Protein AF-0000000087186458 (afdb_homodimer)

Radius of gyration: 34.58 Å; Cα contacts (8 Å, |Δi|>4): 1324; chains: 2; bounding box: 122×110×157 Å

Organism: Streptomyces mobaraensis (NCBI:txid35621)

Solvent-accessible surface area (backbone atoms only — not comparable to full-atom values): 35809 Å² total; per-residue (Å²): 133,87,88,73,86,70,84,83,79,90,71,87,74,83,81,75,85,73,79,71,82,81,72,83,71,78,75,75,77,74,74,74,72,77,76,73,77,73,74,72,70,67,80,70,83,79,57,46,59,61,33,82,58,56,71,77,78,42,48,65,38,26,60,59,56,48,35,76,62,46,67,46,92,37,38,34,41,33,37,72,44,52,37,77,74,56,77,36,34,36,90,89,36,78,58,74,94,51,46,22,40,39,34,39,34,42,32,82,86,52,38,25,39,40,38,39,35,41,58,32,42,63,86,28,44,63,58,27,53,53,42,26,54,75,55,66,34,36,76,40,18,29,47,56,67,60,65,77,46,39,73,50,61,34,35,38,21,34,39,36,75,39,75,47,61,55,62,55,27,45,37,49,36,53,28,43,66,50,44,75,50,54,80,71,58,71,76,68,63,83,46,91,64,78,60,66,57,69,56,32,21,62,42,36,63,25,32,61,45,78,56,31,78,30,37,38,34,45,28,24,50,69,64,81,39,26,43,82,61,25,45,45,57,86,73,45,97,50,45,21,37,41,34,40,25,58,71,56,95,71,23,22,38,38,38,40,34,43,57,30,40,62,88,27,40,61,61,24,51,51,37,31,48,76,59,62,39,41,76,59,19,28,32,34,55,62,69,59,40,36,69,59,55,30,34,39,17,29,40,39,75,42,50,50,44,61,51,24,37,31,48,33,59,18,47,68,47,37,68,54,40,57,73,35,69,66,128,141,85,74,81,92,84,86,86,85,74,81,79,81,78,77,79,78,78,78,72,80,77,76,77,73,76,75,75,76,73,77,75,74,77,77,73,79,72,75,72,70,66,80,70,85,76,56,47,60,61,33,83,56,56,72,77,78,40,48,64,38,26,59,59,55,46,35,77,60,47,67,48,92,37,36,34,41,32,37,73,44,54,37,76,75,56,78,36,33,38,91,90,36,78,58,73,94,52,46,23,38,40,36,39,32,41,31,81,86,52,37,26,40,38,38,39,35,40,58,33,42,63,85,29,43,65,59,27,53,52,43,28,54,75,54,66,36,35,76,39,18,28,45,58,67,61,64,76,46,38,73,50,62,35,36,38,20,36,39,36,76,38,73,47,60,54,61,56,29,47,37,49,36,53,29,44,66,51,45,75,51,53,80,70,58,69,79,68,62,84,46,92,64,77,61,69,57,68,56,31,20,61,43,37,64,26,33,61,45,80,56,31,78,29,37,39,34,45,29,23,50,69,64,82,39,26,43,82,61,26,44,44,56,86,71,45,96,49,44,21,37,42,36,40,26,57,71,55,95,70,23,23,37,38,39,39,35,45,56,29,40,62,89,27,41,60,63,25,51,52,37,30,48,74,60,63,39,41,76,59,20,28,32,34,55,61,69,59,40,36,70,57,55,31,35,39,16,30,39,39,76,40,50,50,45,62,51,24,36,31,47,34,58,20,48,67,48,37,69,53,40,57,74,35,70,66,130

Structure (mmCIF, N/CA/C/O backbone):
data_AF-0000000087186458-model_v1
#
loop_
_entity.id
_entity.type
_entity.pdbx_description
1 polymer 'DUF1259 domain-containing protein'
#
loop_
_atom_site.group_PDB
_atom_site.id
_atom_site.type_symbol
_atom_site.label_atom_id
_atom_site.label_alt_id
_atom_site.label_comp_id
_atom_site.label_asym_id
_atom_site.label_entity_id
_atom_site.label_seq_id
_atom_site.pdbx_PDB_ins_code
_atom_site.Cartn_x
_atom_site.Cartn_y
_atom_site.Cartn_z
_atom_site.occupancy
_atom_site.B_iso_or_equiv
_atom_site.auth_seq_id
_atom_site.auth_comp_id
_atom_site.auth_asym_id
_atom_site.auth_atom_id
_atom_site.pdbx_PDB_model_num
ATOM 1 N N . MET A 1 1 ? 54.125 -52.406 -72.562 1 16.8 1 MET A N 1
ATOM 2 C CA . MET A 1 1 ? 55.125 -53.031 -71.688 1 16.8 1 MET A CA 1
ATOM 3 C C . MET A 1 1 ? 54.906 -52.656 -70.25 1 16.8 1 MET A C 1
ATOM 5 O O . MET A 1 1 ? 54.562 -53.531 -69.438 1 16.8 1 MET A O 1
ATOM 9 N N . ARG A 1 2 ? 55.656 -51.75 -69.688 1 15.6 2 ARG A N 1
ATOM 10 C CA . ARG A 1 2 ? 56.5 -52 -68.5 1 15.6 2 ARG A CA 1
ATOM 11 C C . ARG A 1 2 ? 55.75 -51.719 -67.188 1 15.6 2 ARG A C 1
ATOM 13 O O . ARG A 1 2 ? 54.688 -52.281 -67 1 15.6 2 ARG A O 1
ATOM 20 N N . ASP A 1 3 ? 56.312 -50.75 -66.438 1 16.27 3 ASP A N 1
ATOM 21 C CA . ASP A 1 3 ? 57.156 -50.781 -65.25 1 16.27 3 ASP A CA 1
ATOM 22 C C . ASP A 1 3 ? 56.312 -50.438 -64 1 16.27 3 ASP A C 1
ATOM 24 O O . ASP A 1 3 ? 55.562 -49.469 -64 1 16.27 3 ASP A O 1
ATOM 28 N N . GLY A 1 4 ? 56.156 -51.375 -63 1 16.91 4 GLY A N 1
ATOM 29 C CA . GLY A 1 4 ? 55.656 -51.938 -61.781 1 16.91 4 GLY A CA 1
ATOM 30 C C . GLY A 1 4 ? 56.219 -51.281 -60.531 1 16.91 4 GLY A C 1
ATOM 31 O O . GLY A 1 4 ? 56.719 -51.938 -59.625 1 16.91 4 GLY A O 1
ATOM 32 N N . ARG A 1 5 ? 56.656 -49.906 -60.688 1 18.95 5 ARG A N 1
ATOM 33 C CA . ARG A 1 5 ? 57.656 -49.531 -59.656 1 18.95 5 ARG A CA 1
ATOM 34 C C . ARG A 1 5 ? 57.125 -49.781 -58.25 1 18.95 5 ARG A C 1
ATOM 36 O O . ARG A 1 5 ? 56.125 -49.188 -57.844 1 18.95 5 ARG A O 1
ATOM 43 N N . LEU A 1 6 ? 57.406 -50.938 -57.5 1 16.7 6 LEU A N 1
ATOM 44 C CA . LEU A 1 6 ? 57.094 -51.688 -56.312 1 16.7 6 LEU A CA 1
ATOM 45 C C . LEU A 1 6 ? 57.688 -51.031 -55.062 1 16.7 6 LEU A C 1
ATOM 47 O O . LEU A 1 6 ? 57.656 -51.594 -53.969 1 16.7 6 LEU A O 1
ATOM 51 N N . TYR A 1 7 ? 58.094 -49.688 -55.156 1 18.16 7 TYR A N 1
ATOM 52 C CA . TYR A 1 7 ? 59.125 -49.469 -54.156 1 18.16 7 TYR A CA 1
ATOM 53 C C . TYR A 1 7 ? 58.688 -49.844 -52.75 1 18.16 7 TYR A C 1
ATOM 55 O O . TYR A 1 7 ? 57.5 -49.656 -52.406 1 18.16 7 TYR A O 1
ATOM 63 N N . GLY A 1 8 ? 59.562 -50.531 -52 1 16.03 8 GLY A N 1
ATOM 64 C CA . GLY A 1 8 ? 59.844 -51.438 -50.906 1 16.03 8 GLY A CA 1
ATOM 65 C C . GLY A 1 8 ? 59.562 -50.875 -49.531 1 16.03 8 GLY A C 1
ATOM 66 O O . GLY A 1 8 ? 59.219 -49.688 -49.406 1 16.03 8 GLY A O 1
ATOM 67 N N . ALA A 1 9 ? 60.625 -50.938 -48.594 1 15.95 9 ALA A N 1
ATOM 68 C CA . ALA A 1 9 ? 60.906 -51.812 -47.469 1 15.95 9 ALA A CA 1
ATOM 69 C C . ALA A 1 9 ? 60.688 -51.062 -46.156 1 15.95 9 ALA A C 1
ATOM 71 O O . ALA A 1 9 ? 60 -51.594 -45.25 1 15.95 9 ALA A O 1
ATOM 72 N N . ASP A 1 10 ? 61.656 -50.125 -45.812 1 17.33 10 ASP A N 1
ATOM 73 C CA . ASP A 1 10 ? 62.438 -50.375 -44.594 1 17.33 10 ASP A CA 1
ATOM 74 C C . ASP A 1 10 ? 61.688 -50 -43.344 1 17.33 10 ASP A C 1
ATOM 76 O O . ASP A 1 10 ? 60.906 -49.031 -43.344 1 17.33 10 ASP A O 1
ATOM 80 N N . LYS A 1 11 ? 61.812 -50.844 -42.156 1 17.02 11 LYS A N 1
ATOM 81 C CA . LYS A 1 11 ? 61.25 -51.406 -40.969 1 17.02 11 LYS A CA 1
ATOM 82 C C . LYS A 1 11 ? 61.531 -50.531 -39.75 1 17.02 11 LYS A C 1
ATOM 84 O O . LYS A 1 11 ? 60.969 -50.781 -38.656 1 17.02 11 LYS A O 1
ATOM 89 N N . GLY A 1 12 ? 62.594 -49.656 -39.75 1 17.67 12 GLY A N 1
ATOM 90 C CA . GLY A 1 12 ? 63.281 -49.719 -38.469 1 17.67 12 GLY A CA 1
ATOM 91 C C . GLY A 1 12 ? 62.438 -49.25 -37.312 1 17.67 12 GLY A C 1
ATOM 92 O O . GLY A 1 12 ? 61.625 -48.312 -37.469 1 17.67 12 GLY A O 1
ATOM 93 N N . ARG A 1 13 ? 62.344 -50.062 -36.219 1 17.08 13 ARG A N 1
ATOM 94 C CA . ARG A 1 13 ? 61.656 -50.344 -34.938 1 17.08 13 ARG A CA 1
ATOM 95 C C . ARG A 1 13 ? 62.156 -49.375 -33.844 1 17.08 13 ARG A C 1
ATOM 97 O O . ARG A 1 13 ? 63.156 -49.656 -33.188 1 17.08 13 ARG A O 1
ATOM 104 N N . ARG A 1 14 ? 62.5 -48.125 -34.188 1 18.5 14 ARG A N 1
ATOM 105 C CA . ARG A 1 14 ? 63.156 -47.469 -33.062 1 18.5 14 ARG A CA 1
ATOM 106 C C . ARG A 1 14 ? 62.344 -47.656 -31.766 1 18.5 14 ARG A C 1
ATOM 108 O O . ARG A 1 14 ? 61.094 -47.594 -31.797 1 18.5 14 ARG A O 1
ATOM 115 N N . ARG A 1 15 ? 63.125 -48.031 -30.656 1 17.02 15 ARG A N 1
ATOM 116 C CA . ARG A 1 15 ? 63.125 -48.5 -29.281 1 17.02 15 ARG A CA 1
ATOM 117 C C . ARG A 1 15 ? 62.375 -47.531 -28.359 1 17.02 15 ARG A C 1
ATOM 119 O O . ARG A 1 15 ? 62.281 -46.344 -28.641 1 17.02 15 ARG A O 1
ATOM 126 N N . ALA A 1 16 ? 61.719 -48.125 -27.297 1 18.52 16 ALA A N 1
ATOM 127 C CA . ALA A 1 16 ? 60.688 -48.062 -26.25 1 18.52 16 ALA A CA 1
ATOM 128 C C . ALA A 1 16 ? 61.156 -47.219 -25.078 1 18.52 16 ALA A C 1
ATOM 130 O O . ALA A 1 16 ? 60.406 -47 -24.125 1 18.52 16 ALA A O 1
ATOM 131 N N . ALA A 1 17 ? 62.375 -46.5 -25.125 1 19.25 17 ALA A N 1
ATOM 132 C CA . ALA A 1 17 ? 62.844 -46.406 -23.75 1 19.25 17 ALA A CA 1
ATOM 133 C C . ALA A 1 17 ? 61.844 -45.688 -22.875 1 19.25 17 ALA A C 1
ATOM 135 O O . ALA A 1 17 ? 61.406 -44.594 -23.219 1 19.25 17 ALA A O 1
ATOM 136 N N . ARG A 1 18 ? 61.312 -46.375 -21.828 1 19.19 18 ARG A N 1
ATOM 137 C CA . ARG A 1 18 ? 60.312 -46.344 -20.766 1 19.19 18 ARG A CA 1
ATOM 138 C C . ARG A 1 18 ? 60.719 -45.312 -19.688 1 19.19 18 ARG A C 1
ATOM 140 O O . ARG A 1 18 ? 61.469 -45.625 -18.781 1 19.19 18 ARG A O 1
ATOM 147 N N . ARG A 1 19 ? 61.469 -44.25 -20.031 1 19.53 19 ARG A N 1
ATOM 148 C CA . ARG A 1 19 ? 62 -43.625 -18.828 1 19.53 19 ARG A CA 1
ATOM 149 C C . ARG A 1 19 ? 60.875 -43.344 -17.812 1 19.53 19 ARG A C 1
ATOM 151 O O . ARG A 1 19 ? 59.844 -42.844 -18.188 1 19.53 19 ARG A O 1
ATOM 158 N N . SER A 1 20 ? 60.969 -43.938 -16.578 1 19.48 20 SER A N 1
ATOM 159 C CA . SER A 1 20 ? 60.281 -44.094 -15.312 1 19.48 20 SER A CA 1
ATOM 160 C C . SER A 1 20 ? 60.125 -42.75 -14.594 1 19.48 20 SER A C 1
ATOM 162 O O . SER A 1 20 ? 59.812 -42.719 -13.398 1 19.48 20 SER A O 1
ATOM 164 N N . LEU A 1 21 ? 60.062 -41.625 -15.266 1 20.66 21 LEU A N 1
ATOM 165 C CA . LEU A 1 21 ? 60.219 -40.5 -14.367 1 20.66 21 LEU A CA 1
ATOM 166 C C . LEU A 1 21 ? 59.281 -40.594 -13.18 1 20.66 21 LEU A C 1
ATOM 168 O O . LEU A 1 21 ? 58.094 -40.906 -13.344 1 20.66 21 LEU A O 1
ATOM 172 N N . VAL A 1 22 ? 59.875 -40.5 -11.938 1 21.02 22 VAL A N 1
ATOM 173 C CA . VAL A 1 22 ? 59.594 -40.562 -10.508 1 21.02 22 VAL A CA 1
ATOM 174 C C . VAL A 1 22 ? 58.438 -39.625 -10.148 1 21.02 22 VAL A C 1
ATOM 176 O O . VAL A 1 22 ? 58.312 -38.531 -10.734 1 21.02 22 VAL A O 1
ATOM 179 N N . ALA A 1 23 ? 57.531 -40.062 -9.188 1 21.47 23 ALA A N 1
ATOM 180 C CA . ALA A 1 23 ? 56.219 -40 -8.555 1 21.47 23 ALA A CA 1
ATOM 181 C C . ALA A 1 23 ? 56.125 -38.781 -7.633 1 21.47 23 ALA A C 1
ATOM 183 O O . ALA A 1 23 ? 55.031 -38.406 -7.184 1 21.47 23 ALA A O 1
ATOM 184 N N . GLY A 1 24 ? 57.094 -37.844 -7.52 1 21.44 24 GLY A N 1
ATOM 185 C CA . GLY A 1 24 ? 56.938 -37.312 -6.172 1 21.44 24 GLY A CA 1
ATOM 186 C C . GLY A 1 24 ? 55.625 -36.594 -5.949 1 21.44 24 GLY A C 1
ATOM 187 O O . GLY A 1 24 ? 55.25 -35.688 -6.711 1 21.44 24 GLY A O 1
ATOM 188 N N . ILE A 1 25 ? 54.594 -37.281 -5.461 1 21.11 25 ILE A N 1
ATOM 189 C CA . ILE A 1 25 ? 53.25 -36.844 -5.137 1 21.11 25 ILE A CA 1
ATOM 190 C C . ILE A 1 25 ? 53.312 -35.75 -4.07 1 21.11 25 ILE A C 1
ATOM 192 O O . ILE A 1 25 ? 53.719 -36 -2.939 1 21.11 25 ILE A O 1
ATOM 196 N N . ALA A 1 26 ? 54.031 -34.594 -4.324 1 22.27 26 ALA A N 1
ATOM 197 C CA . ALA A 1 26 ? 53.938 -33.719 -3.17 1 22.27 26 ALA A CA 1
ATOM 198 C C . ALA A 1 26 ? 52.5 -33.5 -2.752 1 22.27 26 ALA A C 1
ATOM 200 O O . ALA A 1 26 ? 51.625 -33.156 -3.588 1 22.27 26 ALA A O 1
ATOM 201 N N . LEU A 1 27 ? 52.094 -34.094 -1.626 1 22.42 27 LEU A N 1
ATOM 202 C CA . LEU A 1 27 ? 50.875 -34.094 -0.845 1 22.42 27 LEU A CA 1
ATOM 203 C C . LEU A 1 27 ? 50.531 -32.656 -0.418 1 22.42 27 LEU A C 1
ATOM 205 O O . LEU A 1 27 ? 51.219 -32.062 0.407 1 22.42 27 LEU A O 1
ATOM 209 N N . LEU A 1 28 ? 50.5 -31.672 -1.355 1 22.75 28 LEU A N 1
ATOM 210 C CA . LEU A 1 28 ? 50.125 -30.391 -0.735 1 22.75 28 LEU A CA 1
ATOM 211 C C . LEU A 1 28 ? 48.812 -30.516 0.033 1 22.75 28 LEU A C 1
ATOM 213 O O . LEU A 1 28 ? 47.812 -30.984 -0.509 1 22.75 28 LEU A O 1
ATOM 217 N N . SER A 1 29 ? 48.906 -30.547 1.396 1 23.66 29 SER A N 1
ATOM 218 C CA . SER A 1 29 ? 47.875 -30.5 2.424 1 23.66 29 SER A CA 1
ATOM 219 C C . SER A 1 29 ? 46.969 -29.266 2.258 1 23.66 29 SER A C 1
ATOM 221 O O . SER A 1 29 ? 47.469 -28.141 2.334 1 23.66 29 SER A O 1
ATOM 223 N N . VAL A 1 30 ? 46.188 -29.266 1.26 1 24.34 30 VAL A N 1
ATOM 224 C CA . VAL A 1 30 ? 45.219 -28.156 1.21 1 24.34 30 VAL A CA 1
ATOM 225 C C . VAL A 1 30 ? 44.438 -28.094 2.516 1 24.34 30 VAL A C 1
ATOM 227 O O . VAL A 1 30 ? 43.75 -29.047 2.879 1 24.34 30 VAL A O 1
ATOM 230 N N . LEU A 1 31 ? 44.938 -27.344 3.49 1 25.22 31 LEU A N 1
ATOM 231 C CA . LEU A 1 31 ? 44.219 -27.016 4.703 1 25.22 31 LEU A CA 1
ATOM 232 C C . LEU A 1 31 ? 42.812 -26.453 4.363 1 25.22 31 LEU A C 1
ATOM 234 O O . LEU A 1 31 ? 42.719 -25.469 3.635 1 25.22 31 LEU A O 1
ATOM 238 N N . PHE A 1 32 ? 41.844 -27.328 4.254 1 25.22 32 PHE A N 1
ATOM 239 C CA . PHE A 1 32 ? 40.438 -26.984 4.191 1 25.22 32 PHE A CA 1
ATOM 240 C C . PHE A 1 32 ? 40.031 -26.094 5.359 1 25.22 32 PHE A C 1
ATOM 242 O O . PHE A 1 32 ? 40 -26.531 6.508 1 25.22 32 PHE A O 1
ATOM 249 N N . THR A 1 33 ? 40.625 -24.891 5.406 1 27.52 33 THR A N 1
ATOM 250 C CA . THR A 1 33 ? 40 -24.094 6.461 1 27.52 33 THR A CA 1
ATOM 251 C C . THR A 1 33 ? 38.469 -24.109 6.332 1 27.52 33 THR A C 1
ATOM 253 O O . THR A 1 33 ? 37.938 -23.969 5.23 1 27.52 33 THR A O 1
ATOM 256 N N . ALA A 1 34 ? 37.812 -24.844 7.195 1 27.08 34 ALA A N 1
ATOM 257 C CA . ALA A 1 34 ? 36.375 -24.875 7.52 1 27.08 34 ALA A CA 1
ATOM 258 C C . ALA A 1 34 ? 35.812 -23.469 7.676 1 27.08 34 ALA A C 1
ATOM 260 O O . ALA A 1 34 ? 36.25 -22.719 8.547 1 27.08 34 ALA A O 1
ATOM 261 N N . GLY A 1 35 ? 35.562 -22.844 6.59 1 24.88 35 GLY A N 1
ATOM 262 C CA . GLY A 1 35 ? 34.781 -21.609 6.691 1 24.88 35 GLY A CA 1
ATOM 263 C C . GLY A 1 35 ? 33.625 -21.719 7.641 1 24.88 35 GLY A C 1
ATOM 264 O O . GLY A 1 35 ? 32.75 -22.578 7.477 1 24.88 35 GLY A O 1
ATOM 265 N N . ALA A 1 36 ? 33.812 -21.312 8.859 1 28.34 36 ALA A N 1
ATOM 266 C CA . ALA A 1 36 ? 32.75 -21.141 9.875 1 28.34 36 ALA A CA 1
ATOM 267 C C . ALA A 1 36 ? 31.562 -20.391 9.305 1 28.34 36 ALA A C 1
ATOM 269 O O . ALA A 1 36 ? 31.734 -19.297 8.75 1 28.34 36 ALA A O 1
ATOM 270 N N . ALA A 1 37 ? 30.547 -21.062 9.008 1 29.64 37 ALA A N 1
ATOM 271 C CA . ALA A 1 37 ? 29.234 -20.453 8.789 1 29.64 37 ALA A CA 1
ATOM 272 C C . ALA A 1 37 ? 28.922 -19.422 9.867 1 29.64 37 ALA A C 1
ATOM 274 O O . ALA A 1 37 ? 29.047 -19.703 11.062 1 29.64 37 ALA A O 1
ATOM 275 N N . ARG A 1 38 ? 29.031 -18.109 9.633 1 31.62 38 ARG A N 1
ATOM 276 C CA . ARG A 1 38 ? 28.641 -17.031 10.531 1 31.62 38 ARG A CA 1
ATOM 277 C C . ARG A 1 38 ? 27.281 -17.297 11.148 1 31.62 38 ARG A C 1
ATOM 279 O O . ARG A 1 38 ? 26.391 -17.844 10.492 1 31.62 38 ARG A O 1
ATOM 286 N N . PRO A 1 39 ? 27.172 -17.203 12.438 1 33.09 39 PRO A N 1
ATOM 287 C CA . PRO A 1 39 ? 25.938 -17.359 13.211 1 33.09 39 PRO A CA 1
ATOM 288 C C . PRO A 1 39 ? 24.797 -16.484 12.68 1 33.09 39 PRO A C 1
ATOM 290 O O . PRO A 1 39 ? 23.844 -16.188 13.414 1 33.09 39 PRO A O 1
ATOM 293 N N . GLY A 1 40 ? 24.828 -16.172 11.508 1 34.62 40 GLY A N 1
ATOM 294 C CA . GLY A 1 40 ? 23.719 -15.266 11.25 1 34.62 40 GLY A CA 1
ATOM 295 C C . GLY A 1 40 ? 22.359 -15.867 11.578 1 34.62 40 GLY A C 1
ATOM 296 O O . GLY A 1 40 ? 21.328 -15.336 11.172 1 34.62 40 GLY A O 1
ATOM 297 N N . ASP A 1 41 ? 22.297 -17.172 11.68 1 34.09 41 ASP A N 1
ATOM 298 C CA . ASP A 1 41 ? 20.938 -17.625 11.898 1 34.09 41 ASP A CA 1
ATOM 299 C C . ASP A 1 41 ? 20.391 -17.109 13.227 1 34.09 41 ASP A C 1
ATOM 301 O O . ASP A 1 41 ? 20.766 -17.594 14.297 1 34.09 41 ASP A O 1
ATOM 305 N N . ALA A 1 42 ? 20.125 -15.805 13.445 1 37.94 42 ALA A N 1
ATOM 306 C CA . ALA A 1 42 ? 19.312 -15.461 14.609 1 37.94 42 ALA A CA 1
ATOM 307 C C . ALA A 1 42 ? 18.406 -16.625 15.008 1 37.94 42 ALA A C 1
ATOM 309 O O . ALA A 1 42 ? 17.891 -17.344 14.141 1 37.94 42 ALA A O 1
ATOM 310 N N . HIS A 1 43 ? 18.469 -17.172 16.109 1 37.69 43 HIS A N 1
ATOM 311 C CA . HIS A 1 43 ? 17.703 -18.188 16.828 1 37.69 43 HIS A CA 1
ATOM 312 C C . HIS A 1 43 ? 16.234 -18.125 16.469 1 37.69 43 HIS A C 1
ATOM 314 O O . HIS A 1 43 ? 15.547 -17.141 16.75 1 37.69 43 HIS A O 1
ATOM 320 N N . HIS A 1 44 ? 15.75 -18.484 15.242 1 47.5 44 HIS A N 1
ATOM 321 C CA . HIS A 1 44 ? 14.414 -18.938 14.883 1 47.5 44 HIS A CA 1
ATOM 322 C C . HIS A 1 44 ? 13.797 -19.781 15.992 1 47.5 44 HIS A C 1
ATOM 324 O O . HIS A 1 44 ? 12.93 -20.609 15.734 1 47.5 44 HIS A O 1
ATOM 330 N N . ALA A 1 45 ? 14.266 -19.75 17.172 1 51.06 45 ALA A N 1
ATOM 331 C CA . ALA A 1 45 ? 13.82 -20.578 18.297 1 51.06 45 ALA A CA 1
ATOM 332 C C . ALA A 1 45 ? 12.359 -20.297 18.641 1 51.06 45 ALA A C 1
ATOM 334 O O . ALA A 1 45 ? 11.984 -19.172 18.938 1 51.06 45 ALA A O 1
ATOM 335 N N . GLY A 1 46 ? 11.352 -21.031 17.844 1 80.06 46 GLY A N 1
ATOM 336 C CA . GLY A 1 46 ? 9.984 -21.172 18.312 1 80.06 46 GLY A CA 1
ATOM 337 C C . GLY A 1 46 ? 8.961 -21.047 17.203 1 80.06 46 GLY A C 1
ATOM 338 O O . GLY A 1 46 ? 7.754 -21.062 17.469 1 80.06 46 GLY A O 1
ATOM 339 N N . ARG A 1 47 ? 9.43 -20.922 15.914 1 93.88 47 ARG A N 1
ATOM 340 C CA . ARG A 1 47 ? 8.43 -20.844 14.852 1 93.88 47 ARG A CA 1
ATOM 341 C C . ARG A 1 47 ? 7.945 -22.234 14.469 1 93.88 47 ARG A C 1
ATOM 343 O O . ARG A 1 47 ? 8.734 -23.188 14.422 1 93.88 47 ARG A O 1
ATOM 350 N N . ILE A 1 48 ? 6.699 -22.359 14.117 1 97.12 48 ILE A N 1
ATOM 351 C CA . ILE A 1 48 ? 6.105 -23.641 13.758 1 97.12 48 ILE A CA 1
ATOM 352 C C . ILE A 1 48 ? 6.312 -23.906 12.266 1 97.12 48 ILE A C 1
ATOM 354 O O . ILE A 1 48 ? 5.961 -23.078 11.43 1 97.12 48 ILE A O 1
ATOM 358 N N . GLU A 1 49 ? 6.887 -25.062 11.938 1 97.06 49 GLU A N 1
ATOM 359 C CA . GLU A 1 49 ? 7.109 -25.469 10.555 1 97.06 49 GLU A CA 1
ATOM 360 C C . GLU A 1 49 ? 5.852 -26.094 9.953 1 97.06 49 GLU A C 1
ATOM 362 O O . GLU A 1 49 ? 5.086 -26.766 10.656 1 97.06 49 GLU A O 1
ATOM 367 N N . PRO A 1 50 ? 5.699 -25.922 8.648 1 97.5 50 PRO A N 1
ATOM 368 C CA . PRO A 1 50 ? 4.523 -26.516 8.016 1 97.5 50 PRO A CA 1
ATOM 369 C C . PRO A 1 50 ? 4.594 -28.047 7.949 1 97.5 50 PRO A C 1
ATOM 371 O O . PRO A 1 50 ? 5.688 -28.609 7.891 1 97.5 50 PRO A O 1
ATOM 374 N N . SER A 1 51 ? 3.467 -28.672 7.895 1 97.81 51 SER A N 1
ATOM 375 C CA . SER A 1 51 ? 3.355 -30.109 7.723 1 97.81 51 SER A CA 1
ATOM 376 C C . SER A 1 51 ? 3.531 -30.516 6.262 1 97.81 51 SER A C 1
ATOM 378 O O . SER A 1 51 ? 3.252 -29.719 5.359 1 97.81 51 SER A O 1
ATOM 380 N N . VAL A 1 52 ? 4.008 -31.719 6.074 1 97.75 52 VAL A N 1
ATOM 381 C CA . VAL A 1 52 ? 3.967 -32.344 4.746 1 97.75 52 VAL A CA 1
ATOM 382 C C . VAL A 1 52 ? 2.562 -32.875 4.465 1 97.75 52 VAL A C 1
ATOM 384 O O . VAL A 1 52 ? 1.939 -33.469 5.328 1 97.75 52 VAL A O 1
ATOM 387 N N . THR A 1 53 ? 2.086 -32.5 3.254 1 97.38 53 THR A N 1
ATOM 388 C CA . THR A 1 53 ? 0.756 -32.969 2.869 1 97.38 53 THR A CA 1
ATOM 389 C C . THR A 1 53 ? 0.787 -33.625 1.487 1 97.38 53 THR A C 1
ATOM 391 O O . THR A 1 53 ? 1.844 -33.688 0.859 1 97.38 53 THR A O 1
ATOM 394 N N . ARG A 1 54 ? -0.343 -34.188 1.118 1 97.38 54 ARG A N 1
ATOM 395 C CA . ARG A 1 54 ? -0.566 -34.75 -0.214 1 97.38 54 ARG A CA 1
ATOM 396 C C . ARG A 1 54 ? -1.773 -34.094 -0.881 1 97.38 54 ARG A C 1
ATOM 398 O O . ARG A 1 54 ? -2.6 -33.469 -0.211 1 97.38 54 ARG A O 1
ATOM 405 N N . GLU A 1 55 ? -1.831 -34.25 -2.168 1 95.88 55 GLU A N 1
ATOM 406 C CA . GLU A 1 55 ? -2.916 -33.625 -2.924 1 95.88 55 GLU A CA 1
ATOM 407 C C . GLU A 1 55 ? -4.277 -34.062 -2.402 1 95.88 55 GLU A C 1
ATOM 409 O O . GLU A 1 55 ? -5.223 -33.281 -2.359 1 95.88 55 GLU A O 1
ATOM 414 N N . SER A 1 56 ? -4.391 -35.312 -1.995 1 96.81 56 SER A N 1
ATOM 415 C CA . SER A 1 56 ? -5.656 -35.875 -1.54 1 96.81 56 SER A CA 1
ATOM 416 C C . SER A 1 56 ? -6.137 -35.188 -0.263 1 96.81 56 SER A C 1
ATOM 418 O O . SER A 1 56 ? -7.336 -35.188 0.028 1 96.81 56 SER A O 1
ATOM 420 N N . ASP A 1 57 ? -5.207 -34.562 0.481 1 97.25 57 ASP A N 1
ATOM 421 C CA . ASP A 1 57 ? -5.559 -33.875 1.717 1 97.25 57 ASP A CA 1
ATOM 422 C C . ASP A 1 57 ? -6.395 -32.625 1.428 1 97.25 57 ASP A C 1
ATOM 424 O O . ASP A 1 57 ? -7.047 -32.094 2.324 1 97.25 57 ASP A O 1
ATOM 428 N N . TRP A 1 58 ? -6.383 -32.25 0.142 1 97.69 58 TRP A N 1
ATOM 429 C CA . TRP A 1 58 ? -6.977 -30.953 -0.185 1 97.69 58 TRP A CA 1
ATOM 430 C C . TRP A 1 58 ? -8.172 -31.125 -1.118 1 97.69 58 TRP A C 1
ATOM 432 O O . TRP A 1 58 ? -8.664 -30.141 -1.693 1 97.69 58 TRP A O 1
ATOM 442 N N . ARG A 1 59 ? -8.68 -32.344 -1.26 1 96.62 59 ARG A N 1
ATOM 443 C CA . ARG A 1 59 ? -9.758 -32.625 -2.195 1 96.62 59 ARG A CA 1
ATOM 444 C C . ARG A 1 59 ? -11.023 -31.844 -1.833 1 96.62 59 ARG A C 1
ATOM 446 O O . ARG A 1 59 ? -11.68 -31.266 -2.707 1 96.62 59 ARG A O 1
ATOM 453 N N . ASP A 1 60 ? -11.336 -31.812 -0.54 1 97.31 60 ASP A N 1
ATOM 454 C CA . ASP A 1 60 ? -12.539 -31.109 -0.103 1 97.31 60 ASP A CA 1
ATOM 455 C C . ASP A 1 60 ? -12.414 -29.609 -0.317 1 97.31 60 ASP A C 1
ATOM 457 O O . ASP A 1 60 ? -13.398 -28.938 -0.643 1 97.31 60 ASP A O 1
ATOM 461 N N . VAL A 1 61 ? -11.227 -29.094 -0.1 1 97.81 61 VAL A N 1
ATOM 462 C CA . VAL A 1 61 ? -10.953 -27.672 -0.329 1 97.81 61 VAL A CA 1
ATOM 463 C C . VAL A 1 61 ? -11.141 -27.359 -1.81 1 97.81 61 VAL A C 1
ATOM 465 O O . VAL A 1 61 ? -11.828 -26.391 -2.16 1 97.81 61 VAL A O 1
ATOM 468 N N . ALA A 1 62 ? -10.57 -28.156 -2.646 1 95.81 62 ALA A N 1
ATOM 469 C CA . ALA A 1 62 ? -10.688 -27.953 -4.09 1 95.81 62 ALA A CA 1
ATOM 470 C C . ALA A 1 62 ? -12.141 -28.016 -4.535 1 95.81 62 ALA A C 1
ATOM 472 O O . ALA A 1 62 ? -12.578 -27.188 -5.344 1 95.81 62 ALA A O 1
ATOM 473 N N . THR A 1 63 ? -12.867 -28.938 -3.994 1 95 63 THR A N 1
ATOM 474 C CA . THR A 1 63 ? -14.273 -29.078 -4.336 1 95 63 THR A CA 1
ATOM 475 C C . THR A 1 63 ? -15.07 -27.844 -3.895 1 95 63 THR A C 1
ATOM 477 O O . THR A 1 63 ? -15.859 -27.312 -4.668 1 95 63 THR A O 1
ATOM 480 N N . ALA A 1 64 ? -14.828 -27.391 -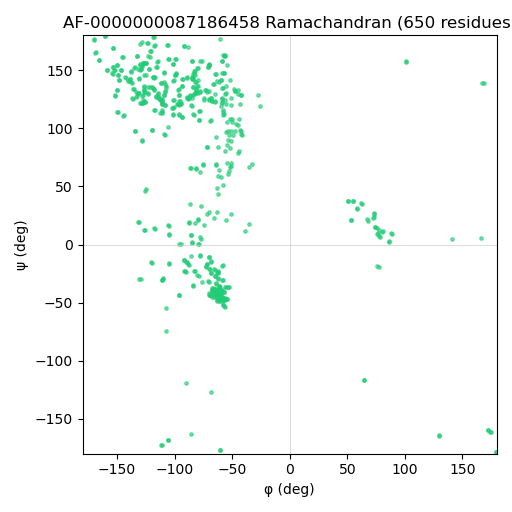2.711 1 96.69 64 ALA A N 1
ATOM 481 C CA . ALA A 1 64 ? -15.547 -26.25 -2.17 1 96.69 64 ALA A CA 1
ATOM 482 C C . ALA A 1 64 ? -15.258 -24.984 -2.98 1 96.69 64 ALA A C 1
ATOM 484 O O . ALA A 1 64 ? -16.125 -24.125 -3.15 1 96.69 64 ALA A O 1
ATOM 485 N N . LEU A 1 65 ? -14.039 -24.922 -3.479 1 96.69 65 LEU A N 1
ATOM 486 C CA . LEU A 1 65 ? -13.633 -23.719 -4.184 1 96.69 65 LEU A CA 1
ATOM 487 C C . LEU A 1 65 ? -13.906 -23.844 -5.68 1 96.69 65 LEU A C 1
ATOM 489 O O . LEU A 1 65 ? -13.836 -22.844 -6.4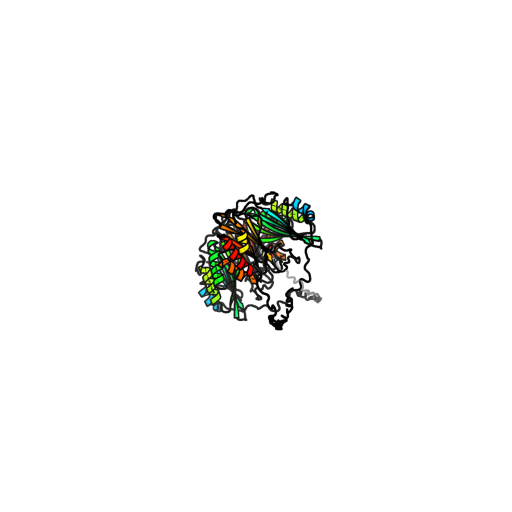14 1 96.69 65 LEU A O 1
ATOM 493 N N . GLY A 1 66 ? -14.18 -25.016 -6.141 1 92.25 66 GLY A N 1
ATOM 494 C CA . GLY A 1 66 ? -14.578 -25.234 -7.523 1 92.25 66 GLY A CA 1
ATOM 495 C C . GLY A 1 66 ? -13.4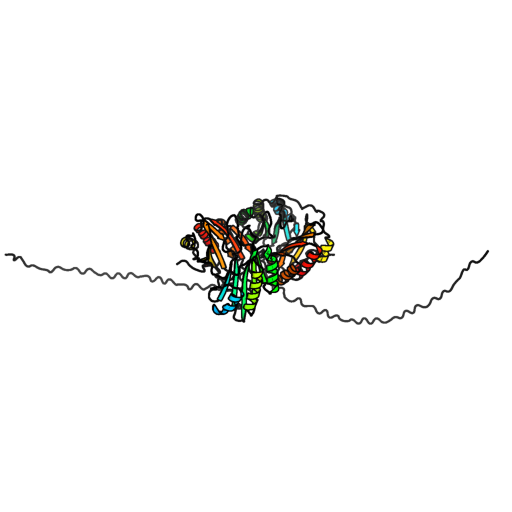06 -25.188 -8.492 1 92.25 66 GLY A C 1
ATOM 496 O O . GLY A 1 66 ? -13.602 -25.016 -9.695 1 92.25 66 GLY A O 1
ATOM 497 N N . HIS A 1 67 ? -12.188 -25.219 -8.023 1 90.44 67 HIS A N 1
ATOM 498 C CA . HIS A 1 67 ? -10.969 -25.188 -8.836 1 90.44 67 HIS A CA 1
ATOM 499 C C . HIS A 1 67 ? -9.922 -26.156 -8.281 1 90.44 67 HIS A C 1
ATOM 501 O O . HIS A 1 67 ? -9.75 -26.266 -7.07 1 90.44 67 HIS A O 1
ATOM 507 N N . GLN A 1 68 ? -9.281 -26.781 -9.234 1 89.81 68 GLN A N 1
ATOM 508 C CA . GLN A 1 68 ? -8.148 -27.609 -8.844 1 89.81 68 GLN A CA 1
ATOM 509 C C . GLN A 1 68 ? -6.887 -26.781 -8.641 1 89.81 68 GLN A C 1
ATOM 511 O O . GLN A 1 68 ? -6.633 -25.844 -9.406 1 89.81 68 GLN A O 1
ATOM 516 N N . GLY A 1 69 ? -6.156 -27.172 -7.586 1 91.88 69 GLY A N 1
ATOM 517 C CA . GLY A 1 69 ? -4.906 -26.484 -7.305 1 91.88 69 GLY A CA 1
ATOM 518 C C . GLY A 1 69 ? -3.686 -27.359 -7.543 1 91.88 69 GLY A C 1
ATOM 519 O O . GLY A 1 69 ? -3.76 -28.359 -8.25 1 91.88 69 GLY A O 1
ATOM 520 N N . VAL A 1 70 ? -2.609 -26.797 -7.141 1 89.94 70 VAL A N 1
ATOM 521 C CA . VAL A 1 70 ? -1.331 -27.484 -7.227 1 89.94 70 VAL A CA 1
ATOM 522 C C . VAL A 1 70 ? -0.646 -27.484 -5.863 1 89.94 70 VAL A C 1
ATOM 524 O O . VAL A 1 70 ? -0.653 -26.484 -5.156 1 89.94 70 VAL A O 1
ATOM 527 N N . LEU A 1 71 ? -0.162 -28.672 -5.492 1 93.94 71 LEU A N 1
ATOM 528 C CA . LEU A 1 71 ? 0.634 -28.766 -4.277 1 93.94 71 LEU A CA 1
ATOM 529 C C . LEU A 1 71 ? 2.098 -28.438 -4.555 1 93.94 71 LEU A C 1
ATOM 531 O O . LEU A 1 71 ? 2.744 -29.094 -5.367 1 93.94 71 LEU A O 1
ATOM 535 N N . VAL A 1 72 ? 2.562 -27.406 -3.887 1 88.06 72 VAL A N 1
ATOM 536 C CA . VAL A 1 72 ? 3.938 -26.953 -4.086 1 88.06 72 VAL A CA 1
ATOM 537 C C . VAL A 1 72 ? 4.816 -27.453 -2.941 1 88.06 72 VAL A C 1
ATOM 539 O O . VAL A 1 72 ? 4.523 -27.203 -1.771 1 88.06 72 VAL A O 1
ATOM 542 N N . ASP A 1 73 ? 5.871 -28.156 -3.268 1 88.5 73 ASP A N 1
ATOM 543 C CA . ASP A 1 73 ? 6.859 -28.688 -2.336 1 88.5 73 ASP A CA 1
ATOM 544 C C . ASP A 1 73 ? 6.191 -29.516 -1.238 1 88.5 73 ASP A C 1
ATOM 546 O O . ASP A 1 73 ? 6.641 -29.516 -0.09 1 88.5 73 ASP A O 1
ATOM 550 N N . ARG A 1 74 ? 5.043 -29.984 -1.451 1 95.5 74 ARG A N 1
ATOM 551 C CA . ARG A 1 74 ? 4.254 -30.844 -0.571 1 95.5 74 ARG A CA 1
ATOM 552 C C . ARG A 1 74 ? 3.828 -30.078 0.686 1 95.5 74 ARG A C 1
ATOM 554 O O . ARG A 1 74 ? 3.498 -30.703 1.702 1 95.5 74 ARG A O 1
ATOM 561 N N . ARG A 1 75 ? 3.824 -28.781 0.584 1 96.19 75 ARG A N 1
ATOM 562 C CA . ARG A 1 75 ? 3.578 -28.047 1.816 1 96.19 75 ARG A CA 1
ATOM 563 C C . ARG A 1 75 ? 2.502 -26.984 1.611 1 96.19 75 ARG A C 1
ATOM 565 O O . ARG A 1 75 ? 1.773 -26.641 2.545 1 96.19 75 ARG A O 1
ATOM 572 N N . ALA A 1 76 ? 2.432 -26.5 0.462 1 96.38 76 ALA A N 1
ATOM 573 C CA . ALA A 1 76 ? 1.464 -25.438 0.199 1 96.38 76 ALA A CA 1
ATOM 574 C C . ALA A 1 76 ? 0.555 -25.797 -0.972 1 96.38 76 ALA A C 1
ATOM 576 O O . ALA A 1 76 ? 1.035 -26.109 -2.064 1 96.38 76 ALA A O 1
ATOM 577 N N . TYR A 1 77 ? -0.736 -25.797 -0.719 1 96.44 77 TYR A N 1
ATOM 578 C CA . TYR A 1 77 ? -1.711 -26.031 -1.776 1 96.44 77 TYR A CA 1
ATOM 579 C C . TYR A 1 77 ? -2.242 -24.719 -2.338 1 96.44 77 TYR A C 1
ATOM 581 O O . TYR A 1 77 ? -2.953 -23.984 -1.648 1 96.44 77 TYR A O 1
ATOM 589 N N . GLY A 1 78 ? -1.876 -24.469 -3.594 1 94.75 78 GLY A N 1
ATOM 590 C CA . GLY A 1 78 ? -2.227 -23.203 -4.227 1 94.75 78 GLY A CA 1
ATOM 591 C C . GLY A 1 78 ? -3.291 -23.344 -5.297 1 94.75 78 GLY A C 1
ATOM 592 O O . GLY A 1 78 ? -3.291 -24.312 -6.051 1 94.75 78 GLY A O 1
ATOM 593 N N . ILE A 1 79 ? -4.211 -22.391 -5.324 1 93.81 79 ILE A N 1
ATOM 594 C CA . ILE A 1 79 ? -5.27 -22.359 -6.324 1 93.81 79 ILE A CA 1
ATOM 595 C C . ILE A 1 79 ? -5.363 -20.969 -6.93 1 93.81 79 ILE A C 1
ATOM 597 O O . ILE A 1 79 ? -5.406 -19.969 -6.207 1 93.81 79 ILE A O 1
ATOM 601 N N . GLY A 1 80 ? -5.387 -20.891 -8.281 1 92.94 80 GLY A N 1
ATOM 602 C CA . GLY A 1 80 ? -5.609 -19.641 -8.992 1 92.94 80 GLY A CA 1
ATOM 603 C C . GLY A 1 80 ? -7.039 -19.484 -9.469 1 92.94 80 GLY A C 1
ATOM 604 O O . GLY A 1 80 ? -7.703 -20.453 -9.82 1 92.94 80 GLY A O 1
ATOM 605 N N . PHE A 1 81 ? -7.512 -18.234 -9.469 1 94.25 81 PHE A N 1
ATOM 606 C CA . PHE A 1 81 ? -8.836 -17.859 -9.945 1 94.25 81 PHE A CA 1
ATOM 607 C C . PHE A 1 81 ? -8.75 -16.719 -10.961 1 94.25 81 PHE A C 1
ATOM 609 O O . PHE A 1 81 ? -8.859 -15.555 -10.602 1 94.25 81 PHE A O 1
ATOM 616 N N . PRO A 1 82 ? -8.609 -17.078 -12.25 1 93.12 82 PRO A N 1
ATOM 617 C CA . PRO A 1 82 ? -8.5 -16.031 -13.258 1 93.12 82 PRO A CA 1
ATOM 618 C C . PRO A 1 82 ? -9.781 -15.211 -13.398 1 93.12 82 PRO A C 1
ATOM 620 O O . PRO A 1 82 ? -10.883 -15.766 -13.312 1 93.12 82 PRO A O 1
ATOM 623 N N . ARG A 1 83 ? -9.633 -13.961 -13.516 1 95.25 83 ARG A N 1
ATOM 624 C CA . ARG A 1 83 ? -10.766 -13.094 -13.844 1 95.25 83 ARG A CA 1
ATOM 625 C C . ARG A 1 83 ? -11.047 -13.102 -15.344 1 95.25 83 ARG A C 1
ATOM 627 O O . ARG A 1 83 ? -11 -12.055 -15.992 1 95.25 83 ARG A O 1
ATOM 634 N N . ALA A 1 84 ? -11.445 -14.211 -15.844 1 92 84 ALA A N 1
ATOM 635 C CA . ALA A 1 84 ? -11.688 -14.398 -17.266 1 92 84 ALA A CA 1
ATOM 636 C C . ALA A 1 84 ? -12.922 -13.625 -17.719 1 92 84 ALA A C 1
ATOM 638 O O . ALA A 1 84 ? -13.141 -13.445 -18.922 1 92 84 ALA A O 1
ATOM 639 N N . ASP A 1 85 ? -13.617 -13.148 -16.828 1 94.62 85 ASP A N 1
ATOM 640 C CA . ASP A 1 85 ? -14.805 -12.352 -17.125 1 94.62 85 ASP A CA 1
ATOM 641 C C . ASP A 1 85 ? -14.43 -10.93 -17.531 1 94.62 85 ASP A C 1
ATOM 643 O O . ASP A 1 85 ? -15.266 -10.18 -18.031 1 94.62 85 ASP A O 1
ATOM 647 N N . LEU A 1 86 ? -13.211 -10.633 -17.375 1 96.81 86 LEU A N 1
ATOM 648 C CA . LEU A 1 86 ? -12.805 -9.25 -17.594 1 96.81 86 LEU A CA 1
ATOM 649 C C . LEU A 1 86 ? -11.812 -9.148 -18.75 1 96.81 86 LEU A C 1
ATOM 651 O O . LEU A 1 86 ? -10.992 -10.047 -18.953 1 96.81 86 LEU A O 1
ATOM 655 N N . ASP A 1 87 ? -11.914 -8.102 -19.516 1 97.69 87 ASP A N 1
ATOM 656 C CA . ASP A 1 87 ? -10.883 -7.625 -20.438 1 97.69 87 ASP A CA 1
ATOM 657 C C . ASP A 1 87 ? -10.242 -6.34 -19.922 1 97.69 87 ASP A C 1
ATOM 659 O O . ASP A 1 87 ? -10.719 -5.242 -20.203 1 97.69 87 ASP A O 1
ATOM 663 N N . VAL A 1 88 ? -9.156 -6.512 -19.234 1 98.38 88 VAL A N 1
ATOM 664 C CA . VAL A 1 88 ? -8.516 -5.383 -18.562 1 98.38 88 VAL A CA 1
ATOM 665 C C . VAL A 1 88 ? -7.531 -4.703 -19.516 1 98.38 88 VAL A C 1
ATOM 667 O O . VAL A 1 88 ? -6.641 -5.355 -20.062 1 98.38 88 VAL A O 1
ATOM 670 N N . VAL A 1 89 ? -7.711 -3.396 -19.688 1 98.75 89 VAL A N 1
ATOM 671 C CA . VAL A 1 89 ? -6.848 -2.631 -20.578 1 98.75 89 VAL A CA 1
ATOM 672 C C . VAL A 1 89 ? -6.07 -1.588 -19.781 1 98.75 89 VAL A C 1
ATOM 674 O O . VAL A 1 89 ? -6.656 -0.834 -19 1 98.75 89 VAL A O 1
ATOM 677 N N . SER A 1 90 ? -4.836 -1.607 -19.938 1 98.19 90 SER A N 1
ATOM 678 C CA . SER A 1 90 ? -3.941 -0.619 -19.344 1 98.19 90 SER A CA 1
ATOM 679 C C . SER A 1 90 ? -2.943 -0.091 -20.375 1 98.19 90 SER A C 1
ATOM 681 O O . SER A 1 90 ? -2.277 -0.87 -21.047 1 98.19 90 SER A O 1
ATOM 683 N N . LYS A 1 91 ? -2.865 1.195 -20.5 1 96.69 91 LYS A N 1
ATOM 684 C CA . LYS A 1 91 ? -1.947 1.855 -21.422 1 96.69 91 LYS A CA 1
ATOM 685 C C . LYS A 1 91 ? -2.057 1.262 -22.828 1 96.69 91 LYS A C 1
ATOM 687 O O . LYS A 1 91 ? -1.043 0.992 -23.469 1 96.69 91 LYS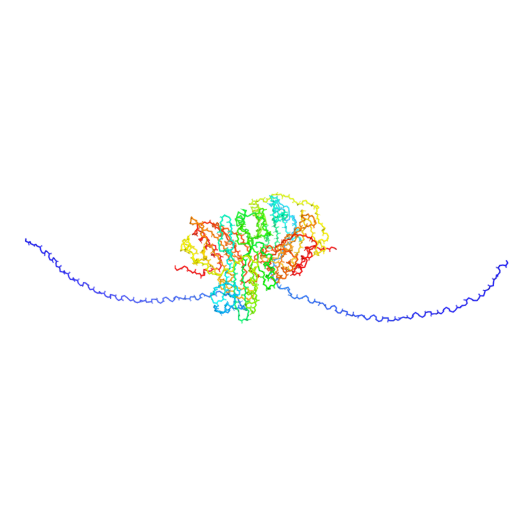 A O 1
ATOM 692 N N . GLY A 1 92 ? -3.205 0.933 -23.203 1 97.31 92 GLY A N 1
ATOM 693 C CA . GLY A 1 92 ? -3.482 0.46 -24.547 1 97.31 92 GLY A CA 1
ATOM 694 C C . GLY A 1 92 ? -3.264 -1.031 -24.719 1 97.31 92 GLY A C 1
ATOM 695 O O . GLY A 1 92 ? -3.469 -1.577 -25.797 1 97.31 92 GLY A O 1
ATOM 696 N N . HIS A 1 93 ? -2.914 -1.749 -23.656 1 98.12 93 HIS A N 1
ATOM 697 C CA . HIS A 1 93 ? -2.664 -3.184 -23.75 1 98.12 93 HIS A CA 1
ATOM 698 C C . HIS A 1 93 ? -3.736 -3.975 -23 1 98.12 93 HIS A C 1
ATOM 700 O O . HIS A 1 93 ? -4.164 -3.58 -21.906 1 98.12 93 HIS A O 1
ATOM 706 N N . HIS A 1 94 ? -4.145 -5.07 -23.609 1 98.12 94 HIS A N 1
ATOM 707 C CA . HIS A 1 94 ? -4.988 -6.039 -22.922 1 98.12 94 HIS A CA 1
ATOM 708 C C . HIS A 1 94 ? -4.164 -6.922 -21.984 1 98.12 94 HIS A C 1
ATOM 710 O O . HIS A 1 94 ? -3.414 -7.785 -22.453 1 98.12 94 HIS A O 1
ATOM 716 N N . VAL A 1 95 ? -4.324 -6.668 -20.766 1 98.12 95 VAL A N 1
ATOM 717 C CA . VAL A 1 95 ? -3.473 -7.328 -19.781 1 98.12 95 VAL A CA 1
ATOM 718 C C . VAL A 1 95 ? -4.012 -8.727 -19.484 1 98.12 95 VAL A C 1
ATOM 720 O O . VAL A 1 95 ? -5.207 -8.898 -19.234 1 98.12 95 VAL A O 1
ATOM 723 N N . LYS A 1 96 ? -3.094 -9.641 -19.484 1 93.81 96 LYS A N 1
ATOM 724 C CA . LYS A 1 96 ? -3.453 -11.031 -19.203 1 93.81 96 LYS A CA 1
ATOM 725 C C . LYS A 1 96 ? -2.99 -11.453 -17.812 1 93.81 96 LYS A C 1
ATOM 727 O O . LYS A 1 96 ? -2.309 -10.695 -17.125 1 93.81 96 LYS A O 1
ATOM 732 N N . ALA A 1 97 ? -3.416 -12.625 -17.391 1 89.62 97 ALA A N 1
ATOM 733 C CA . ALA A 1 97 ? -3.02 -13.25 -16.141 1 89.62 97 ALA A CA 1
ATOM 734 C C . ALA A 1 97 ? -3.457 -12.406 -14.938 1 89.62 97 ALA A C 1
ATOM 736 O O . ALA A 1 97 ? -2.709 -12.258 -13.969 1 89.62 97 ALA A O 1
ATOM 737 N N . ILE A 1 98 ? -4.617 -11.781 -15.094 1 94.44 98 ILE A N 1
ATOM 738 C CA . ILE A 1 98 ? -5.254 -11.117 -13.961 1 94.44 98 ILE A CA 1
ATOM 739 C C . ILE A 1 98 ? -6.113 -12.117 -13.195 1 94.44 98 ILE A C 1
ATOM 741 O O . ILE A 1 98 ? -6.914 -12.844 -13.789 1 94.44 98 ILE A O 1
ATOM 745 N N . GLY A 1 99 ? -5.887 -12.164 -11.922 1 94.75 99 GLY A N 1
ATOM 746 C CA . GLY A 1 99 ? -6.727 -13.07 -11.156 1 94.75 99 GLY A CA 1
ATOM 747 C C . GLY A 1 99 ? -6.391 -13.094 -9.68 1 94.75 99 GLY A C 1
ATOM 748 O O . GLY A 1 99 ? -5.559 -12.312 -9.211 1 94.75 99 GLY A O 1
ATOM 749 N N . SER A 1 100 ? -7.141 -13.945 -8.992 1 96.69 100 SER A N 1
ATOM 750 C CA . SER A 1 100 ? -6.965 -14.18 -7.566 1 96.69 100 SER A CA 1
ATOM 751 C C . SER A 1 100 ? -6.156 -15.453 -7.312 1 96.69 100 SER A C 1
ATOM 753 O O . SER A 1 100 ? -5.988 -16.281 -8.211 1 96.69 100 SER A O 1
ATOM 755 N N . PHE A 1 101 ? -5.621 -15.508 -6.145 1 95 101 PHE A N 1
ATOM 756 C CA . PHE A 1 101 ? -4.82 -16.672 -5.758 1 95 101 PHE A CA 1
ATOM 757 C C . PHE A 1 101 ? -4.93 -16.922 -4.262 1 95 101 PHE A C 1
ATOM 759 O O . PHE A 1 101 ? -5.055 -15.992 -3.471 1 95 101 PHE A O 1
ATOM 766 N N . VAL A 1 102 ? -4.895 -18.266 -3.914 1 96.75 102 VAL A N 1
ATOM 767 C CA . VAL A 1 102 ? -4.895 -18.625 -2.502 1 96.75 102 VAL A CA 1
ATOM 768 C C . VAL A 1 102 ? -3.898 -19.766 -2.262 1 96.75 102 VAL A C 1
ATOM 770 O O . VAL A 1 102 ? -3.643 -20.578 -3.156 1 96.75 102 VAL A O 1
ATOM 773 N N . SER A 1 103 ? -3.324 -19.766 -1.105 1 97 103 SER A N 1
ATOM 774 C CA . SER A 1 103 ? -2.529 -20.875 -0.586 1 97 103 SER A CA 1
ATOM 775 C C . SER A 1 103 ? -3.094 -21.391 0.733 1 97 103 SER A C 1
ATOM 777 O O . SER A 1 103 ? -3.502 -20.609 1.589 1 97 103 SER A O 1
ATOM 779 N N . PHE A 1 104 ? -3.162 -22.719 0.851 1 98.06 104 PHE A N 1
ATOM 780 C CA . PHE A 1 104 ? -3.455 -23.406 2.105 1 98.06 104 PHE A CA 1
ATOM 781 C C . PHE A 1 104 ? -2.221 -24.125 2.633 1 98.06 104 PHE A C 1
ATOM 783 O O . PHE A 1 104 ? -1.571 -24.875 1.9 1 98.06 104 PHE A O 1
ATOM 790 N N . ILE A 1 105 ? -1.886 -23.906 3.875 1 98.06 105 ILE A N 1
ATOM 791 C CA . ILE A 1 105 ? -0.729 -24.5 4.527 1 98.06 105 ILE A CA 1
ATOM 792 C C . ILE A 1 105 ? -1.152 -25.125 5.859 1 98.06 105 ILE A C 1
ATOM 794 O O . ILE A 1 105 ? -1.678 -24.438 6.734 1 98.06 105 ILE A O 1
ATOM 798 N N . ARG A 1 106 ? -0.91 -26.391 6.012 1 98.19 106 ARG A N 1
ATOM 799 C CA . ARG A 1 106 ? -1.227 -27.078 7.254 1 98.19 106 ARG A CA 1
ATOM 800 C C . ARG A 1 106 ? -0.022 -27.109 8.188 1 98.19 106 ARG A C 1
ATOM 802 O O . ARG A 1 106 ? 1.113 -27.281 7.742 1 98.19 106 ARG A O 1
ATOM 809 N N . TYR A 1 107 ? -0.32 -26.969 9.438 1 98.06 107 TYR A N 1
ATOM 810 C CA . TYR A 1 107 ? 0.718 -27.031 10.461 1 98.06 107 TYR A CA 1
ATOM 811 C C . TYR A 1 107 ? 0.434 -28.156 11.461 1 98.06 107 TYR A C 1
ATOM 813 O O . TYR A 1 107 ? -0.688 -28.656 11.531 1 98.06 107 TYR A O 1
ATOM 821 N N . PRO A 1 108 ? 1.412 -28.516 12.273 1 97.31 108 PRO A N 1
ATOM 822 C CA . PRO A 1 108 ? 1.278 -29.703 13.133 1 97.31 108 PRO A CA 1
ATOM 823 C C . PRO A 1 108 ? 0.317 -29.484 14.297 1 97.31 108 PRO A C 1
ATOM 825 O O . PRO A 1 108 ? -0.156 -30.453 14.906 1 97.31 108 PRO A O 1
ATOM 828 N N . ASP A 1 109 ? 0.005 -28.281 14.656 1 96.44 109 ASP A N 1
ATOM 829 C CA . ASP A 1 109 ? -0.907 -28.016 15.766 1 96.44 109 ASP A CA 1
ATOM 830 C C . ASP A 1 109 ? -2.357 -27.984 15.289 1 96.44 109 ASP A C 1
ATOM 832 O O . ASP A 1 109 ? -3.201 -27.312 15.883 1 96.44 109 ASP A O 1
ATOM 836 N N . ARG A 1 110 ? -2.625 -28.516 14.188 1 94.88 110 ARG A N 1
ATOM 837 C CA . ARG A 1 110 ? -3.939 -28.703 13.586 1 94.88 110 ARG A CA 1
ATOM 838 C C . ARG A 1 110 ? -4.461 -27.406 12.992 1 94.88 110 ARG A C 1
ATOM 840 O O . ARG A 1 110 ? -5.621 -27.312 12.586 1 94.88 110 ARG A O 1
ATOM 847 N N . GLN A 1 111 ? -3.594 -26.484 12.953 1 97.69 111 GLN A N 1
ATOM 848 C CA . GLN A 1 111 ? -3.98 -25.219 12.32 1 97.69 111 GLN A CA 1
ATOM 849 C C . GLN A 1 111 ? -3.666 -25.25 10.828 1 97.69 111 GLN A C 1
ATOM 851 O O . GLN A 1 111 ? -2.684 -25.859 10.398 1 97.69 111 GLN A O 1
ATOM 856 N N . THR A 1 112 ? -4.527 -24.641 10.094 1 98.38 112 THR A N 1
ATOM 857 C CA . THR A 1 112 ? -4.305 -24.344 8.68 1 98.38 112 THR A CA 1
ATOM 858 C C . THR A 1 112 ? -4.305 -22.844 8.438 1 98.38 112 THR A C 1
ATOM 860 O O . THR A 1 112 ? -5.152 -22.125 8.969 1 98.38 112 THR A O 1
ATOM 863 N N . MET A 1 113 ? -3.328 -22.484 7.707 1 98.06 113 MET A N 1
ATOM 864 C CA . MET A 1 113 ? -3.271 -21.109 7.246 1 98.06 113 MET A CA 1
ATOM 865 C C . MET A 1 113 ? -3.844 -20.969 5.84 1 98.06 113 MET A C 1
ATOM 867 O O . MET A 1 113 ? -3.541 -21.797 4.965 1 98.06 113 MET A O 1
ATOM 871 N N . MET A 1 114 ? -4.734 -20.062 5.668 1 98.25 114 MET A N 1
ATOM 872 C CA . MET A 1 114 ? -5.176 -19.609 4.348 1 98.25 114 MET A CA 1
ATOM 873 C C . MET A 1 114 ? -4.719 -18.188 4.074 1 98.25 114 MET A C 1
ATOM 875 O O . MET A 1 114 ? -4.953 -17.281 4.887 1 98.25 114 MET A O 1
ATOM 879 N N . MET A 1 115 ? -4.016 -17.969 2.971 1 97.56 115 MET A N 1
ATOM 880 C CA . MET A 1 115 ? -3.594 -16.609 2.607 1 97.56 115 MET A CA 1
ATOM 881 C C . MET A 1 115 ? -3.578 -16.438 1.093 1 97.56 115 MET A C 1
ATOM 883 O O . MET A 1 115 ? -3.428 -17.406 0.351 1 97.56 115 MET A O 1
ATOM 887 N N . GLY A 1 116 ? -3.812 -15.25 0.656 1 97.06 116 GLY A N 1
ATOM 888 C CA . GLY A 1 116 ? -3.807 -14.969 -0.771 1 97.06 116 GLY A CA 1
ATOM 889 C C . GLY A 1 116 ? -4.238 -13.555 -1.102 1 97.06 116 GLY A C 1
ATOM 890 O O . GLY A 1 116 ? -3.994 -12.625 -0.325 1 97.06 116 GLY A O 1
ATOM 891 N N . GLU A 1 117 ? -4.605 -13.422 -2.338 1 97.62 117 GLU A N 1
ATOM 892 C CA . GLU A 1 117 ? -5.078 -12.133 -2.832 1 97.62 117 GLU A CA 1
ATOM 893 C C . GLU A 1 117 ? -6.277 -12.305 -3.76 1 97.62 117 GLU A C 1
ATOM 895 O O . GLU A 1 117 ? -6.352 -13.273 -4.516 1 97.62 117 GLU A O 1
ATOM 900 N N . LEU A 1 118 ? -7.203 -11.414 -3.68 1 98.56 118 LEU A N 1
ATOM 901 C CA . LEU A 1 118 ? -8.367 -11.328 -4.559 1 98.56 118 LEU A CA 1
ATOM 902 C C . LEU A 1 118 ? -8.242 -10.133 -5.504 1 98.56 118 LEU A C 1
ATOM 904 O O . LEU A 1 118 ? -8.094 -8.992 -5.059 1 98.56 118 LEU A O 1
ATOM 908 N N . ALA A 1 119 ? -8.242 -10.414 -6.785 1 98.38 119 ALA A N 1
ATOM 909 C CA . ALA A 1 119 ? -8.414 -9.344 -7.766 1 98.38 119 ALA A CA 1
ATOM 910 C C . ALA A 1 119 ? -9.875 -8.938 -7.883 1 98.38 119 ALA A C 1
ATOM 912 O O . ALA A 1 119 ? -10.711 -9.727 -8.328 1 98.38 119 ALA A O 1
ATOM 913 N N . VAL A 1 120 ? -10.195 -7.738 -7.512 1 98.69 120 VAL A N 1
ATOM 914 C CA . VAL A 1 120 ? -11.586 -7.316 -7.445 1 98.69 120 VAL A CA 1
ATOM 915 C C . VAL A 1 120 ? -11.758 -5.98 -8.164 1 98.69 120 VAL A C 1
ATOM 917 O O . VAL A 1 120 ? -10.867 -5.129 -8.133 1 98.69 120 VAL A O 1
ATOM 920 N N . THR A 1 121 ? -12.914 -5.832 -8.844 1 98.5 121 THR A N 1
ATOM 921 C CA . THR A 1 121 ? -13.211 -4.516 -9.391 1 98.5 121 THR A CA 1
ATOM 922 C C . THR A 1 121 ? -13.531 -3.521 -8.281 1 98.5 121 THR A C 1
ATOM 924 O O . THR A 1 121 ? -13.906 -3.92 -7.176 1 98.5 121 THR A O 1
ATOM 927 N N . GLU A 1 122 ? -13.328 -2.301 -8.586 1 97.69 122 GLU A N 1
ATOM 928 C CA . GLU A 1 122 ? -13.617 -1.281 -7.586 1 97.69 122 GLU A CA 1
ATOM 929 C C . GLU A 1 122 ? -15.039 -1.414 -7.059 1 97.69 122 GLU A C 1
ATOM 931 O O . GLU A 1 122 ? -15.289 -1.213 -5.867 1 97.69 122 GLU A O 1
ATOM 936 N N . ARG A 1 123 ? -15.984 -1.76 -7.855 1 97 123 ARG A N 1
ATOM 937 C CA . ARG A 1 123 ? -17.375 -1.901 -7.453 1 97 123 ARG A CA 1
ATOM 938 C C . ARG A 1 123 ? -17.562 -3.092 -6.516 1 97 123 ARG A C 1
ATOM 940 O O . ARG A 1 123 ? -18.5 -3.117 -5.711 1 97 123 ARG A O 1
ATOM 947 N N . GLU A 1 124 ? -16.688 -3.984 -6.637 1 98.38 124 GLU A N 1
ATOM 948 C CA . GLU A 1 124 ? -16.797 -5.223 -5.871 1 98.38 124 GLU A CA 1
ATOM 949 C C . GLU A 1 124 ? -16.141 -5.094 -4.504 1 98.38 124 GLU A C 1
ATOM 951 O O . GLU A 1 124 ? -16.391 -5.898 -3.607 1 98.38 124 GLU A O 1
ATOM 956 N N . VAL A 1 125 ? -15.297 -4.125 -4.277 1 97.94 125 VAL A N 1
ATOM 957 C CA . VAL A 1 125 ? -14.422 -4.047 -3.113 1 97.94 125 VAL A CA 1
ATOM 958 C C . VAL A 1 125 ? -15.25 -4.078 -1.835 1 97.94 125 VAL A C 1
ATOM 960 O O . VAL A 1 125 ? -14.992 -4.879 -0.935 1 97.94 125 VAL A O 1
ATOM 963 N N . ARG A 1 126 ? -16.219 -3.211 -1.782 1 96.25 126 ARG A N 1
ATOM 964 C CA . ARG A 1 126 ? -17 -3.078 -0.56 1 96.25 126 ARG A CA 1
ATOM 965 C C . ARG A 1 126 ? -17.625 -4.41 -0.161 1 96.25 126 ARG A C 1
ATOM 967 O O . ARG A 1 126 ? -17.484 -4.848 0.983 1 96.25 126 ARG A O 1
ATOM 974 N N . LYS A 1 127 ? -18.312 -4.988 -1.089 1 97.75 127 LYS A N 1
ATOM 975 C CA . LYS A 1 127 ? -19 -6.242 -0.802 1 97.75 127 LYS A CA 1
ATOM 976 C C . LYS A 1 127 ? -18.016 -7.34 -0.419 1 97.75 127 LYS A C 1
ATOM 978 O O . LYS A 1 127 ? -18.266 -8.117 0.503 1 97.75 127 LYS A O 1
ATOM 983 N N . VAL A 1 128 ? -16.906 -7.449 -1.104 1 98.5 128 VAL A N 1
ATOM 984 C CA . VAL A 1 128 ? -15.898 -8.461 -0.825 1 98.5 128 VAL A CA 1
ATOM 985 C C . VAL A 1 128 ? -15.359 -8.281 0.593 1 98.5 128 VAL A C 1
ATOM 987 O O . VAL A 1 128 ? -15.227 -9.25 1.343 1 98.5 128 VAL A O 1
ATOM 990 N N . LEU A 1 129 ? -15.039 -7.043 0.939 1 97.69 129 LEU A N 1
ATOM 991 C CA . LEU A 1 129 ? -14.531 -6.777 2.279 1 97.69 129 LEU A CA 1
ATOM 992 C C . LEU A 1 129 ? -15.555 -7.168 3.338 1 97.69 129 LEU A C 1
ATOM 994 O O . LEU A 1 129 ? -15.203 -7.738 4.371 1 97.69 129 LEU A O 1
ATOM 998 N N . ASP A 1 130 ? -16.812 -6.852 3.111 1 97.94 130 ASP A N 1
ATOM 999 C CA . ASP A 1 130 ? -17.859 -7.203 4.055 1 97.94 130 ASP A CA 1
ATOM 1000 C C . ASP A 1 130 ? -17.969 -8.719 4.219 1 97.94 130 ASP A C 1
ATOM 1002 O O . ASP A 1 130 ? -18.141 -9.219 5.336 1 97.94 130 ASP A O 1
ATOM 1006 N N . VAL A 1 131 ? -17.891 -9.453 3.145 1 98.44 131 VAL A N 1
ATOM 1007 C CA . VAL A 1 131 ? -17.984 -10.906 3.186 1 98.44 131 VAL A CA 1
ATOM 1008 C C . VAL A 1 131 ? -16.781 -11.492 3.924 1 98.44 131 VAL A C 1
ATOM 1010 O O . VAL A 1 131 ? -16.938 -12.398 4.742 1 98.44 131 VAL A O 1
ATOM 1013 N N . LEU A 1 132 ? -15.57 -10.984 3.604 1 98.19 132 LEU A N 1
ATOM 1014 C CA . LEU A 1 132 ? -14.391 -11.453 4.32 1 98.19 132 LEU A CA 1
ATOM 1015 C C . LEU A 1 132 ? -14.562 -11.258 5.824 1 98.19 132 LEU A C 1
ATOM 1017 O O . LEU A 1 132 ? -14.305 -12.172 6.605 1 98.19 132 LEU A O 1
ATOM 1021 N N . ASN A 1 133 ? -14.992 -10.086 6.168 1 95.75 133 ASN A N 1
ATOM 1022 C CA . ASN A 1 133 ? -15.211 -9.789 7.578 1 95.75 133 ASN A CA 1
ATOM 1023 C C . ASN A 1 133 ? -16.219 -10.742 8.203 1 95.75 133 ASN A C 1
ATOM 1025 O O . ASN A 1 133 ? -16.016 -11.234 9.32 1 95.75 133 ASN A O 1
ATOM 1029 N N . ALA A 1 134 ? -17.281 -10.984 7.57 1 97.12 134 ALA A N 1
ATOM 1030 C CA . ALA A 1 134 ? -18.344 -11.844 8.078 1 97.12 134 ALA A CA 1
ATOM 1031 C C . ALA A 1 134 ? -17.844 -13.273 8.281 1 97.12 134 ALA A C 1
ATOM 1033 O O . ALA A 1 134 ? -18.391 -14.008 9.109 1 97.12 134 ALA A O 1
ATOM 1034 N N . HIS A 1 135 ? -16.828 -13.656 7.57 1 97.88 135 HIS A N 1
ATOM 1035 C CA . HIS A 1 135 ? -16.328 -15.023 7.648 1 97.88 135 HIS A CA 1
ATOM 1036 C C . HIS A 1 135 ? -15.031 -15.094 8.445 1 97.88 135 HIS A C 1
ATOM 1038 O O . HIS A 1 135 ? -14.336 -16.109 8.422 1 97.88 135 HIS A O 1
ATOM 1044 N N . GLY A 1 136 ? -14.672 -14.023 9.062 1 96 136 GLY A N 1
ATOM 1045 C CA . GLY A 1 136 ? -13.5 -14.016 9.93 1 96 136 GLY A CA 1
ATOM 1046 C C . GLY A 1 136 ? -12.195 -14.078 9.164 1 96 136 GLY A C 1
ATOM 1047 O O . GLY A 1 136 ? -11.195 -14.594 9.68 1 96 136 GLY A O 1
ATOM 1048 N N . ILE A 1 137 ? -12.203 -13.68 7.934 1 98.06 137 ILE A N 1
ATOM 1049 C CA . ILE A 1 137 ? -10.992 -13.609 7.121 1 98.06 137 ILE A CA 1
ATOM 1050 C C . ILE A 1 137 ? -10.43 -12.188 7.164 1 98.06 137 ILE A C 1
ATOM 1052 O O . ILE A 1 137 ? -11.109 -11.234 6.781 1 98.06 137 ILE A O 1
ATOM 1056 N N . ALA A 1 138 ? -9.211 -12.086 7.57 1 97.19 138 ALA A N 1
ATOM 1057 C CA . ALA A 1 138 ? -8.609 -10.773 7.781 1 97.19 138 ALA A CA 1
ATOM 1058 C C . ALA A 1 138 ? -8.07 -10.203 6.473 1 97.19 138 ALA A C 1
ATOM 1060 O O . ALA A 1 138 ? -7.438 -10.914 5.688 1 97.19 138 ALA A O 1
ATOM 1061 N N . GLN A 1 139 ? -8.352 -8.938 6.273 1 97.88 139 GLN A N 1
ATOM 1062 C CA . GLN A 1 139 ? -7.66 -8.203 5.219 1 97.88 139 GLN A CA 1
ATOM 1063 C C . GLN A 1 139 ? -6.277 -7.75 5.676 1 97.88 139 GLN A C 1
ATOM 1065 O O . GLN A 1 139 ? -6.125 -7.234 6.785 1 97.88 139 GLN A O 1
ATOM 1070 N N . THR A 1 140 ? -5.262 -7.914 4.793 1 97.69 140 THR A N 1
ATOM 1071 C CA . THR A 1 140 ? -3.908 -7.562 5.215 1 97.69 140 THR A CA 1
ATOM 1072 C C . THR A 1 140 ? -3.328 -6.473 4.32 1 97.69 140 THR A C 1
ATOM 1074 O O . THR A 1 140 ? -2.311 -5.863 4.656 1 97.69 140 THR A O 1
ATOM 1077 N N . SER A 1 141 ? -3.932 -6.262 3.199 1 98.12 141 SER A N 1
ATOM 1078 C CA . SER A 1 141 ? -3.531 -5.184 2.301 1 98.12 141 SER A CA 1
ATOM 1079 C C . SER A 1 141 ? -4.594 -4.926 1.236 1 98.12 141 SER A C 1
ATOM 1081 O O . SER A 1 141 ? -5.465 -5.77 1.008 1 98.12 141 SER A O 1
ATOM 1083 N N . LEU A 1 142 ? -4.609 -3.814 0.666 1 98.56 142 LEU A N 1
ATOM 1084 C CA . LEU A 1 142 ? -5.445 -3.383 -0.448 1 98.56 142 LEU A CA 1
ATOM 1085 C C . LEU A 1 142 ? -4.723 -2.35 -1.305 1 98.56 142 LEU A C 1
ATOM 1087 O O . LEU A 1 142 ? -4.387 -1.265 -0.824 1 98.56 142 LEU A O 1
ATOM 1091 N N . HIS A 1 143 ? -4.434 -2.736 -2.543 1 98.06 143 HIS A N 1
ATOM 1092 C CA . HIS A 1 143 ? -3.59 -1.866 -3.354 1 98.06 143 HIS A CA 1
ATOM 1093 C C . HIS A 1 143 ? -3.734 -2.188 -4.84 1 98.06 143 HIS A C 1
ATOM 1095 O O . HIS A 1 143 ? -4.523 -3.055 -5.215 1 98.06 143 HIS A O 1
ATOM 1101 N N . LYS A 1 144 ? -3.027 -1.457 -5.668 1 97.81 144 LYS A N 1
ATOM 1102 C CA . LYS A 1 144 ? -3.012 -1.654 -7.117 1 97.81 144 LYS A CA 1
ATOM 1103 C C . LYS A 1 144 ? -1.787 -2.455 -7.551 1 97.81 144 LYS A C 1
ATOM 1105 O O . LYS A 1 144 ? -0.698 -2.277 -7 1 97.81 144 LYS A O 1
ATOM 1110 N N . HIS A 1 145 ? -2.023 -3.27 -8.656 1 97.94 145 HIS A N 1
ATOM 1111 C CA . HIS A 1 145 ? -0.917 -3.971 -9.297 1 97.94 145 HIS A CA 1
ATOM 1112 C C . HIS A 1 145 ? -0.542 -3.314 -10.617 1 97.94 145 HIS A C 1
ATOM 1114 O O . HIS A 1 145 ? 0.511 -3.611 -11.188 1 97.94 145 HIS A O 1
ATOM 1120 N N . LEU A 1 146 ? -1.435 -2.473 -11.125 1 98.06 146 LEU A N 1
ATOM 1121 C CA . LEU A 1 146 ? -1.311 -1.953 -12.477 1 98.06 146 LEU A CA 1
ATOM 1122 C C . LEU A 1 146 ? -1.367 -0.429 -12.484 1 98.06 146 LEU A C 1
ATOM 1124 O O . LEU A 1 146 ? -1.923 0.179 -11.57 1 98.06 146 LEU A O 1
ATOM 1128 N N . PRO A 1 147 ? -0.76 0.14 -13.586 1 96.88 147 PRO A N 1
ATOM 1129 C CA . PRO A 1 147 ? -1.104 1.545 -13.812 1 96.88 147 PRO A CA 1
ATOM 1130 C C . PRO A 1 147 ? -2.596 1.757 -14.055 1 96.88 147 PRO A C 1
ATOM 1132 O O . PRO A 1 147 ? -3.383 0.812 -13.945 1 96.88 147 PRO A O 1
ATOM 1135 N N . THR A 1 148 ? -2.906 3.014 -14.336 1 97.12 148 THR A N 1
ATOM 1136 C CA . THR A 1 148 ? -4.301 3.283 -14.672 1 97.12 148 THR A CA 1
ATOM 1137 C C . THR A 1 148 ? -4.816 2.27 -15.688 1 97.12 148 THR A C 1
ATOM 1139 O O . THR A 1 148 ? -4.129 1.951 -16.672 1 97.12 148 THR A O 1
ATOM 1142 N N . HIS A 1 149 ? -5.988 1.713 -15.398 1 98.19 149 HIS A N 1
ATOM 1143 C CA . HIS A 1 149 ? -6.586 0.687 -16.25 1 98.19 149 HIS A CA 1
ATOM 1144 C C . HIS A 1 149 ? -8.102 0.677 -16.109 1 98.19 149 HIS A C 1
ATOM 1146 O O . HIS A 1 149 ? -8.664 1.343 -15.242 1 98.19 149 HIS A O 1
ATOM 1152 N N . SER A 1 150 ? -8.695 -0.082 -17.047 1 98 150 SER A N 1
ATOM 1153 C CA . SER A 1 150 ? -10.141 -0.265 -17.078 1 98 150 SER A CA 1
ATOM 1154 C C . SER A 1 150 ? -10.516 -1.715 -17.359 1 98 150 SER A C 1
ATOM 1156 O O . SER A 1 150 ? -9.961 -2.326 -18.281 1 98 150 SER A O 1
ATOM 1158 N N . PRO A 1 151 ? -11.539 -2.279 -16.688 1 98.19 151 PRO A N 1
ATOM 1159 C CA . PRO A 1 151 ? -12.102 -1.705 -15.469 1 98.19 151 PRO A CA 1
ATOM 1160 C C . PRO A 1 151 ? -11.07 -1.56 -14.352 1 98.19 151 PRO A C 1
ATOM 1162 O O . PRO A 1 151 ? -10.023 -2.211 -14.391 1 98.19 151 PRO A O 1
ATOM 1165 N N . ALA A 1 152 ? -11.375 -0.674 -13.43 1 98 152 ALA A N 1
ATOM 1166 C CA . ALA A 1 152 ? -10.484 -0.463 -12.289 1 98 152 ALA A CA 1
ATOM 1167 C C . ALA A 1 152 ? -10.5 -1.666 -11.352 1 98 152 ALA A C 1
ATOM 1169 O O . ALA A 1 152 ? -11.555 -2.064 -1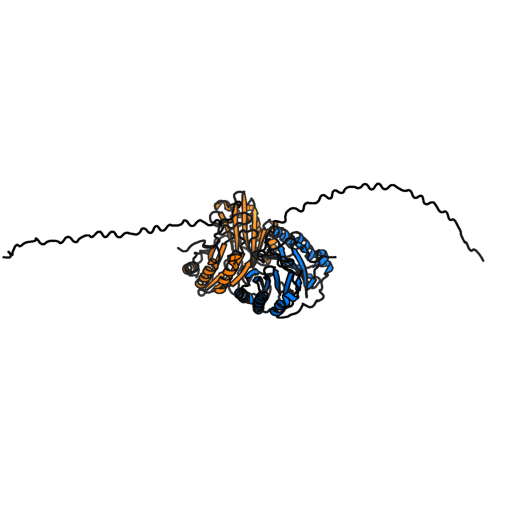0.859 1 98 152 ALA A O 1
ATOM 1170 N N . LEU A 1 153 ? -9.32 -2.178 -11.117 1 98.38 153 LEU A N 1
ATOM 1171 C CA . LEU A 1 153 ? -9.164 -3.324 -10.234 1 98.38 153 LEU A CA 1
ATOM 1172 C C . LEU A 1 153 ? -8.344 -2.951 -9 1 98.38 153 LEU A C 1
ATOM 1174 O O . LEU A 1 153 ? -7.539 -2.021 -9.047 1 98.38 153 LEU A O 1
ATOM 1178 N N . TRP A 1 154 ? -8.594 -3.645 -7.938 1 98.31 154 TRP A N 1
ATOM 1179 C CA . TRP A 1 154 ? -7.828 -3.652 -6.695 1 98.31 154 TRP A CA 1
ATOM 1180 C C . TRP A 1 154 ? -7.48 -5.078 -6.277 1 98.31 154 TRP A C 1
ATOM 1182 O O . TRP A 1 154 ? -8.219 -6.02 -6.59 1 98.31 154 TRP A O 1
ATOM 1192 N N . TRP A 1 155 ? -6.402 -5.207 -5.613 1 98.19 155 TRP A N 1
ATOM 1193 C CA . TRP A 1 155 ? -6.035 -6.496 -5.039 1 98.19 155 TRP A CA 1
ATOM 1194 C C . TRP A 1 155 ? -6.129 -6.461 -3.518 1 98.19 155 TRP A C 1
ATOM 1196 O O . TRP A 1 155 ? -5.473 -5.645 -2.867 1 98.19 155 TRP A O 1
ATOM 1206 N N . VAL A 1 156 ? -6.906 -7.32 -3.016 1 98.56 156 VAL A N 1
ATOM 1207 C CA . VAL A 1 156 ? -7.105 -7.48 -1.579 1 98.56 156 VAL A CA 1
ATOM 1208 C C . VAL A 1 156 ? -6.297 -8.68 -1.075 1 98.56 156 VAL A C 1
ATOM 1210 O O . VAL A 1 156 ? -6.594 -9.82 -1.424 1 98.56 156 VAL A O 1
ATOM 1213 N N . HIS A 1 157 ? -5.293 -8.406 -0.292 1 98.19 157 HIS A N 1
ATOM 1214 C CA . HIS A 1 157 ? -4.621 -9.516 0.377 1 98.19 157 HIS A CA 1
ATOM 1215 C C . HIS A 1 157 ? -5.355 -9.914 1.654 1 98.19 157 HIS A C 1
ATOM 1217 O O . HIS A 1 157 ? -5.934 -9.062 2.334 1 98.19 157 HIS A O 1
ATOM 1223 N N . PHE A 1 158 ? -5.301 -11.195 1.955 1 97.88 158 PHE A N 1
ATOM 1224 C CA . PHE A 1 158 ? -6.055 -11.695 3.104 1 97.88 158 PHE A CA 1
ATOM 1225 C C . PHE A 1 158 ? -5.305 -12.828 3.791 1 97.88 158 PHE A C 1
ATOM 1227 O O . PHE A 1 158 ? -4.375 -13.398 3.221 1 97.88 158 PHE A O 1
ATOM 1234 N N . HIS A 1 159 ? -5.707 -13.047 4.992 1 96.81 159 HIS A N 1
ATOM 1235 C CA . HIS A 1 159 ? -5.164 -14.102 5.852 1 96.81 159 HIS A CA 1
ATOM 1236 C C . HIS A 1 159 ? -6.23 -14.641 6.797 1 96.81 159 HIS A C 1
ATOM 1238 O O . HIS A 1 159 ? -7.051 -13.883 7.316 1 96.81 159 HIS A O 1
ATOM 1244 N N . ALA A 1 160 ? -6.16 -15.945 6.992 1 98.12 160 ALA A N 1
ATOM 1245 C CA . ALA A 1 160 ? -6.98 -16.562 8.031 1 98.12 160 ALA A CA 1
ATOM 1246 C C . ALA A 1 160 ? -6.324 -17.844 8.562 1 98.12 160 ALA A C 1
ATOM 1248 O O . ALA A 1 160 ? -5.566 -18.5 7.848 1 98.12 160 ALA A O 1
ATOM 1249 N N . MET A 1 161 ? -6.617 -18.094 9.805 1 97.75 161 MET A N 1
ATOM 1250 C CA . MET A 1 161 ? -6.23 -19.344 10.469 1 97.75 161 MET A CA 1
ATOM 1251 C C . MET A 1 161 ? -7.461 -20.109 10.938 1 97.75 161 MET A C 1
ATOM 1253 O O . MET A 1 161 ? -8.453 -19.516 11.344 1 97.75 161 MET A O 1
ATOM 1257 N N . GLY A 1 162 ? -7.316 -21.422 10.836 1 97.81 162 GLY A N 1
ATOM 1258 C CA . GLY A 1 162 ? -8.398 -22.234 11.375 1 97.81 162 GLY A CA 1
ATOM 1259 C C . GLY A 1 162 ? -8.047 -23.719 11.469 1 97.81 162 GLY A C 1
ATOM 1260 O O . GLY A 1 162 ? -7.082 -24.172 10.844 1 97.81 162 GLY A O 1
ATOM 1261 N N . THR A 1 163 ? -8.875 -24.453 12.242 1 97.94 163 THR A N 1
ATOM 1262 C CA . THR A 1 163 ? -8.656 -25.891 12.414 1 97.94 163 THR A CA 1
ATOM 1263 C C . THR A 1 163 ? -9.391 -26.688 11.336 1 97.94 163 THR A C 1
ATOM 1265 O O . THR A 1 163 ? -9.141 -27.875 11.148 1 97.94 163 THR A O 1
ATOM 1268 N N . LYS A 1 164 ? -10.266 -26.094 10.688 1 97.88 164 LYS A N 1
ATOM 1269 C CA . LYS A 1 164 ? -11.055 -26.734 9.641 1 97.88 164 LYS A CA 1
ATOM 1270 C C . LYS A 1 164 ? -10.844 -26.047 8.297 1 97.88 164 LYS A C 1
ATOM 1272 O O . LYS A 1 164 ? -11.555 -25.094 7.961 1 97.88 164 LYS A O 1
ATOM 1277 N N . PRO A 1 165 ? -9.992 -26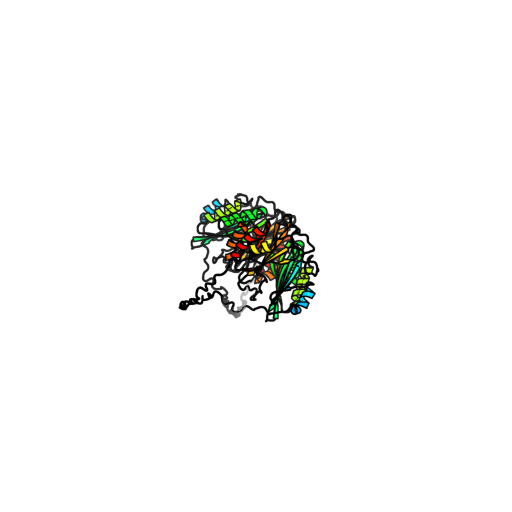.594 7.453 1 98.06 165 PRO A N 1
ATOM 1278 C CA . PRO A 1 165 ? -9.703 -25.953 6.164 1 98.06 165 PRO A CA 1
ATOM 1279 C C . PRO A 1 165 ? -10.945 -25.766 5.305 1 98.06 165 PRO A C 1
ATOM 1281 O O . PRO A 1 165 ? -11.031 -24.797 4.539 1 98.06 165 PRO A O 1
ATOM 1284 N N . LEU A 1 166 ? -11.891 -26.641 5.449 1 98.31 166 LEU A N 1
ATOM 1285 C CA . LEU A 1 166 ? -13.109 -26.547 4.656 1 98.31 166 LEU A CA 1
ATOM 1286 C C . LEU A 1 166 ? -13.891 -25.281 5.012 1 98.31 166 LEU A C 1
ATOM 1288 O O . LEU A 1 166 ? -14.492 -24.656 4.141 1 98.31 166 LEU A O 1
ATOM 1292 N N . THR A 1 167 ? -13.906 -24.938 6.285 1 98.5 167 THR A N 1
ATOM 1293 C CA . THR A 1 167 ? -14.57 -23.703 6.715 1 98.5 167 THR A CA 1
ATOM 1294 C C . THR A 1 167 ? -13.891 -22.484 6.098 1 98.5 167 THR A C 1
ATOM 1296 O O . THR A 1 167 ? -14.562 -21.562 5.641 1 98.5 167 THR A O 1
ATOM 1299 N N . LEU A 1 168 ? -12.57 -22.516 6.074 1 98.69 168 LEU A N 1
ATOM 1300 C CA . LEU A 1 168 ? -11.812 -21.438 5.43 1 98.69 168 LEU A CA 1
ATOM 1301 C C . LEU A 1 168 ? -12.156 -21.344 3.947 1 98.69 168 LEU A C 1
ATOM 1303 O O . LEU A 1 168 ? -12.414 -20.266 3.428 1 98.69 168 LEU A O 1
ATOM 1307 N N . ALA A 1 169 ? -12.203 -22.453 3.336 1 98.62 169 ALA A N 1
ATOM 1308 C CA . ALA A 1 169 ? -12.484 -22.531 1.905 1 98.62 169 ALA A CA 1
ATOM 1309 C C . ALA A 1 169 ? -13.883 -21.984 1.6 1 98.62 169 ALA A C 1
ATOM 1311 O O . ALA A 1 169 ? -14.086 -21.281 0.606 1 98.62 169 ALA A O 1
ATOM 1312 N N . ARG A 1 170 ? -14.812 -22.312 2.385 1 98.56 170 ARG A N 1
ATOM 1313 C CA . ARG A 1 170 ? -16.172 -21.844 2.172 1 98.56 170 ARG A CA 1
ATOM 1314 C C . ARG A 1 170 ? -16.266 -20.328 2.33 1 98.56 170 ARG A C 1
ATOM 1316 O O . ARG A 1 170 ? -17.016 -19.672 1.598 1 98.56 170 ARG A O 1
ATOM 1323 N N . GLY A 1 171 ? -15.562 -19.828 3.324 1 98.69 171 GLY A N 1
ATOM 1324 C CA . GLY A 1 171 ? -15.5 -18.375 3.441 1 98.69 171 GLY A CA 1
ATOM 1325 C C . GLY A 1 171 ? -14.906 -17.703 2.215 1 98.69 171 GLY A C 1
ATOM 1326 O O . GLY A 1 171 ? -15.422 -16.688 1.751 1 98.69 171 GLY A O 1
ATOM 1327 N N . LEU A 1 172 ? -13.867 -18.312 1.721 1 98.62 172 LEU A N 1
ATOM 1328 C CA . LEU A 1 172 ? -13.242 -17.766 0.518 1 98.62 172 LEU A CA 1
ATOM 1329 C C . LEU A 1 172 ? -14.18 -17.891 -0.681 1 98.62 172 LEU A C 1
ATOM 1331 O O . LEU A 1 172 ? -14.25 -16.984 -1.517 1 98.62 172 LEU A O 1
ATOM 1335 N N . ARG A 1 173 ? -14.867 -19.016 -0.803 1 98.19 173 ARG A N 1
ATOM 1336 C CA . ARG A 1 173 ? -15.844 -19.172 -1.874 1 98.19 173 ARG A CA 1
ATOM 1337 C C . ARG A 1 173 ? -16.906 -18.078 -1.832 1 98.19 173 ARG A C 1
ATOM 1339 O O . ARG A 1 173 ? -17.281 -17.531 -2.871 1 98.19 173 ARG A O 1
ATOM 1346 N N . ALA A 1 174 ? -17.328 -17.766 -0.666 1 98.56 174 ALA A N 1
ATOM 1347 C CA . ALA A 1 174 ? -18.312 -16.703 -0.515 1 98.56 174 ALA A CA 1
ATOM 1348 C C . ALA A 1 174 ? -17.75 -15.367 -1.029 1 98.56 174 ALA A C 1
ATOM 1350 O O . ALA A 1 174 ? -18.469 -14.602 -1.677 1 98.56 174 ALA A O 1
ATOM 1351 N N . ALA A 1 175 ? -16.516 -15.109 -0.738 1 98.69 175 ALA A N 1
ATOM 1352 C CA . ALA A 1 175 ? -15.883 -13.883 -1.205 1 98.69 175 ALA A CA 1
ATOM 1353 C C . ALA A 1 175 ? -15.75 -13.875 -2.725 1 98.69 175 ALA A C 1
ATOM 1355 O O . ALA A 1 175 ? -16 -12.852 -3.371 1 98.69 175 ALA A O 1
ATOM 1356 N N . LEU A 1 176 ? -15.344 -14.984 -3.277 1 98.25 176 LEU A N 1
ATOM 1357 C CA . LEU A 1 176 ? -15.242 -15.102 -4.727 1 98.25 176 LEU A CA 1
ATOM 1358 C C . LEU A 1 176 ? -16.609 -14.922 -5.387 1 98.25 176 LEU A C 1
ATOM 1360 O O . LEU A 1 176 ? -16.703 -14.289 -6.441 1 98.25 176 LEU A O 1
ATOM 1364 N N . ASP A 1 177 ? -17.625 -15.391 -4.754 1 97.88 177 ASP A N 1
ATOM 1365 C CA . ASP A 1 177 ? -18.984 -15.289 -5.297 1 97.88 177 ASP A CA 1
ATOM 1366 C C . ASP A 1 177 ? -19.469 -13.844 -5.277 1 97.88 177 ASP A C 1
ATOM 1368 O O . ASP A 1 177 ? -20.438 -13.5 -5.977 1 97.88 177 ASP A O 1
ATOM 1372 N 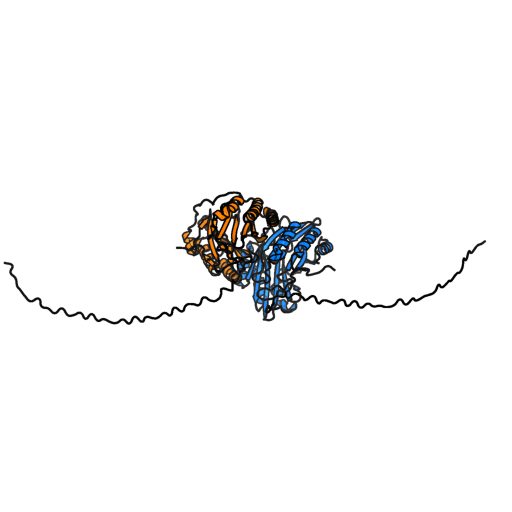N . ALA A 1 178 ? -18.859 -13.078 -4.465 1 98.31 178 ALA A N 1
ATOM 1373 C CA . ALA A 1 178 ? -19.203 -11.656 -4.418 1 98.31 178 ALA A CA 1
ATOM 1374 C C . ALA A 1 178 ? -18.547 -10.898 -5.566 1 98.31 178 ALA A C 1
ATOM 1376 O O . ALA A 1 178 ? -18.688 -9.68 -5.672 1 98.31 178 ALA A O 1
ATOM 1377 N N . THR A 1 179 ? -17.828 -11.578 -6.379 1 98.38 179 THR A N 1
ATOM 1378 C CA . THR A 1 179 ? -17.172 -11.008 -7.547 1 98.38 179 THR A CA 1
ATOM 1379 C C . THR A 1 179 ? -17.703 -11.641 -8.828 1 98.38 179 THR A C 1
ATOM 1381 O O . THR A 1 179 ? -18.578 -12.508 -8.789 1 98.38 179 THR A O 1
ATOM 1384 N N . GLY A 1 180 ? -17.156 -11.148 -10 1 97.25 180 GLY A N 1
ATOM 1385 C CA . GLY A 1 180 ? -17.484 -11.75 -11.281 1 97.25 180 GLY A CA 1
ATOM 1386 C C . GLY A 1 180 ? -16.609 -12.93 -11.633 1 97.25 180 GLY A C 1
ATOM 1387 O O . GLY A 1 180 ? -16.656 -13.445 -12.758 1 97.25 180 GLY A O 1
ATOM 1388 N N . THR A 1 181 ? -15.773 -13.383 -10.68 1 95.69 181 THR A N 1
ATOM 1389 C CA . THR A 1 181 ? -14.852 -14.484 -10.945 1 95.69 181 THR A CA 1
ATOM 1390 C C . THR A 1 181 ? -15.617 -15.727 -11.375 1 95.69 181 THR A C 1
ATOM 1392 O O . THR A 1 181 ? -16.469 -16.219 -10.648 1 95.69 181 THR A O 1
ATOM 1395 N N . PRO A 1 182 ? -15.281 -16.203 -12.539 1 92.12 182 PRO A N 1
ATOM 1396 C CA . PRO A 1 182 ? -16 -17.375 -13 1 92.12 182 PRO A CA 1
ATOM 1397 C C . PRO A 1 182 ? -15.641 -18.641 -12.227 1 92.12 182 PRO A C 1
ATOM 1399 O O . PRO A 1 182 ? -14.531 -18.75 -11.695 1 92.12 182 PRO A O 1
ATOM 1402 N N . ALA A 1 183 ? -16.656 -19.453 -12.273 1 80.38 183 ALA A N 1
ATOM 1403 C CA . ALA A 1 183 ? -16.406 -20.766 -11.672 1 80.38 183 ALA A CA 1
ATOM 1404 C C . ALA A 1 183 ? -15.641 -21.672 -12.625 1 80.38 183 ALA A C 1
ATOM 1406 O O . ALA A 1 183 ? -16.141 -22.719 -13.039 1 80.38 183 ALA A O 1
ATOM 1407 N N . VAL A 1 184 ? -14.977 -21.078 -13.555 1 65.5 184 VAL A N 1
ATOM 1408 C CA . VAL A 1 184 ? -14.344 -21.875 -14.594 1 65.5 184 VAL A CA 1
ATOM 1409 C C . VAL A 1 184 ? -13.18 -22.656 -14 1 65.5 184 VAL A C 1
ATOM 1411 O O . VAL A 1 184 ? -12.359 -22.109 -13.266 1 65.5 184 VAL A O 1
ATOM 1414 N N . SER A 1 185 ? -13.562 -23.875 -13.914 1 57.69 185 SER A N 1
ATOM 1415 C CA . SER A 1 185 ? -12.57 -24.875 -13.516 1 57.69 185 SER A CA 1
ATOM 1416 C C . SER A 1 185 ? -11.734 -25.328 -14.703 1 57.69 185 SER A C 1
ATOM 1418 O O . SER A 1 185 ? -12.188 -25.25 -15.852 1 57.69 185 SER A O 1
ATOM 1420 N N . GLY A 1 186 ? -10.438 -25.031 -14.82 1 56.12 186 GLY A N 1
ATOM 1421 C CA . GLY A 1 186 ? -9.523 -25.688 -15.742 1 56.12 186 GLY A CA 1
ATOM 1422 C C . GLY A 1 186 ? -8.188 -24.984 -15.852 1 56.12 186 GLY A C 1
ATOM 1423 O O . GLY A 1 186 ? -8.039 -23.844 -15.406 1 56.12 186 GLY A O 1
ATOM 1424 N N . THR A 1 187 ? -7.25 -25.812 -15.891 1 56.09 187 THR A N 1
ATOM 1425 C CA . THR A 1 187 ? -5.898 -25.344 -16.172 1 56.09 187 THR A CA 1
ATOM 1426 C C . THR A 1 187 ? -5.844 -24.625 -17.516 1 56.09 187 THR A C 1
ATOM 1428 O O . THR A 1 187 ? -6.316 -25.141 -18.531 1 56.09 187 THR A O 1
ATOM 1431 N N . PRO A 1 188 ? -5.555 -23.297 -17.422 1 58.5 188 PRO A N 1
ATOM 1432 C CA . PRO A 1 188 ? -5.43 -22.641 -18.719 1 58.5 188 PRO A CA 1
ATOM 1433 C C . PRO A 1 188 ? -4.652 -23.484 -19.734 1 58.5 188 PRO A C 1
ATOM 1435 O O . PRO A 1 188 ? -3.691 -24.156 -19.375 1 58.5 188 PRO A O 1
ATOM 1438 N N . ARG A 1 189 ? -5.203 -23.703 -20.938 1 61.16 189 ARG A N 1
ATOM 1439 C CA . ARG A 1 189 ? -4.551 -24.438 -22.016 1 61.16 189 ARG A CA 1
ATOM 1440 C C . ARG A 1 189 ? -3.203 -23.812 -22.359 1 61.16 189 ARG A C 1
ATOM 1442 O O . ARG A 1 189 ? -3.072 -22.578 -22.406 1 61.16 189 ARG A O 1
ATOM 1449 N N . LYS A 1 190 ? -2.197 -24.656 -22.406 1 68.19 190 LYS A N 1
ATOM 1450 C CA . LYS A 1 190 ? -0.891 -24.219 -22.891 1 68.19 190 LYS A CA 1
ATOM 1451 C C . LYS A 1 190 ? -0.991 -23.656 -24.297 1 68.19 190 LYS A C 1
ATOM 1453 O O . LYS A 1 190 ? -1.495 -24.328 -25.203 1 68.19 190 LYS A O 1
ATOM 1458 N N . VAL A 1 191 ? -0.783 -22.469 -24.406 1 77.94 191 VAL A N 1
ATOM 1459 C CA . VAL A 1 191 ? -0.737 -21.828 -25.719 1 77.94 191 VAL A CA 1
ATOM 1460 C C . VAL A 1 191 ? 0.703 -21.469 -26.062 1 77.94 191 VAL A C 1
ATOM 1462 O O . VAL A 1 191 ? 1.49 -21.109 -25.172 1 77.94 191 VAL A O 1
ATOM 1465 N N . ALA A 1 192 ? 1.024 -21.766 -27.297 1 87.25 192 ALA A N 1
ATOM 1466 C CA . ALA A 1 192 ? 2.344 -21.328 -27.75 1 87.25 192 ALA A CA 1
ATOM 1467 C C . ALA A 1 192 ? 2.488 -19.812 -27.641 1 87.25 192 ALA A C 1
ATOM 1469 O O . ALA A 1 192 ? 1.638 -19.078 -28.125 1 87.25 192 ALA A O 1
ATOM 1470 N N . LEU A 1 193 ? 3.521 -19.422 -26.953 1 93.56 193 LEU A N 1
ATOM 1471 C CA . LEU A 1 193 ? 3.77 -18 -26.75 1 93.56 193 LEU A CA 1
ATOM 1472 C C . LEU A 1 193 ? 4.719 -17.469 -27.828 1 93.56 193 LEU A C 1
ATOM 1474 O O . LEU A 1 193 ? 5.684 -18.125 -28.188 1 93.56 193 LEU A O 1
ATOM 1478 N N . ASP A 1 194 ? 4.43 -16.344 -28.359 1 94.81 194 ASP A N 1
ATOM 1479 C CA . ASP A 1 194 ? 5.355 -15.633 -29.234 1 94.81 194 ASP A CA 1
ATOM 1480 C C . ASP A 1 194 ? 6.469 -14.977 -28.422 1 94.81 194 ASP A C 1
ATOM 1482 O O . ASP A 1 194 ? 6.531 -13.75 -28.328 1 94.81 194 ASP A O 1
ATOM 1486 N N . LEU A 1 195 ? 7.309 -15.797 -27.875 1 97.38 195 LEU A N 1
ATOM 1487 C CA . LEU A 1 195 ? 8.391 -15.375 -27 1 97.38 195 LEU A CA 1
ATOM 1488 C C . LEU A 1 195 ? 9.562 -16.344 -27.078 1 97.38 195 LEU A C 1
ATOM 1490 O O . LEU A 1 195 ? 9.375 -17.562 -27.031 1 97.38 195 LEU A O 1
ATOM 1494 N N . ASP A 1 196 ? 10.75 -15.797 -27.312 1 97.12 196 ASP A N 1
ATOM 1495 C CA . ASP A 1 196 ? 11.945 -16.609 -27.172 1 97.12 196 ASP A CA 1
ATOM 1496 C C . ASP A 1 196 ? 12.25 -16.906 -25.703 1 97.12 196 ASP A C 1
ATOM 1498 O O . ASP A 1 196 ? 13.094 -16.25 -25.094 1 97.12 196 ASP A O 1
ATOM 1502 N N . GLN A 1 197 ? 11.617 -17.922 -25.172 1 96.69 197 GLN A N 1
ATOM 1503 C CA . GLN A 1 197 ? 11.672 -18.234 -23.75 1 96.69 197 GLN A CA 1
ATOM 1504 C C . GLN A 1 197 ? 13.094 -18.547 -23.312 1 96.69 197 GLN A C 1
ATOM 1506 O O . GLN A 1 197 ? 13.578 -18.016 -22.312 1 96.69 197 GLN A O 1
ATOM 1511 N N . PRO A 1 198 ? 13.883 -19.344 -24.062 1 96.94 198 PRO A N 1
ATOM 1512 C CA . PRO A 1 198 ? 15.266 -19.625 -23.656 1 96.94 198 PRO A CA 1
ATOM 1513 C C . PRO A 1 198 ? 16.109 -18.359 -23.547 1 96.94 198 PRO A C 1
ATOM 1515 O O . PRO A 1 198 ? 16.938 -18.234 -22.641 1 96.94 198 PRO A O 1
ATOM 1518 N N . ALA A 1 199 ? 15.898 -17.469 -24.453 1 98 199 ALA A N 1
ATOM 1519 C CA . ALA A 1 199 ? 16.672 -16.219 -24.406 1 98 199 ALA A CA 1
ATOM 1520 C C . ALA A 1 199 ? 16.328 -15.414 -23.172 1 98 199 ALA A C 1
ATOM 1522 O O . ALA A 1 199 ? 17.219 -14.82 -22.547 1 98 199 ALA A O 1
ATOM 1523 N N . VAL A 1 200 ? 15.023 -15.375 -22.828 1 98.5 200 VAL A N 1
ATOM 1524 C CA . VAL A 1 200 ? 14.594 -14.68 -21.609 1 98.5 200 VAL A CA 1
ATOM 1525 C C . VAL A 1 200 ? 15.188 -15.359 -20.391 1 98.5 200 VAL A C 1
ATOM 1527 O O . VAL A 1 200 ? 15.727 -14.695 -19.5 1 98.5 200 VAL A O 1
ATOM 1530 N N . ASP A 1 201 ? 15.125 -16.641 -20.391 1 98.44 201 ASP A N 1
ATOM 1531 C CA . ASP A 1 201 ? 15.672 -17.422 -19.281 1 98.44 201 ASP A CA 1
ATOM 1532 C C . ASP A 1 201 ? 17.156 -17.125 -19.078 1 98.44 201 ASP A C 1
ATOM 1534 O O . ASP A 1 201 ? 17.609 -16.891 -17.953 1 98.44 201 ASP A O 1
ATOM 1538 N N . LYS A 1 202 ? 17.844 -17.156 -20.141 1 98 202 LYS A N 1
ATOM 1539 C CA . LYS A 1 202 ? 19.281 -16.922 -20.094 1 98 202 LYS A CA 1
ATOM 1540 C C . LYS A 1 202 ? 19.578 -15.516 -19.594 1 98 202 LYS A C 1
ATOM 1542 O O . LYS A 1 202 ? 20.469 -15.336 -18.75 1 98 202 LYS A O 1
ATOM 1547 N N . ALA A 1 203 ? 18.922 -14.586 -20.078 1 98.31 203 ALA A N 1
ATOM 1548 C CA . ALA A 1 203 ? 19.141 -13.195 -19.688 1 98.31 203 ALA A CA 1
ATOM 1549 C C . ALA A 1 203 ? 18.812 -12.984 -18.219 1 98.31 203 ALA A C 1
ATOM 1551 O O . ALA A 1 203 ? 19.5 -12.227 -17.531 1 98.31 203 ALA A O 1
ATOM 1552 N N . LEU A 1 204 ? 17.75 -13.617 -17.766 1 98.25 204 LEU A N 1
ATOM 1553 C CA . LEU A 1 204 ? 17.266 -13.438 -16.406 1 98.25 204 LEU A CA 1
ATOM 1554 C C . LEU A 1 204 ? 18.047 -14.32 -15.438 1 98.25 204 LEU A C 1
ATOM 1556 O O . LEU A 1 204 ? 18.109 -14.031 -14.242 1 98.25 204 LEU A O 1
ATOM 1560 N N . GLY A 1 205 ? 18.656 -15.383 -15.953 1 97.25 205 GLY A N 1
ATOM 1561 C CA . GLY A 1 205 ? 19.328 -16.359 -15.109 1 97.25 205 GLY A CA 1
ATOM 1562 C C . GLY A 1 205 ? 18.375 -17.25 -14.336 1 97.25 205 GLY A C 1
ATOM 1563 O O . GLY A 1 205 ? 18.688 -17.672 -13.219 1 97.25 205 GLY A O 1
ATOM 1564 N N . ALA A 1 206 ? 17.266 -17.438 -14.812 1 97.75 206 ALA A N 1
ATOM 1565 C CA . ALA A 1 206 ? 16.203 -18.234 -14.18 1 97.75 206 ALA A CA 1
ATOM 1566 C C . ALA A 1 206 ? 15.25 -18.812 -15.227 1 97.75 206 ALA A C 1
ATOM 1568 O O . ALA A 1 206 ? 14.969 -18.156 -16.234 1 97.75 206 ALA A O 1
ATOM 1569 N N . ARG A 1 207 ? 14.75 -19.953 -14.953 1 96.69 207 ARG A N 1
ATOM 1570 C CA . ARG A 1 207 ? 13.797 -20.594 -15.859 1 96.69 207 ARG A CA 1
ATOM 1571 C C . ARG A 1 207 ? 12.367 -20.328 -15.414 1 96.69 207 ARG A C 1
ATOM 1573 O O . ARG A 1 207 ? 12.047 -20.422 -14.234 1 96.69 207 ARG A O 1
ATOM 1580 N N . GLY A 1 208 ? 11.586 -19.969 -16.406 1 95.06 208 GLY A N 1
ATOM 1581 C CA . GLY A 1 208 ? 10.172 -19.766 -16.141 1 95.06 208 GLY A CA 1
ATOM 1582 C C . GLY A 1 208 ? 9.297 -20.891 -16.672 1 95.06 208 GLY A C 1
ATOM 1583 O O . GLY A 1 208 ? 9.773 -22 -16.906 1 95.06 208 GLY A O 1
ATOM 1584 N N . ARG A 1 209 ? 8.031 -20.594 -16.656 1 91.38 209 ARG A N 1
ATOM 1585 C CA . ARG A 1 209 ? 7.043 -21.5 -17.219 1 91.38 209 ARG A CA 1
ATOM 1586 C C . ARG A 1 209 ? 5.922 -20.734 -17.906 1 91.38 209 ARG A C 1
ATOM 1588 O O . ARG A 1 209 ? 5.504 -19.672 -17.438 1 91.38 209 ARG A O 1
ATOM 1595 N N . ALA A 1 210 ? 5.484 -21.359 -19 1 92.19 210 ALA A N 1
ATOM 1596 C CA . ALA A 1 210 ? 4.316 -20.797 -19.672 1 92.19 210 ALA A CA 1
ATOM 1597 C C . ALA A 1 210 ? 3.043 -21.078 -18.875 1 92.19 210 ALA A C 1
ATOM 1599 O O . ALA A 1 210 ? 2.859 -22.172 -18.344 1 92.19 210 ALA A O 1
ATOM 1600 N N . GLN A 1 211 ? 2.25 -20.078 -18.703 1 88.44 211 GLN A N 1
ATOM 1601 C CA . GLN A 1 211 ? 0.946 -20.156 -18.062 1 88.44 211 GLN A CA 1
ATOM 1602 C C . GLN A 1 211 ? -0.107 -19.391 -18.859 1 88.44 211 GLN A C 1
ATOM 1604 O O . GLN A 1 211 ? -0.3 -18.188 -18.656 1 88.44 211 GLN A O 1
ATOM 1609 N N . GLY A 1 212 ? -0.825 -20.188 -19.641 1 87.62 212 GLY A N 1
ATOM 1610 C CA . GLY A 1 212 ? -1.733 -19.5 -20.562 1 87.62 212 GLY A CA 1
ATOM 1611 C C . GLY A 1 212 ? -1.019 -18.656 -21.594 1 87.62 212 GLY A C 1
ATOM 1612 O O . GLY A 1 212 ? -0.185 -19.156 -22.344 1 87.62 212 GLY A O 1
ATOM 1613 N N . ARG A 1 213 ? -1.293 -17.375 -21.484 1 92.25 213 ARG A N 1
ATOM 1614 C CA . ARG A 1 213 ? -0.776 -16.484 -22.516 1 92.25 213 ARG A CA 1
ATOM 1615 C C . ARG A 1 213 ? 0.397 -15.664 -21.984 1 92.25 213 ARG A C 1
ATOM 1617 O O . ARG A 1 213 ? 0.763 -14.641 -22.562 1 92.25 213 ARG A O 1
ATOM 1624 N N . VAL A 1 214 ? 0.93 -16.156 -20.859 1 95.94 214 VAL A N 1
ATOM 1625 C CA . VAL A 1 214 ? 2.064 -15.43 -20.297 1 95.94 214 VAL A CA 1
ATOM 1626 C C . VAL A 1 214 ? 3.176 -16.406 -19.938 1 95.94 214 VAL A C 1
ATOM 1628 O O . VAL A 1 214 ? 2.963 -17.625 -19.922 1 95.94 214 VAL A O 1
ATOM 1631 N N . TYR A 1 215 ? 4.352 -15.852 -19.781 1 96.31 215 TYR A N 1
ATOM 1632 C CA . TYR A 1 215 ? 5.516 -16.562 -19.25 1 96.31 215 TYR A CA 1
ATOM 1633 C C . TYR A 1 215 ? 5.898 -16.047 -17.875 1 96.31 215 TYR A C 1
ATOM 1635 O O . TYR A 1 215 ? 6.172 -14.852 -17.703 1 96.31 215 TYR A O 1
ATOM 1643 N N . LYS A 1 216 ? 5.887 -16.922 -16.906 1 95.12 216 LYS A N 1
ATOM 1644 C CA . LYS A 1 216 ? 6.074 -16.5 -15.523 1 95.12 216 LYS A CA 1
ATOM 1645 C C . LYS A 1 216 ? 7.379 -17.062 -14.953 1 95.12 216 LYS A C 1
ATOM 1647 O O . LYS A 1 216 ? 7.684 -18.234 -15.109 1 95.12 216 LYS A O 1
ATOM 1652 N N . VAL A 1 217 ? 8.164 -16.172 -14.375 1 96.88 217 VAL A N 1
ATOM 1653 C CA . VAL A 1 217 ? 9.391 -16.531 -13.672 1 96.88 217 VAL A CA 1
ATOM 1654 C C . VAL A 1 217 ? 9.297 -16.109 -12.211 1 96.88 217 VAL A C 1
ATOM 1656 O O . VAL A 1 217 ? 8.852 -15 -11.906 1 96.88 217 VAL A O 1
ATOM 1659 N N . THR A 1 218 ? 9.703 -17 -11.312 1 95.88 218 THR A N 1
ATOM 1660 C CA . THR A 1 218 ? 9.57 -16.688 -9.898 1 95.88 218 THR A CA 1
ATOM 1661 C C . THR A 1 218 ? 10.906 -16.812 -9.18 1 95.88 218 THR A C 1
ATOM 1663 O O . THR A 1 218 ? 11.766 -17.594 -9.586 1 95.88 218 THR A O 1
ATOM 1666 N N . PHE A 1 219 ? 11.133 -16 -8.227 1 96.62 219 PHE A N 1
ATOM 1667 C CA . PHE A 1 219 ? 12.258 -16.016 -7.297 1 96.62 219 PHE A CA 1
ATOM 1668 C C . PHE A 1 219 ? 11.766 -16.094 -5.855 1 96.62 219 PHE A C 1
ATOM 1670 O O . PHE A 1 219 ? 10.875 -15.352 -5.453 1 96.62 219 PHE A O 1
ATOM 1677 N N . ALA A 1 220 ? 12.297 -17.016 -5.094 1 94.5 220 ALA A N 1
ATOM 1678 C CA . ALA A 1 220 ? 11.953 -17.141 -3.678 1 94.5 220 ALA A CA 1
ATOM 1679 C C . ALA A 1 220 ? 13.031 -16.516 -2.795 1 94.5 220 ALA A C 1
ATOM 1681 O O . ALA A 1 220 ? 14.219 -16.609 -3.104 1 94.5 220 ALA A O 1
ATOM 1682 N N . ARG A 1 221 ? 12.57 -15.883 -1.755 1 95.62 221 ARG A N 1
ATOM 1683 C CA . ARG A 1 221 ? 13.562 -15.438 -0.778 1 95.62 221 ARG A CA 1
ATOM 1684 C C . ARG A 1 221 ? 14.383 -16.609 -0.26 1 95.62 221 ARG A C 1
ATOM 1686 O O . ARG A 1 221 ? 13.859 -17.703 -0.049 1 95.62 221 ARG A O 1
ATOM 1693 N N . LYS A 1 222 ? 15.625 -16.344 0.048 1 94.38 222 LYS A N 1
ATOM 1694 C CA . LYS A 1 222 ? 16.516 -17.391 0.543 1 94.38 222 LYS A CA 1
ATOM 1695 C C . LYS A 1 222 ? 16.344 -17.578 2.047 1 94.38 222 LYS A C 1
ATOM 1697 O O . LYS A 1 222 ? 16.516 -18.688 2.557 1 94.38 222 LYS A O 1
ATOM 1702 N N . GLU A 1 223 ? 16.094 -16.5 2.715 1 94.44 223 GLU A N 1
ATOM 1703 C CA . GLU A 1 223 ? 15.914 -16.625 4.156 1 94.44 223 GLU A CA 1
ATOM 1704 C C . GLU A 1 223 ? 14.531 -17.172 4.488 1 94.44 223 GLU A C 1
ATOM 1706 O O . GLU A 1 223 ? 13.617 -17.094 3.666 1 94.44 223 GLU A O 1
ATOM 1711 N N . THR A 1 224 ? 14.445 -17.734 5.652 1 94.56 224 THR A N 1
ATOM 1712 C CA . THR A 1 224 ? 13.148 -18.188 6.133 1 94.56 224 THR A CA 1
ATOM 1713 C C . THR A 1 224 ? 12.227 -17.016 6.422 1 94.56 224 THR A C 1
ATOM 1715 O O . THR A 1 224 ? 12.617 -16.062 7.102 1 94.56 224 THR A O 1
ATOM 1718 N N . VAL A 1 225 ? 11.062 -17.094 5.812 1 96.19 225 VAL A N 1
ATOM 1719 C CA . VAL A 1 225 ? 10.039 -16.078 6.078 1 96.19 225 VAL A CA 1
ATOM 1720 C C . VAL A 1 225 ? 8.914 -16.703 6.906 1 96.19 225 VAL A C 1
ATOM 1722 O O . VAL A 1 225 ? 8.484 -17.828 6.641 1 96.19 225 VAL A O 1
ATOM 1725 N N . ALA A 1 226 ? 8.57 -15.969 7.953 1 97 226 ALA A N 1
ATOM 1726 C CA . ALA A 1 226 ? 7.453 -16.406 8.789 1 97 226 ALA A CA 1
ATOM 1727 C C . ALA A 1 226 ? 6.363 -15.336 8.859 1 97 226 ALA A C 1
ATOM 1729 O O . ALA A 1 226 ? 6.625 -14.164 8.602 1 97 226 ALA A O 1
ATOM 1730 N N . ASP A 1 227 ? 5.18 -15.773 9.039 1 95.81 227 ASP A N 1
ATOM 1731 C CA . ASP A 1 227 ? 4.023 -14.93 9.32 1 95.81 227 ASP A CA 1
ATOM 1732 C C . ASP A 1 227 ? 3.168 -15.523 10.438 1 95.81 227 ASP A C 1
ATOM 1734 O O . ASP A 1 227 ? 2.896 -16.719 10.445 1 95.81 227 ASP A O 1
ATOM 1738 N N . HIS A 1 228 ? 2.783 -14.656 11.398 1 93.12 228 HIS A N 1
ATOM 1739 C CA . HIS A 1 228 ? 2.016 -15.109 12.555 1 93.12 228 HIS A CA 1
ATOM 1740 C C . HIS A 1 228 ? 2.732 -16.234 13.281 1 93.12 228 HIS A C 1
ATOM 1742 O O . HIS A 1 228 ? 2.105 -17.234 13.672 1 93.12 228 HIS A O 1
ATOM 1748 N N . GLY A 1 229 ? 4.031 -16.172 13.359 1 94.62 229 GLY A N 1
ATOM 1749 C CA . GLY A 1 229 ? 4.828 -17.141 14.086 1 94.62 229 GLY A CA 1
ATOM 1750 C C . GLY A 1 229 ? 4.938 -18.469 13.367 1 94.62 229 GLY A C 1
ATOM 1751 O O . GLY A 1 229 ? 5.309 -19.484 13.977 1 94.62 229 GLY A O 1
ATOM 1752 N N . ARG A 1 230 ? 4.598 -18.469 12.117 1 97.19 230 ARG A N 1
ATOM 1753 C CA . ARG A 1 230 ? 4.605 -19.703 11.328 1 97.19 230 ARG A CA 1
ATOM 1754 C C . ARG A 1 230 ? 5.438 -19.531 10.062 1 97.19 230 ARG A C 1
ATOM 1756 O O . ARG A 1 230 ? 5.305 -18.531 9.352 1 97.19 230 ARG A O 1
ATOM 1763 N N . VAL A 1 231 ? 6.219 -20.578 9.836 1 97 231 VAL A N 1
ATOM 1764 C CA . VAL A 1 231 ? 7.09 -20.531 8.664 1 97 231 VAL A CA 1
ATOM 1765 C C . VAL A 1 231 ? 6.25 -20.672 7.391 1 97 231 VAL A C 1
ATOM 1767 O O . VAL A 1 231 ? 5.363 -21.516 7.312 1 97 231 VAL A O 1
ATOM 1770 N N . LEU A 1 232 ? 6.504 -19.797 6.484 1 96.38 232 LEU A N 1
ATOM 1771 C CA . LEU A 1 232 ? 5.891 -19.891 5.164 1 96.38 232 LEU A CA 1
ATOM 1772 C C . LEU A 1 232 ? 6.738 -20.734 4.23 1 96.38 232 LEU A C 1
ATOM 1774 O O . LEU A 1 232 ? 7.941 -20.516 4.094 1 96.38 232 LEU A O 1
ATOM 1778 N N . PRO A 1 233 ? 6.062 -21.75 3.641 1 93.5 233 PRO A N 1
ATOM 1779 C CA . PRO A 1 233 ? 6.816 -22.484 2.619 1 93.5 233 PRO A CA 1
ATOM 1780 C C . PRO A 1 233 ? 7.336 -21.578 1.505 1 93.5 233 PRO A C 1
ATOM 1782 O O . PRO A 1 233 ? 6.785 -20.5 1.279 1 93.5 233 PRO A O 1
ATOM 1785 N N . ARG A 1 234 ? 8.25 -22.156 0.865 1 84.12 234 ARG A N 1
ATOM 1786 C CA . ARG A 1 234 ? 8.781 -21.438 -0.283 1 84.12 234 ARG A CA 1
ATOM 1787 C C . ARG A 1 234 ? 7.691 -21.156 -1.315 1 84.12 234 ARG A C 1
ATOM 1789 O O . ARG A 1 234 ? 6.812 -22 -1.533 1 84.12 234 ARG A O 1
ATOM 1796 N N . MET A 1 235 ? 7.684 -20.062 -1.934 1 76.56 235 MET A N 1
ATOM 1797 C CA . MET A 1 235 ? 6.781 -19.656 -3.008 1 76.56 235 MET A CA 1
ATOM 1798 C C . MET A 1 235 ? 5.426 -19.234 -2.451 1 76.56 235 MET A C 1
ATOM 1800 O O . MET A 1 235 ? 4.441 -19.172 -3.188 1 76.56 235 MET A O 1
ATOM 1804 N N . THR A 1 236 ? 5.391 -19.188 -1.078 1 82.94 236 THR A N 1
ATOM 1805 C CA . THR A 1 236 ? 4.164 -18.656 -0.493 1 82.94 236 THR A CA 1
ATOM 1806 C C . THR A 1 236 ? 4.422 -17.312 0.159 1 82.94 236 THR A C 1
ATOM 1808 O O . THR A 1 236 ? 5.203 -17.203 1.107 1 82.94 236 THR A O 1
ATOM 1811 N N . GLY A 1 237 ? 3.863 -16.312 -0.294 1 77.5 237 GLY A N 1
ATOM 1812 C CA . GLY A 1 237 ? 3.818 -15.008 0.344 1 77.5 237 GLY A CA 1
ATOM 1813 C C . GLY A 1 237 ? 5.125 -14.242 0.226 1 77.5 237 GLY A C 1
ATOM 1814 O O . GLY A 1 237 ? 5.168 -13.031 0.487 1 77.5 237 GLY A O 1
ATOM 1815 N N . ALA A 1 238 ? 6.191 -14.883 -0.065 1 85 238 ALA A N 1
ATOM 1816 C CA . ALA A 1 238 ? 7.512 -14.266 -0.089 1 85 238 ALA A CA 1
ATOM 1817 C C . ALA A 1 238 ? 8.203 -14.5 -1.428 1 85 238 ALA A C 1
ATOM 1819 O O . ALA A 1 238 ? 9.383 -14.875 -1.468 1 85 238 ALA A O 1
ATOM 1820 N N . THR A 1 239 ? 7.465 -14.289 -2.428 1 91.94 239 THR A N 1
ATOM 1821 C CA . THR A 1 239 ? 7.957 -14.641 -3.754 1 91.94 239 THR A CA 1
ATOM 1822 C C . THR A 1 239 ? 7.891 -13.445 -4.695 1 91.94 239 THR A C 1
ATOM 1824 O O . THR A 1 239 ? 6.91 -12.695 -4.68 1 91.94 239 THR A O 1
ATOM 1827 N N . SER A 1 240 ? 8.992 -13.227 -5.355 1 97.12 240 SER A N 1
ATOM 1828 C CA . SER A 1 240 ? 8.961 -12.336 -6.508 1 97.12 240 SER A CA 1
ATOM 1829 C C . SER A 1 240 ? 8.453 -13.055 -7.754 1 97.12 240 SER A C 1
ATOM 1831 O O . SER A 1 240 ? 8.891 -14.164 -8.055 1 97.12 240 SER A O 1
ATOM 1833 N N . ALA A 1 241 ? 7.551 -12.477 -8.406 1 96.88 241 ALA A N 1
ATOM 1834 C CA . ALA A 1 241 ? 6.957 -13.07 -9.609 1 96.88 241 ALA A CA 1
ATOM 1835 C C . ALA A 1 241 ? 7.016 -12.094 -10.781 1 96.88 241 ALA A C 1
ATOM 1837 O O . ALA A 1 241 ? 6.516 -10.969 -10.695 1 96.88 241 ALA A O 1
ATOM 1838 N N . LEU A 1 242 ? 7.613 -12.547 -11.844 1 98.25 242 LEU A N 1
ATOM 1839 C CA . LEU A 1 242 ? 7.742 -11.766 -13.07 1 98.25 242 LEU A CA 1
ATOM 1840 C C . LEU A 1 242 ? 6.922 -12.383 -14.195 1 98.25 242 LEU A C 1
ATOM 1842 O O . LEU A 1 242 ? 7.102 -13.555 -14.531 1 98.25 242 LEU A O 1
ATOM 1846 N N . ILE A 1 243 ? 6.059 -11.594 -14.773 1 98.06 243 ILE A N 1
ATOM 1847 C CA . ILE A 1 243 ? 5.129 -12.094 -15.781 1 98.06 243 ILE A CA 1
ATOM 1848 C C . ILE A 1 243 ? 5.395 -11.391 -17.109 1 98.06 243 ILE A C 1
ATOM 1850 O O . ILE A 1 243 ? 5.199 -10.18 -17.234 1 98.06 243 ILE A O 1
ATOM 1854 N N . PHE A 1 244 ? 5.805 -12.164 -18.094 1 98.56 244 PHE A N 1
ATOM 1855 C CA . PHE A 1 244 ? 6.051 -11.688 -19.438 1 98.56 244 PHE A CA 1
ATOM 1856 C C . PHE A 1 244 ? 4.883 -12.023 -20.359 1 98.56 244 PHE A C 1
ATOM 1858 O O . PHE A 1 244 ? 4.602 -13.195 -20.609 1 98.56 244 PHE A O 1
ATOM 1865 N N . GLN A 1 245 ? 4.258 -11 -20.891 1 98.25 245 GLN A N 1
ATOM 1866 C CA . GLN A 1 245 ? 3.16 -11.172 -21.828 1 98.25 245 GLN A CA 1
ATOM 1867 C C . GLN A 1 245 ? 3.559 -10.695 -23.234 1 98.25 245 GLN A C 1
ATOM 1869 O O . GLN A 1 245 ? 3.732 -9.5 -23.453 1 98.25 245 GLN A O 1
ATOM 1874 N N . PRO A 1 246 ? 3.645 -11.617 -24.172 1 98.06 246 PRO A N 1
ATOM 1875 C CA . PRO A 1 246 ? 3.857 -11.125 -25.531 1 98.06 246 PRO A CA 1
ATOM 1876 C C . PRO A 1 246 ? 2.756 -10.18 -26 1 98.06 246 PRO A C 1
ATOM 1878 O O . PRO A 1 246 ? 1.571 -10.453 -25.781 1 98.06 246 PRO A O 1
ATOM 1881 N N . VAL A 1 247 ? 3.191 -9.062 -26.609 1 97.69 247 VAL A N 1
ATOM 1882 C CA . VAL A 1 247 ? 2.197 -8.086 -27.047 1 97.69 247 VAL A CA 1
ATOM 1883 C C . VAL A 1 247 ? 2.379 -7.781 -28.531 1 97.69 247 VAL A C 1
ATOM 1885 O O . VAL A 1 247 ? 1.853 -6.785 -29.031 1 97.69 247 VAL A O 1
ATOM 1888 N N . GLY A 1 248 ? 3.162 -8.57 -29.234 1 95.5 248 GLY A N 1
ATOM 1889 C CA . GLY A 1 248 ? 3.377 -8.43 -30.672 1 95.5 248 GLY A CA 1
ATOM 1890 C C . GLY A 1 248 ? 4.684 -7.738 -31.016 1 95.5 248 GLY A C 1
ATOM 1891 O O . GLY A 1 248 ? 5.297 -7.098 -30.156 1 95.5 248 GLY A O 1
ATOM 1892 N N . ARG A 1 249 ? 5.125 -8 -32.219 1 95.44 249 ARG A N 1
ATOM 1893 C CA . ARG A 1 249 ? 6.301 -7.367 -32.812 1 95.44 249 ARG A CA 1
ATOM 1894 C C . ARG A 1 249 ? 7.539 -7.617 -31.938 1 95.44 249 ARG A C 1
ATOM 1896 O O . ARG A 1 249 ? 8.359 -6.715 -31.75 1 95.44 249 ARG A O 1
ATOM 1903 N N . GLY A 1 250 ? 7.535 -8.742 -31.281 1 96.62 250 GLY A N 1
ATOM 1904 C CA . GLY A 1 250 ? 8.703 -9.141 -30.531 1 96.62 250 GLY A CA 1
ATOM 1905 C C . GLY A 1 250 ? 8.797 -8.461 -29.172 1 96.62 250 GLY A C 1
ATOM 1906 O O . GLY A 1 250 ? 9.836 -8.523 -28.5 1 96.62 250 GLY A O 1
ATOM 1907 N N . LYS A 1 251 ? 7.742 -7.809 -28.766 1 98.38 251 LYS A N 1
ATOM 1908 C CA . LYS A 1 251 ? 7.75 -7.098 -27.484 1 98.38 251 LYS A CA 1
ATOM 1909 C C . LYS A 1 251 ? 6.941 -7.855 -26.438 1 98.38 251 LYS A C 1
ATOM 1911 O O . LYS A 1 251 ? 6.109 -8.703 -26.781 1 98.38 251 LYS A O 1
ATOM 1916 N N . VAL A 1 252 ? 7.262 -7.504 -25.234 1 98.62 252 VAL A N 1
ATOM 1917 C CA . VAL A 1 252 ? 6.488 -8.047 -24.125 1 98.62 252 VAL A CA 1
ATOM 1918 C C . VAL A 1 252 ? 6.02 -6.91 -23.219 1 98.62 252 VAL A C 1
ATOM 1920 O O . VAL A 1 252 ? 6.613 -5.828 -23.219 1 98.62 252 VAL A O 1
ATOM 1923 N N . LEU A 1 253 ? 4.957 -7.176 -22.547 1 98.69 253 LEU A N 1
ATOM 1924 C CA . LEU A 1 253 ? 4.531 -6.449 -21.359 1 98.69 253 LEU A CA 1
ATOM 1925 C C . LEU A 1 253 ? 4.969 -7.176 -20.094 1 98.69 253 LEU A C 1
ATOM 1927 O O . LEU A 1 253 ? 4.676 -8.359 -19.922 1 98.69 253 LEU A O 1
ATOM 1931 N N . LEU A 1 254 ? 5.754 -6.48 -19.297 1 98.62 254 LEU A N 1
ATOM 1932 C CA . LEU A 1 254 ? 6.152 -6.988 -17.984 1 98.62 254 LEU A CA 1
ATOM 1933 C C . LEU A 1 254 ? 5.223 -6.473 -16.891 1 98.62 254 LEU A C 1
ATOM 1935 O O . LEU A 1 254 ? 5.016 -5.262 -16.766 1 98.62 254 LEU A O 1
ATOM 1939 N N . ASN A 1 255 ? 4.613 -7.297 -16.203 1 97.62 255 ASN A N 1
ATOM 1940 C CA . ASN A 1 255 ? 4 -7.039 -14.906 1 97.62 255 ASN A CA 1
ATOM 1941 C C . ASN A 1 255 ? 4.543 -7.98 -13.836 1 97.62 255 ASN A C 1
ATOM 1943 O O . ASN A 1 255 ? 5.363 -8.852 -14.125 1 97.62 255 ASN A O 1
ATOM 1947 N N . GLY A 1 256 ? 4.141 -7.734 -12.594 1 97.06 256 GLY A N 1
ATOM 1948 C CA . GLY A 1 256 ? 4.641 -8.539 -11.484 1 97.06 256 GLY A CA 1
ATOM 1949 C C . GLY A 1 256 ? 5.18 -7.703 -10.336 1 97.06 256 GLY A C 1
ATOM 1950 O O . GLY A 1 256 ? 4.785 -6.547 -10.164 1 97.06 256 GLY A O 1
ATOM 1951 N N . ASP A 1 257 ? 5.934 -8.422 -9.492 1 97.5 257 ASP A N 1
ATOM 1952 C CA . ASP A 1 257 ? 6.441 -7.707 -8.328 1 97.5 257 ASP A CA 1
ATOM 1953 C C . ASP A 1 257 ? 7.73 -8.336 -7.812 1 97.5 257 ASP A C 1
ATOM 1955 O O . ASP A 1 257 ? 8.031 -9.492 -8.133 1 97.5 257 ASP A O 1
ATOM 1959 N N . ILE A 1 258 ? 8.539 -7.598 -7.207 1 98.62 258 ILE A N 1
ATOM 1960 C CA . ILE A 1 258 ? 9.75 -8.023 -6.523 1 98.62 258 ILE A CA 1
ATOM 1961 C C . ILE A 1 258 ? 9.609 -7.781 -5.02 1 98.62 258 ILE A C 1
ATOM 1963 O O . ILE A 1 258 ? 9.289 -6.672 -4.594 1 98.62 258 ILE A O 1
ATOM 1967 N N . ALA A 1 259 ? 9.844 -8.828 -4.242 1 98.12 259 ALA A N 1
ATOM 1968 C CA . ALA A 1 259 ? 9.82 -8.742 -2.783 1 98.12 259 ALA A CA 1
ATOM 1969 C C . ALA A 1 259 ? 11.156 -8.25 -2.242 1 98.12 259 ALA A C 1
ATOM 1971 O O . ALA A 1 259 ? 12.211 -8.789 -2.586 1 98.12 259 ALA A O 1
ATOM 1972 N N . VAL A 1 260 ? 11.117 -7.23 -1.392 1 98.44 260 VAL A N 1
ATOM 1973 C CA . VAL A 1 260 ? 12.344 -6.672 -0.818 1 98.44 260 VAL A CA 1
ATOM 1974 C C . VAL A 1 260 ? 12.156 -6.461 0.683 1 98.44 260 VAL A C 1
ATOM 1976 O O . VAL A 1 260 ? 11.031 -6.316 1.163 1 98.44 260 VAL A O 1
ATOM 1979 N N . VAL A 1 261 ? 13.281 -6.523 1.4 1 98 261 VAL A N 1
ATOM 1980 C CA . VAL A 1 261 ? 13.305 -5.969 2.748 1 98 261 VAL A CA 1
ATOM 1981 C C . VAL A 1 261 ? 13.766 -4.512 2.699 1 98 261 VAL A C 1
ATOM 1983 O O . VAL A 1 261 ? 14.242 -4.043 1.665 1 98 261 VAL A O 1
ATOM 1986 N N . ALA A 1 262 ? 13.664 -3.85 3.771 1 97.75 262 ALA A N 1
ATOM 1987 C CA . ALA A 1 262 ? 13.891 -2.408 3.84 1 97.75 262 ALA A CA 1
ATOM 1988 C C . ALA A 1 262 ? 15.258 -2.039 3.268 1 97.75 262 ALA A C 1
ATOM 1990 O O . ALA A 1 262 ? 15.367 -1.118 2.455 1 97.75 262 ALA A O 1
ATOM 1991 N N . LYS A 1 263 ? 16.312 -2.721 3.627 1 97.25 263 LYS A N 1
ATOM 1992 C CA . LYS A 1 263 ? 17.672 -2.348 3.252 1 97.25 263 LYS A CA 1
ATOM 1993 C C . LYS A 1 263 ? 17.922 -2.6 1.768 1 97.25 263 LYS A C 1
ATOM 1995 O O . LYS A 1 263 ? 18.844 -2.031 1.183 1 97.25 263 LYS A O 1
ATOM 2000 N N . GLU A 1 264 ? 17.062 -3.398 1.152 1 98.44 264 GLU A N 1
ATOM 2001 C CA . GLU A 1 264 ? 17.25 -3.775 -0.247 1 98.44 264 GLU A CA 1
ATOM 2002 C C . GLU A 1 264 ? 16.547 -2.793 -1.177 1 98.44 264 GLU A C 1
ATOM 2004 O O . GLU A 1 264 ? 16.891 -2.676 -2.352 1 98.44 264 GLU A O 1
ATOM 2009 N N . ALA A 1 265 ? 15.57 -2.117 -0.669 1 97.81 265 ALA A N 1
ATOM 2010 C CA . ALA A 1 265 ? 14.602 -1.388 -1.483 1 97.81 265 ALA A CA 1
ATOM 2011 C C . ALA A 1 265 ? 15.289 -0.307 -2.314 1 97.81 265 ALA A C 1
ATOM 2013 O O . ALA A 1 265 ? 15.117 -0.253 -3.535 1 97.81 265 ALA A O 1
ATOM 2014 N N . PRO A 1 266 ? 16.156 0.532 -1.714 1 95.81 266 PRO A N 1
ATOM 2015 C CA . PRO A 1 266 ? 16.719 1.633 -2.5 1 95.81 266 PRO A CA 1
ATOM 2016 C C . PRO A 1 266 ? 17.531 1.147 -3.697 1 95.81 266 PRO A C 1
ATOM 2018 O O . PRO A 1 266 ? 17.328 1.625 -4.816 1 95.81 266 PRO A O 1
ATOM 2021 N N . ALA A 1 267 ? 18.391 0.195 -3.488 1 97.5 267 ALA A N 1
ATOM 2022 C CA . ALA A 1 267 ? 19.25 -0.287 -4.574 1 97.5 267 ALA A CA 1
ATOM 2023 C C . ALA A 1 267 ? 18.422 -1 -5.641 1 97.5 267 ALA A C 1
ATOM 2025 O O . ALA A 1 267 ? 18.703 -0.887 -6.836 1 97.5 267 ALA A O 1
ATOM 2026 N N . THR A 1 268 ? 17.438 -1.748 -5.23 1 98.44 268 THR A N 1
ATOM 2027 C CA . THR A 1 268 ? 16.578 -2.451 -6.168 1 98.44 268 THR A CA 1
ATOM 2028 C C . THR A 1 268 ? 15.82 -1.461 -7.047 1 98.44 268 THR A C 1
ATOM 2030 O O . THR A 1 268 ? 15.758 -1.631 -8.266 1 98.44 268 THR A O 1
ATOM 2033 N N . MET A 1 269 ? 15.289 -0.44 -6.422 1 97.56 269 MET A N 1
ATOM 2034 C CA . MET A 1 269 ? 14.523 0.562 -7.16 1 97.56 269 MET A CA 1
ATOM 2035 C C . MET A 1 269 ? 15.414 1.3 -8.156 1 97.56 269 MET A C 1
ATOM 2037 O O . MET A 1 269 ? 15.008 1.557 -9.289 1 97.56 269 MET A O 1
ATOM 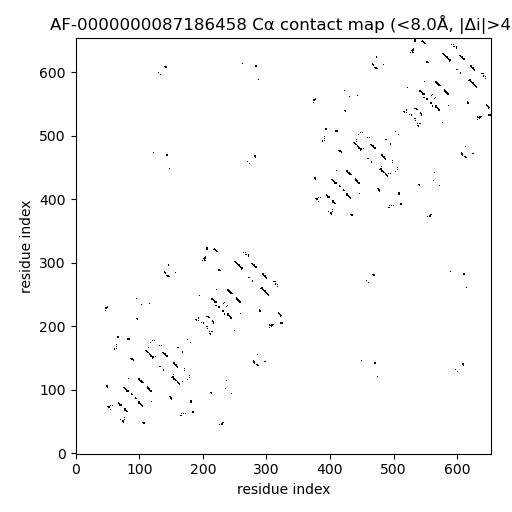2041 N N . LYS A 1 270 ? 16.562 1.617 -7.715 1 96.56 270 LYS A N 1
ATOM 2042 C CA . LYS A 1 270 ? 17.516 2.291 -8.602 1 96.56 270 LYS A CA 1
ATOM 2043 C C . LYS A 1 270 ? 17.828 1.427 -9.82 1 96.56 270 LYS A C 1
ATOM 2045 O O . LYS A 1 270 ? 17.875 1.921 -10.945 1 96.56 270 LYS A O 1
ATOM 2050 N N . ALA A 1 271 ? 18.078 0.195 -9.586 1 97.75 271 ALA A N 1
ATOM 2051 C CA . ALA A 1 271 ? 18.391 -0.726 -10.672 1 97.75 271 ALA A CA 1
ATOM 2052 C C . ALA A 1 271 ? 17.219 -0.836 -11.656 1 97.75 271 ALA A C 1
ATOM 2054 O O . ALA A 1 271 ? 17.422 -0.833 -12.875 1 97.75 271 ALA A O 1
ATOM 2055 N N . LEU A 1 272 ? 16.031 -0.962 -11.141 1 98.31 272 LEU A N 1
ATOM 2056 C CA . LEU A 1 272 ? 14.852 -1.051 -11.992 1 98.31 272 LEU A CA 1
ATOM 2057 C C . LEU A 1 272 ? 14.734 0.175 -12.891 1 98.31 272 LEU A C 1
ATOM 2059 O O . LEU A 1 272 ? 14.586 0.045 -14.109 1 98.31 272 LEU A O 1
ATOM 2063 N N . ARG A 1 273 ? 14.898 1.271 -12.297 1 96.5 273 ARG A N 1
ATOM 2064 C CA . ARG A 1 273 ? 14.688 2.525 -13.016 1 96.5 273 ARG A CA 1
ATOM 2065 C C . ARG A 1 273 ? 15.789 2.768 -14.039 1 96.5 273 ARG A C 1
ATOM 2067 O O . ARG A 1 273 ? 15.547 3.336 -15.102 1 96.5 273 ARG A O 1
ATOM 2074 N N . ARG A 1 274 ? 16.906 2.332 -13.758 1 94.38 274 ARG A N 1
ATOM 2075 C CA . ARG A 1 274 ? 18.016 2.457 -14.711 1 94.38 274 ARG A CA 1
ATOM 2076 C C . ARG A 1 274 ? 17.719 1.688 -15.992 1 94.38 274 ARG A C 1
ATOM 2078 O O . ARG A 1 274 ? 18.156 2.088 -17.078 1 94.38 274 ARG A O 1
ATOM 2085 N N . GLY A 1 275 ? 16.953 0.661 -15.836 1 94.62 275 GLY A N 1
ATOM 2086 C CA . GLY A 1 275 ? 16.625 -0.148 -17 1 94.62 275 GLY A CA 1
ATOM 2087 C C . GLY A 1 275 ? 15.289 0.232 -17.625 1 94.62 275 GLY A C 1
ATOM 2088 O O . GLY A 1 275 ? 14.844 -0.408 -18.578 1 94.62 275 GLY A O 1
ATOM 2089 N N . GLY A 1 276 ? 14.688 1.183 -17.062 1 93.38 276 GLY A N 1
ATOM 2090 C CA . GLY A 1 276 ? 13.461 1.686 -17.656 1 93.38 276 GLY A CA 1
ATOM 2091 C C . GLY A 1 276 ? 12.219 0.948 -17.172 1 93.38 276 GLY A C 1
ATOM 2092 O O . GLY A 1 276 ? 11.156 1.061 -17.781 1 93.38 276 GLY A O 1
ATOM 2093 N N . VAL A 1 277 ? 12.352 0.13 -16.219 1 97.94 277 VAL A N 1
ATOM 2094 C CA . VAL A 1 277 ? 11.188 -0.534 -15.633 1 97.94 277 VAL A CA 1
ATOM 2095 C C . VAL A 1 277 ? 10.492 0.41 -14.656 1 97.94 277 VAL A C 1
ATOM 2097 O O . VAL A 1 277 ? 11.133 0.994 -13.781 1 97.94 277 VAL A O 1
ATOM 2100 N N . ASP A 1 278 ? 9.195 0.507 -14.836 1 97.75 278 ASP A N 1
ATOM 2101 C CA . ASP A 1 278 ? 8.406 1.393 -13.977 1 97.75 278 ASP A CA 1
ATOM 2102 C C . ASP A 1 278 ? 8.008 0.689 -12.68 1 97.75 278 ASP A C 1
ATOM 2104 O O . ASP A 1 278 ? 7.691 -0.501 -12.688 1 97.75 278 ASP A O 1
ATOM 2108 N N . ILE A 1 279 ? 8.023 1.466 -11.625 1 98 279 ILE A N 1
ATOM 2109 C CA . ILE A 1 279 ? 7.445 1.047 -10.352 1 98 279 ILE A CA 1
ATOM 2110 C C . ILE A 1 279 ? 6.031 1.61 -10.211 1 98 279 ILE A C 1
ATOM 2112 O O . ILE A 1 279 ? 5.844 2.83 -10.188 1 98 279 ILE A O 1
ATOM 2116 N N . ILE A 1 280 ? 5.082 0.751 -10.055 1 96.69 280 ILE A N 1
ATOM 2117 C CA . ILE A 1 280 ? 3.674 1.134 -10.078 1 96.69 280 ILE A CA 1
ATOM 2118 C C . ILE A 1 280 ? 3.174 1.345 -8.648 1 96.69 280 ILE A C 1
ATOM 2120 O O . ILE A 1 280 ? 2.35 2.227 -8.398 1 96.69 280 ILE A O 1
ATOM 2124 N N . SER A 1 281 ? 3.518 0.517 -7.828 1 97.69 281 SER A N 1
ATOM 2125 C CA . SER A 1 281 ? 3.207 0.608 -6.402 1 97.69 281 SER A CA 1
ATOM 2126 C C . SER A 1 281 ? 4.285 -0.063 -5.559 1 97.69 281 SER A C 1
ATOM 2128 O O . SER A 1 281 ? 5.09 -0.842 -6.074 1 97.69 281 SER A O 1
ATOM 2130 N N . PHE A 1 282 ? 4.402 0.358 -4.391 1 98.56 282 PHE A N 1
ATOM 2131 C CA . PHE A 1 282 ? 5.395 -0.102 -3.426 1 98.56 282 PHE A CA 1
ATOM 2132 C C . PHE A 1 282 ? 4.809 -0.127 -2.018 1 98.56 282 PHE A C 1
ATOM 2134 O O . PHE A 1 282 ? 4.441 0.917 -1.475 1 98.56 282 PHE A O 1
ATOM 2141 N N . HIS A 1 283 ? 4.613 -1.354 -1.45 1 97.25 283 HIS A N 1
ATOM 2142 C CA . HIS A 1 283 ? 3.908 -1.481 -0.182 1 97.25 283 HIS A CA 1
ATOM 2143 C C . HIS A 1 283 ? 4.02 -2.898 0.373 1 97.25 283 HIS A C 1
ATOM 2145 O O . HIS A 1 283 ? 4.637 -3.766 -0.251 1 97.25 283 HIS A O 1
ATOM 2151 N N . SER A 1 284 ? 3.477 -3.062 1.551 1 96.44 284 SER A N 1
ATOM 2152 C CA . SER A 1 284 ? 3.443 -4.371 2.197 1 96.44 284 SER A CA 1
ATOM 2153 C C . SER A 1 284 ? 2.248 -5.191 1.722 1 96.44 284 SER A C 1
ATOM 2155 O O . SER A 1 284 ? 1.246 -4.633 1.269 1 96.44 284 SER A O 1
ATOM 2157 N N . HIS A 1 285 ? 2.4 -6.559 1.898 1 97.75 285 HIS A N 1
ATOM 2158 C CA . HIS A 1 285 ? 1.285 -7.461 1.642 1 97.75 285 HIS A CA 1
ATOM 2159 C C . HIS A 1 285 ? 0.768 -8.078 2.936 1 97.75 285 HIS A C 1
ATOM 2161 O O . HIS A 1 285 ? -0.4 -8.469 3.02 1 97.75 285 HIS A O 1
ATOM 2167 N N . MET A 1 286 ? 1.645 -8.25 3.895 1 97 286 MET A N 1
ATOM 2168 C CA . MET A 1 286 ? 1.336 -8.93 5.148 1 97 286 MET A CA 1
ATOM 2169 C C . MET A 1 286 ? 1.496 -7.98 6.336 1 97 286 MET A C 1
ATOM 2171 O O . MET A 1 286 ? 1.993 -6.863 6.18 1 97 286 MET A O 1
ATOM 2175 N N . LEU A 1 287 ? 1.059 -8.453 7.504 1 96.88 287 LEU A N 1
ATOM 2176 C CA . LEU A 1 287 ? 1.044 -7.551 8.648 1 96.88 287 LEU A CA 1
ATOM 2177 C C . LEU A 1 287 ? 2.107 -7.949 9.672 1 96.88 287 LEU A C 1
ATOM 2179 O O . LEU A 1 287 ? 2.58 -7.109 10.438 1 96.88 287 LEU A O 1
ATOM 2183 N N . THR A 1 288 ? 2.453 -9.273 9.734 1 96.31 288 THR A N 1
ATOM 2184 C CA . THR A 1 288 ? 3.324 -9.727 10.82 1 96.31 288 THR A CA 1
ATOM 2185 C C . THR A 1 288 ? 4.465 -10.586 10.273 1 96.31 288 THR A C 1
ATOM 2187 O O . THR A 1 288 ? 5.008 -11.43 10.984 1 96.31 288 THR A O 1
ATOM 2190 N N . ASP A 1 289 ? 4.691 -10.43 8.992 1 96.56 289 ASP A N 1
ATOM 2191 C CA . ASP A 1 289 ? 5.762 -11.219 8.383 1 96.56 289 ASP A CA 1
ATOM 2192 C C . ASP A 1 289 ? 7.121 -10.836 8.961 1 96.56 289 ASP A C 1
ATOM 2194 O O . ASP A 1 289 ? 7.344 -9.68 9.328 1 96.56 289 ASP A O 1
ATOM 2198 N N . GLU A 1 290 ? 7.945 -11.875 9.016 1 95.69 290 GLU A N 1
ATOM 2199 C CA . GLU A 1 290 ? 9.328 -11.742 9.453 1 95.69 290 GLU A CA 1
ATOM 2200 C C . GLU A 1 290 ? 10.273 -12.531 8.547 1 95.69 290 GLU A C 1
ATOM 2202 O O . GLU A 1 290 ? 10.172 -13.75 8.453 1 95.69 290 GLU A O 1
ATOM 2207 N N . PRO A 1 291 ? 11.289 -11.867 7.992 1 96.12 291 PRO A N 1
ATOM 2208 C CA . PRO A 1 291 ? 11.453 -10.414 7.973 1 96.12 291 PRO A CA 1
ATOM 2209 C C . PRO A 1 291 ? 10.281 -9.695 7.316 1 96.12 291 PRO A C 1
ATOM 2211 O O . PRO A 1 291 ? 9.492 -10.312 6.594 1 96.12 291 PRO A O 1
ATOM 2214 N N . ARG A 1 292 ? 10.219 -8.391 7.598 1 96.62 292 ARG A N 1
ATOM 2215 C CA . ARG A 1 292 ? 9.211 -7.535 6.973 1 96.62 292 ARG A CA 1
ATOM 2216 C C . ARG A 1 292 ? 9.477 -7.395 5.477 1 96.62 292 ARG A C 1
ATOM 2218 O O . ARG A 1 292 ? 10.547 -6.961 5.062 1 96.62 292 ARG A O 1
ATOM 2225 N N . LEU A 1 293 ? 8.453 -7.762 4.719 1 97.62 293 LEU A N 1
ATOM 2226 C CA . LEU A 1 293 ? 8.625 -7.699 3.271 1 97.62 293 LEU A CA 1
ATOM 2227 C C . LEU A 1 293 ? 7.785 -6.57 2.676 1 97.62 293 LEU A C 1
ATOM 2229 O O . LEU A 1 293 ? 6.723 -6.234 3.205 1 97.62 293 LEU A O 1
ATOM 2233 N N . PHE A 1 294 ? 8.305 -6.039 1.65 1 98.31 294 PHE A N 1
ATOM 2234 C CA . PHE A 1 294 ? 7.641 -5.066 0.794 1 98.31 294 PHE A CA 1
ATOM 2235 C C . PHE A 1 294 ? 7.695 -5.504 -0.665 1 98.31 294 PHE A C 1
ATOM 2237 O O . PHE A 1 294 ? 8.594 -6.246 -1.064 1 98.31 294 PHE A O 1
ATOM 2244 N N . PHE A 1 295 ? 6.762 -4.996 -1.426 1 98.31 295 PHE A N 1
ATOM 2245 C CA . PHE A 1 295 ? 6.66 -5.457 -2.805 1 98.31 295 PHE A CA 1
ATOM 2246 C C . PHE A 1 295 ? 6.641 -4.277 -3.771 1 98.31 295 PHE A C 1
ATOM 2248 O O . PHE A 1 295 ? 5.855 -3.346 -3.602 1 98.31 295 PHE A O 1
ATOM 2255 N N . LEU A 1 296 ? 7.52 -4.367 -4.73 1 98.5 296 LEU A N 1
ATOM 2256 C CA . LEU A 1 296 ? 7.543 -3.449 -5.863 1 98.5 296 LEU A CA 1
ATOM 2257 C C . LEU A 1 296 ? 6.754 -4.016 -7.039 1 98.5 296 LEU A C 1
ATOM 2259 O O . LEU A 1 296 ? 7.184 -4.988 -7.668 1 98.5 296 LEU A O 1
ATOM 2263 N N . HIS A 1 297 ? 5.637 -3.43 -7.32 1 98.44 297 HIS A N 1
ATOM 2264 C CA . HIS A 1 297 ? 4.922 -3.83 -8.523 1 98.44 297 HIS A CA 1
ATOM 2265 C C . HIS A 1 297 ? 5.461 -3.107 -9.75 1 98.44 297 HIS A C 1
ATOM 2267 O O . HIS A 1 297 ? 5.746 -1.909 -9.695 1 98.44 297 HIS A O 1
ATOM 2273 N N . LEU A 1 298 ? 5.508 -3.822 -10.875 1 98.5 298 LEU A N 1
ATOM 2274 C CA . LEU A 1 298 ? 6.316 -3.363 -12 1 98.5 298 LEU A CA 1
ATOM 2275 C C . LEU A 1 298 ? 5.473 -3.256 -13.266 1 98.5 298 LEU A C 1
ATOM 2277 O O . LEU A 1 298 ? 4.477 -3.965 -13.414 1 98.5 298 LEU A O 1
ATOM 2281 N N . TRP A 1 299 ? 5.969 -2.428 -14.141 1 98.44 299 TRP A N 1
ATOM 2282 C CA . TRP A 1 299 ? 5.41 -2.312 -15.484 1 98.44 299 TRP A CA 1
ATOM 2283 C C . TRP A 1 299 ? 6.488 -1.924 -16.484 1 98.44 299 TRP A C 1
ATOM 2285 O O . TRP A 1 299 ? 7.262 -0.994 -16.25 1 98.44 299 TRP A O 1
ATOM 2295 N N . ALA A 1 300 ? 6.516 -2.596 -17.562 1 98.5 300 ALA A N 1
ATOM 2296 C CA . ALA A 1 300 ? 7.363 -2.225 -18.688 1 98.5 300 ALA A CA 1
ATOM 2297 C C . ALA A 1 300 ? 6.848 -2.846 -19.984 1 98.5 300 ALA A C 1
ATOM 2299 O O . ALA A 1 300 ? 6.242 -3.922 -19.969 1 98.5 300 ALA A O 1
ATOM 2300 N N . VAL A 1 301 ? 7.066 -2.193 -21.094 1 98.44 301 VAL A N 1
ATOM 2301 C CA . VAL A 1 301 ? 6.828 -2.736 -22.422 1 98.44 301 VAL A CA 1
ATOM 2302 C C . VAL A 1 301 ? 8.078 -2.561 -23.281 1 98.44 301 VAL A C 1
ATOM 2304 O O . VAL A 1 301 ? 8.602 -1.451 -23.406 1 98.44 301 VAL A O 1
ATOM 2307 N N . GLY A 1 302 ? 8.586 -3.705 -23.766 1 98.38 302 GLY A N 1
ATOM 2308 C CA . GLY A 1 302 ? 9.781 -3.596 -24.578 1 98.38 302 GLY A CA 1
ATOM 2309 C C . GLY A 1 302 ? 10.391 -4.941 -24.938 1 98.38 302 GLY A C 1
ATOM 2310 O O . GLY A 1 302 ? 9.688 -5.953 -24.969 1 98.38 302 GLY A O 1
ATOM 2311 N N . ASP A 1 303 ? 11.625 -4.906 -25.281 1 98.5 303 ASP A N 1
ATOM 2312 C CA . ASP A 1 303 ? 12.367 -6.109 -25.641 1 98.5 303 ASP A CA 1
ATOM 2313 C C . ASP A 1 303 ? 12.508 -7.051 -24.453 1 98.5 303 ASP A C 1
ATOM 2315 O O . ASP A 1 303 ? 13.047 -6.664 -23.406 1 98.5 303 ASP A O 1
ATOM 2319 N N . PRO A 1 304 ? 12.039 -8.234 -24.656 1 98.44 304 PRO A N 1
ATOM 2320 C CA . PRO A 1 304 ? 12.016 -9.148 -23.516 1 98.44 304 PRO A CA 1
ATOM 2321 C C . PRO A 1 304 ? 13.406 -9.43 -22.953 1 98.44 304 PRO A C 1
ATOM 2323 O O . PRO A 1 304 ? 13.57 -9.555 -21.734 1 98.44 304 PRO A O 1
ATOM 2326 N N . VAL A 1 305 ? 14.383 -9.531 -23.734 1 98.62 305 VAL A N 1
ATOM 2327 C CA . VAL A 1 305 ? 15.734 -9.852 -23.297 1 98.62 305 VAL A CA 1
ATOM 2328 C C . VAL A 1 305 ? 16.328 -8.672 -22.531 1 98.62 305 VAL A C 1
ATOM 2330 O O . VAL A 1 305 ? 16.953 -8.852 -21.484 1 98.62 305 VAL A O 1
ATOM 2333 N N . ARG A 1 306 ? 16.109 -7.492 -23.016 1 98.5 306 ARG A N 1
ATOM 2334 C CA . ARG A 1 306 ? 16.578 -6.293 -22.328 1 98.5 306 ARG A CA 1
ATOM 2335 C C . ARG A 1 306 ? 15.914 -6.148 -20.969 1 98.5 306 ARG A C 1
ATOM 2337 O O . ARG A 1 306 ? 16.578 -5.863 -19.969 1 98.5 306 ARG A O 1
ATOM 2344 N N . ILE A 1 307 ? 14.641 -6.355 -20.953 1 98.75 307 ILE A N 1
ATOM 2345 C CA . ILE A 1 307 ? 13.898 -6.273 -19.688 1 98.75 307 ILE A CA 1
ATOM 2346 C C . ILE A 1 307 ? 14.414 -7.332 -18.719 1 98.75 307 ILE A C 1
ATOM 2348 O O . ILE A 1 307 ? 14.664 -7.035 -17.547 1 98.75 307 ILE A O 1
ATOM 2352 N N . ALA A 1 308 ? 14.625 -8.5 -19.234 1 98.75 308 ALA A N 1
ATOM 2353 C CA . ALA A 1 308 ? 15.094 -9.594 -18.391 1 98.75 308 ALA A CA 1
ATOM 2354 C C . ALA A 1 308 ? 16.469 -9.297 -17.812 1 98.75 308 ALA A C 1
ATOM 2356 O O . ALA A 1 308 ? 16.719 -9.57 -16.625 1 98.75 308 ALA A O 1
ATOM 2357 N N . LYS A 1 309 ? 17.328 -8.758 -18.578 1 98.5 309 LYS A N 1
ATOM 2358 C CA . LYS A 1 309 ? 18.672 -8.398 -18.094 1 98.5 309 LYS A CA 1
ATOM 2359 C C . LYS A 1 309 ? 18.594 -7.371 -16.969 1 98.5 309 LYS A C 1
ATOM 2361 O O . LYS A 1 309 ? 19.312 -7.469 -15.984 1 98.5 309 LYS A O 1
ATOM 2366 N N . ASN A 1 310 ? 17.781 -6.43 -17.219 1 98.31 310 ASN A N 1
ATOM 2367 C CA . ASN A 1 310 ? 17.594 -5.418 -16.172 1 98.31 310 ASN A CA 1
ATOM 2368 C C . ASN A 1 310 ? 17.047 -6.035 -14.883 1 98.31 310 ASN A C 1
ATOM 2370 O O . ASN A 1 310 ? 17.531 -5.711 -13.797 1 98.31 310 ASN A O 1
ATOM 2374 N N . LEU A 1 311 ? 16.078 -6.855 -15.039 1 98.75 311 LEU A N 1
ATOM 2375 C CA . LEU A 1 311 ? 15.469 -7.496 -13.875 1 98.75 311 LEU A CA 1
ATOM 2376 C C . LEU A 1 311 ? 16.484 -8.352 -13.133 1 98.75 311 LEU A C 1
ATOM 2378 O O . LEU A 1 311 ? 16.469 -8.414 -11.898 1 98.75 311 LEU A O 1
ATOM 2382 N N . ARG A 1 312 ? 17.344 -9.023 -13.867 1 98.25 312 ARG A N 1
ATOM 2383 C CA . ARG A 1 312 ? 18.406 -9.773 -13.219 1 98.25 312 ARG A CA 1
ATOM 2384 C C . ARG A 1 312 ? 19.25 -8.867 -12.336 1 98.25 312 ARG A C 1
ATOM 2386 O O . ARG A 1 312 ? 19.594 -9.234 -11.211 1 98.25 312 ARG A O 1
ATOM 2393 N N . GLY A 1 313 ? 19.609 -7.727 -12.883 1 98.19 313 GLY A N 1
ATOM 2394 C CA . GLY A 1 313 ? 20.359 -6.746 -12.109 1 98.19 313 GLY A CA 1
ATOM 2395 C C . GLY A 1 313 ? 19.625 -6.293 -10.859 1 98.19 313 GLY A C 1
ATOM 2396 O O . GLY A 1 313 ? 20.25 -6.102 -9.812 1 98.19 313 GLY A O 1
ATOM 2397 N N . ALA A 1 314 ? 18.359 -6.098 -10.953 1 98.62 314 ALA A N 1
ATOM 2398 C CA . ALA A 1 314 ? 17.562 -5.652 -9.812 1 98.62 314 ALA A CA 1
ATOM 2399 C C . ALA A 1 314 ? 17.453 -6.75 -8.75 1 98.62 314 ALA A C 1
ATOM 2401 O O . ALA A 1 314 ? 17.625 -6.484 -7.559 1 98.62 314 ALA A O 1
ATOM 2402 N N . ILE A 1 315 ? 17.219 -7.973 -9.172 1 98.44 315 ILE A N 1
ATOM 2403 C CA . ILE A 1 315 ? 17.031 -9.102 -8.273 1 98.44 315 ILE A CA 1
ATOM 2404 C C . ILE A 1 315 ? 18.312 -9.375 -7.5 1 98.44 315 ILE A C 1
ATOM 2406 O O . ILE A 1 315 ? 18.281 -9.805 -6.348 1 98.44 315 ILE A O 1
ATOM 2410 N N . ARG A 1 316 ? 19.438 -9.039 -8.039 1 97.94 316 ARG A N 1
ATOM 2411 C CA . ARG A 1 316 ? 20.734 -9.242 -7.383 1 97.94 316 ARG A CA 1
ATOM 2412 C C . ARG A 1 316 ? 20.812 -8.438 -6.09 1 97.94 316 ARG A C 1
ATOM 2414 O O . ARG A 1 316 ? 21.641 -8.734 -5.223 1 97.94 316 ARG A O 1
ATOM 2421 N N . HIS A 1 317 ? 20.031 -7.422 -6.02 1 98.44 317 HIS A N 1
ATOM 2422 C CA . HIS A 1 317 ? 20.031 -6.605 -4.812 1 98.44 317 HIS A CA 1
ATOM 2423 C C . HIS A 1 317 ? 19.109 -7.191 -3.746 1 98.44 317 HIS A C 1
ATOM 2425 O O . HIS A 1 317 ? 18.938 -6.594 -2.682 1 98.44 317 HIS A O 1
ATOM 2431 N N . THR A 1 318 ? 18.5 -8.273 -4.008 1 98.38 318 THR A N 1
ATOM 2432 C CA . THR A 1 318 ? 17.625 -8.953 -3.062 1 98.38 318 THR A CA 1
ATOM 2433 C C . THR A 1 318 ? 18.219 -10.305 -2.658 1 98.38 318 THR A C 1
ATOM 2435 O O . THR A 1 318 ? 19.062 -10.859 -3.367 1 98.38 318 THR A O 1
ATOM 2438 N N . ASN A 1 319 ? 17.797 -10.82 -1.495 1 97.75 319 ASN A N 1
ATOM 2439 C CA . ASN A 1 319 ? 18.188 -12.148 -1.047 1 97.75 319 ASN A CA 1
ATOM 2440 C C . ASN A 1 319 ? 17.25 -13.219 -1.595 1 97.75 319 ASN A C 1
ATOM 2442 O O . ASN A 1 319 ? 16.578 -13.922 -0.828 1 97.75 319 ASN A O 1
ATOM 2446 N N . ALA A 1 320 ? 17.297 -13.359 -2.938 1 96.62 320 ALA A N 1
ATOM 2447 C CA . ALA A 1 320 ? 16.359 -14.266 -3.592 1 96.62 320 ALA A CA 1
ATOM 2448 C C . ALA A 1 320 ? 17.094 -15.219 -4.543 1 96.62 320 ALA A C 1
ATOM 2450 O O . ALA A 1 320 ? 18.203 -14.922 -5 1 96.62 320 ALA A O 1
ATOM 2451 N N . ALA A 1 321 ? 16.453 -16.328 -4.75 1 94.75 321 ALA A N 1
ATOM 2452 C CA . ALA A 1 321 ? 16.953 -17.312 -5.715 1 94.75 321 ALA A CA 1
ATOM 2453 C C . ALA A 1 321 ? 15.836 -17.766 -6.652 1 94.75 321 ALA A C 1
ATOM 2455 O O . ALA A 1 321 ? 14.672 -17.859 -6.25 1 94.75 321 ALA A O 1
ATOM 2456 N N . ALA A 1 322 ? 16.297 -18.125 -7.824 1 94.75 322 ALA A N 1
ATOM 2457 C CA . ALA A 1 322 ? 15.336 -18.656 -8.797 1 94.75 322 ALA A CA 1
ATOM 2458 C C . ALA A 1 322 ? 14.703 -19.953 -8.289 1 94.75 322 ALA A C 1
ATOM 2460 O O . ALA A 1 322 ? 15.391 -20.781 -7.699 1 94.75 322 ALA A O 1
ATOM 2461 N N . THR A 1 323 ? 13.43 -20.094 -8.547 1 89.94 323 THR A N 1
ATOM 2462 C CA . THR A 1 323 ? 12.766 -21.312 -8.117 1 89.94 323 THR A CA 1
ATOM 2463 C C . THR A 1 323 ? 13.047 -22.453 -9.094 1 89.94 323 THR A C 1
ATOM 2465 O O . THR A 1 323 ? 12.883 -23.625 -8.742 1 89.94 323 THR A O 1
ATOM 2468 N N . ALA A 1 324 ? 13.32 -22.109 -10.297 1 84.06 324 ALA A N 1
ATOM 2469 C CA . ALA A 1 324 ? 13.781 -23.062 -11.312 1 84.06 324 ALA A CA 1
ATOM 2470 C C . ALA A 1 324 ? 14.992 -22.5 -12.07 1 84.06 324 ALA A C 1
ATOM 2472 O O . ALA A 1 324 ? 15 -21.328 -12.453 1 84.06 324 ALA A O 1
ATOM 2473 N N . THR A 1 325 ? 16.047 -23.344 -12.18 1 79.44 325 THR A N 1
ATOM 2474 C CA . THR A 1 325 ? 17.297 -22.844 -12.75 1 79.44 325 THR A CA 1
ATOM 2475 C C . THR A 1 325 ? 17.438 -23.297 -14.203 1 79.44 325 THR A C 1
ATOM 2477 O O . THR A 1 325 ? 16.812 -24.281 -14.617 1 79.44 325 THR A O 1
ATOM 2480 N N . VAL A 1 326 ? 18.219 -22.484 -14.906 1 75.19 326 VAL A N 1
ATOM 2481 C CA . VAL A 1 326 ? 18.531 -22.766 -16.297 1 75.19 326 VAL A CA 1
ATOM 2482 C C . VAL A 1 326 ? 19.531 -23.906 -16.391 1 75.19 326 VAL A C 1
ATOM 2484 O O . VAL A 1 326 ? 20.438 -24 -15.555 1 75.19 326 VAL A O 1
ATOM 2487 N N . SER A 1 327 ? 19.219 -24.938 -17.109 1 59.47 327 SER A N 1
ATOM 2488 C CA . SER A 1 327 ? 20.203 -26 -17.344 1 59.47 327 SER A CA 1
ATOM 2489 C C . SER A 1 327 ? 21.344 -25.516 -18.219 1 59.47 327 SER A C 1
ATOM 2491 O O . SER A 1 327 ? 21.156 -24.641 -19.078 1 59.47 327 SER A O 1
ATOM 2493 N N . MET B 1 1 ? -59.094 57.562 78.562 1 21.95 1 MET B N 1
ATOM 2494 C CA . MET B 1 1 ? -58.812 57.438 80 1 21.95 1 MET B CA 1
ATOM 2495 C C . MET B 1 1 ? -58.25 56.062 80.312 1 21.95 1 MET B C 1
ATOM 2497 O O . MET B 1 1 ? -59.031 55.125 80.562 1 21.95 1 MET B O 1
ATOM 2501 N N . ARG B 1 2 ? -57.312 55.625 79.375 1 19.38 2 ARG B N 1
ATOM 2502 C CA . ARG B 1 2 ? -56.719 54.656 78.5 1 19.38 2 ARG B CA 1
ATOM 2503 C C . ARG B 1 2 ? -55.688 53.781 79.188 1 19.38 2 ARG B C 1
ATOM 2505 O O . ARG B 1 2 ? -54.5 53.781 78.875 1 19.38 2 ARG B O 1
ATOM 2512 N N . ASP B 1 3 ? -55.875 53.406 80.562 1 17.81 3 ASP B N 1
ATOM 2513 C CA . ASP B 1 3 ? -55.062 53.125 81.688 1 17.81 3 ASP B CA 1
ATOM 2514 C C . ASP B 1 3 ? -54.594 51.688 81.75 1 17.81 3 ASP B C 1
ATOM 2516 O O . ASP B 1 3 ? -53.969 51.25 82.75 1 17.81 3 ASP B O 1
ATOM 2520 N N . GLY B 1 4 ? -55.219 50.844 80.812 1 18.17 4 GLY B N 1
ATOM 2521 C CA . GLY B 1 4 ? -55.375 49.531 81.375 1 18.17 4 GLY B CA 1
ATOM 2522 C C . GLY B 1 4 ? -54.062 48.875 81.75 1 18.17 4 GLY B C 1
ATOM 2523 O O . GLY B 1 4 ? -53 49.312 81.312 1 18.17 4 GLY B O 1
ATOM 2524 N N . ARG B 1 5 ? -54.094 47.594 82.375 1 18.92 5 ARG B N 1
ATOM 2525 C CA . ARG B 1 5 ? -53.594 46.75 83.5 1 18.92 5 ARG B CA 1
ATOM 2526 C C . ARG B 1 5 ? -52.281 46.062 83.062 1 18.92 5 ARG B C 1
ATOM 2528 O O . ARG B 1 5 ? -52 45.875 81.875 1 18.92 5 ARG B O 1
ATOM 2535 N N . LEU B 1 6 ? -51.5 45.406 83.875 1 18.81 6 LEU B N 1
ATOM 2536 C CA . LEU B 1 6 ? -50.219 45.188 84.562 1 18.81 6 LEU B CA 1
ATOM 2537 C C . LEU B 1 6 ? -49.469 44 84 1 18.81 6 LEU B C 1
ATOM 2539 O O . LEU B 1 6 ? -48.281 44.062 83.75 1 18.81 6 LEU B O 1
ATOM 2543 N N . TYR B 1 7 ? -50.125 42.719 83.938 1 19.42 7 TYR B N 1
ATOM 2544 C CA . TYR B 1 7 ? -49.531 41.656 84.75 1 19.42 7 TYR B CA 1
ATOM 2545 C C . TYR B 1 7 ? -48.406 41 83.938 1 19.42 7 TYR B C 1
ATOM 2547 O O . TYR B 1 7 ? -48.281 41.156 82.75 1 19.42 7 TYR B O 1
ATOM 2555 N N . GLY B 1 8 ? -47.938 39.719 84.375 1 19.08 8 GLY B N 1
ATOM 2556 C CA . GLY B 1 8 ? -46.844 38.938 84.938 1 19.08 8 GLY B CA 1
ATOM 2557 C C . GLY B 1 8 ? -46.156 38.031 83.875 1 19.08 8 GLY B C 1
ATOM 2558 O O . GLY B 1 8 ? -46.844 37.312 83.125 1 19.08 8 GLY B O 1
ATOM 2559 N N . ALA B 1 9 ? -44.969 38.312 83.25 1 20.2 9 ALA B N 1
ATOM 2560 C CA . ALA B 1 9 ? -44.188 38.062 82.062 1 20.2 9 ALA B CA 1
ATOM 2561 C C . ALA B 1 9 ? -43.438 36.719 82.188 1 20.2 9 ALA B C 1
ATOM 2563 O O . ALA B 1 9 ? -42.5 36.469 81.375 1 20.2 9 ALA B O 1
ATOM 2564 N N . ASP B 1 10 ? -43.844 35.781 83.125 1 17.19 10 ASP B N 1
ATOM 2565 C CA . ASP B 1 10 ? -42.75 34.938 83.625 1 17.19 10 ASP B CA 1
ATOM 2566 C C . ASP B 1 10 ? -42.375 33.875 82.562 1 17.19 10 ASP B C 1
ATOM 2568 O O . ASP B 1 10 ? -41.25 33.375 82.625 1 17.19 10 ASP B O 1
ATOM 2572 N N . LYS B 1 11 ? -43.406 33.406 81.75 1 20.05 11 LYS B N 1
ATOM 2573 C CA . LYS B 1 11 ? -43.406 31.969 81.5 1 20.05 11 LYS B CA 1
ATOM 2574 C C . LYS B 1 11 ? -42.094 31.5 80.938 1 20.05 11 LYS B C 1
ATOM 2576 O O . LYS B 1 11 ? -41.406 32.281 80.25 1 20.05 11 LYS B O 1
ATOM 2581 N N . GLY B 1 12 ? -41.688 30.141 81.125 1 18.53 12 GLY B N 1
ATOM 2582 C CA . GLY B 1 12 ? -40.75 29.062 81.25 1 18.53 12 GLY B CA 1
ATOM 2583 C C . GLY B 1 12 ? -40.156 28.562 79.938 1 18.53 12 GLY B C 1
ATOM 2584 O O . GLY B 1 12 ? -40.906 27.984 79.125 1 18.53 12 GLY B O 1
ATOM 2585 N N . ARG B 1 13 ? -39.438 29.312 79.188 1 19.45 13 ARG B N 1
ATOM 2586 C CA . ARG B 1 13 ? -38.906 29.031 77.875 1 19.45 13 ARG B CA 1
ATOM 2587 C C . ARG B 1 13 ? -38.062 27.766 77.875 1 19.45 13 ARG B C 1
ATOM 2589 O O . ARG B 1 13 ? -37.031 27.719 78.562 1 19.45 13 ARG B O 1
ATOM 2596 N N . ARG B 1 14 ? -38.875 26.625 77.812 1 20.33 14 ARG B N 1
ATOM 2597 C CA . ARG B 1 14 ? -38.406 25.234 77.75 1 20.33 14 ARG B CA 1
ATOM 2598 C C . ARG B 1 14 ? -37.219 25.125 76.75 1 20.33 14 ARG B C 1
ATOM 2600 O O . ARG B 1 14 ? -37.281 25.688 75.625 1 20.33 14 ARG B O 1
ATOM 2607 N N . ARG B 1 15 ? -36.062 24.672 77.25 1 19.53 15 ARG B N 1
ATOM 2608 C CA . ARG B 1 15 ? -34.656 24.391 76.938 1 19.53 15 ARG B CA 1
ATOM 2609 C C . ARG B 1 15 ? -34.531 23.359 75.875 1 19.53 15 ARG B C 1
ATOM 2611 O O . ARG B 1 15 ? -34.969 22.203 76 1 19.53 15 ARG B O 1
ATOM 2618 N N . ALA B 1 16 ? -35.062 23.75 74.625 1 21.86 16 ALA B N 1
ATOM 2619 C CA . ALA B 1 16 ? -34.938 22.859 73.438 1 21.86 16 ALA B CA 1
ATOM 2620 C C . ALA B 1 16 ? -33.562 22.234 73.375 1 21.86 16 ALA B C 1
ATOM 2622 O O . ALA B 1 16 ? -32.562 22.938 73.312 1 21.86 16 ALA B O 1
ATOM 2623 N N . ALA B 1 17 ? -33.438 20.984 73.938 1 20.34 17 ALA B N 1
ATOM 2624 C CA . ALA B 1 17 ? -32.375 20 74.062 1 20.34 17 ALA B CA 1
ATOM 2625 C C . ALA B 1 17 ? -31.672 19.781 72.688 1 20.34 17 ALA B C 1
ATOM 2627 O O . ALA B 1 17 ? -32.312 19.422 71.688 1 20.34 17 ALA B O 1
ATOM 2628 N N . ARG B 1 18 ? -30.531 20.422 72.438 1 21.48 18 ARG B N 1
ATOM 2629 C CA . ARG B 1 18 ? -29.562 20.453 71.312 1 21.48 18 ARG B CA 1
ATOM 2630 C C . ARG B 1 18 ? -28.953 19.078 71.125 1 21.48 18 ARG B C 1
ATOM 2632 O O . ARG B 1 18 ? -28.016 18.672 71.812 1 21.48 18 ARG B O 1
ATOM 2639 N N . ARG B 1 19 ? -29.781 17.969 71.188 1 20.31 19 ARG B N 1
ATOM 2640 C CA . ARG B 1 19 ? -29.031 16.703 71.25 1 20.31 19 ARG B CA 1
ATOM 2641 C C . ARG B 1 19 ? -28.078 16.594 70.062 1 20.31 19 ARG B C 1
ATOM 2643 O O . ARG B 1 19 ? -28.422 16.969 68.938 1 20.31 19 ARG B O 1
ATOM 2650 N N . SER B 1 20 ? -26.766 16.391 70.25 1 21.64 20 SER B N 1
ATOM 2651 C CA . SER B 1 20 ? -25.422 16.266 69.688 1 21.64 20 SER B CA 1
ATOM 2652 C C . SER B 1 20 ? -25.312 15.031 68.812 1 21.64 20 SER B C 1
ATOM 2654 O O . SER B 1 20 ? -24.234 14.734 68.312 1 21.64 20 SER B O 1
ATOM 2656 N N . LEU B 1 21 ? -26.406 14.461 68.25 1 21.27 21 LEU B N 1
ATOM 2657 C CA . LEU B 1 21 ? -26.094 13.094 67.812 1 21.27 21 LEU B CA 1
ATOM 2658 C C . LEU B 1 21 ? -24.891 13.055 66.875 1 21.27 21 LEU B C 1
ATOM 2660 O O . LEU B 1 21 ? -24.797 13.859 66 1 21.27 21 LEU B O 1
ATOM 2664 N N . VAL B 1 22 ? -23.812 12.297 67.25 1 23.12 22 VAL B N 1
ATOM 2665 C CA . VAL B 1 22 ? -22.453 11.906 66.938 1 23.12 22 VAL B CA 1
ATOM 2666 C C . VAL B 1 22 ? -22.453 11.164 65.562 1 23.12 22 VAL B C 1
ATOM 2668 O O . VAL B 1 22 ? -22.953 10.039 65.5 1 23.12 22 VAL B O 1
ATOM 2671 N N . ALA B 1 23 ? -23.078 11.672 64.5 1 22.42 23 ALA B N 1
ATOM 2672 C CA . ALA B 1 23 ? -23.078 10.812 63.312 1 22.42 23 ALA B CA 1
ATOM 2673 C C . ALA B 1 23 ? -21.672 10.375 62.938 1 22.42 23 ALA B C 1
ATOM 2675 O O . ALA B 1 23 ? -20.75 11.203 62.875 1 22.42 23 ALA B O 1
ATOM 2676 N N . GLY B 1 24 ? -21.266 9.156 63.344 1 22.25 24 GLY B N 1
ATOM 2677 C CA . GLY B 1 24 ? -20.047 8.414 63.094 1 22.25 24 GLY B CA 1
ATOM 2678 C C . GLY B 1 24 ? -19.688 8.336 61.625 1 22.25 24 GLY B C 1
ATOM 2679 O O . GLY B 1 24 ? -20.453 7.789 60.812 1 22.25 24 GLY B O 1
ATOM 2680 N N . ILE B 1 25 ? -19.281 9.422 61 1 22.64 25 ILE B N 1
ATOM 2681 C CA . ILE B 1 25 ? -18.891 9.398 59.594 1 22.64 25 ILE B CA 1
ATOM 2682 C C . ILE B 1 25 ? -17.812 8.336 59.375 1 22.64 25 ILE B C 1
ATOM 2684 O O . ILE B 1 25 ? -16.75 8.375 60 1 22.64 25 ILE B O 1
ATOM 2688 N N . ALA B 1 26 ? -18.25 7.031 59.156 1 22.89 26 ALA B N 1
ATOM 2689 C CA . ALA B 1 26 ? -17.328 5.965 58.812 1 22.89 26 ALA B CA 1
ATOM 2690 C C . ALA B 1 26 ? -16.406 6.391 57.656 1 22.89 26 ALA B C 1
ATOM 2692 O O . ALA B 1 26 ? -16.875 6.836 56.625 1 22.89 26 ALA B O 1
ATOM 2693 N N . LEU B 1 27 ? -15.234 6.902 58 1 23.45 27 LEU B N 1
ATOM 2694 C CA . LEU B 1 27 ? -14.117 7.25 57.125 1 23.45 27 LEU B CA 1
ATOM 2695 C C . LEU B 1 27 ? -13.719 6.07 56.25 1 23.45 27 LEU B C 1
ATOM 2697 O O . LEU B 1 27 ? -13.219 5.059 56.75 1 23.45 27 LEU B O 1
ATOM 2701 N N . LEU B 1 28 ? -14.695 5.574 55.375 1 23.72 28 LEU B N 1
ATOM 2702 C CA . LEU B 1 28 ? -14.195 4.48 54.531 1 23.72 28 LEU B CA 1
ATOM 2703 C C . LEU B 1 28 ? -12.891 4.879 53.844 1 23.72 28 LEU B C 1
ATOM 2705 O O . LEU B 1 28 ? -12.828 5.918 53.188 1 23.72 28 LEU B O 1
ATOM 2709 N N . SER B 1 29 ? -11.742 4.473 54.406 1 24.28 29 SER B N 1
ATOM 2710 C CA . SER B 1 29 ? -10.383 4.562 53.875 1 24.28 29 SER B CA 1
ATOM 2711 C C . SER B 1 29 ? -10.289 3.969 52.469 1 24.28 29 SER B C 1
ATOM 2713 O O . SER B 1 29 ? -10.5 2.768 52.281 1 24.28 29 SER B O 1
ATOM 2715 N N . VAL B 1 30 ? -10.93 4.613 51.531 1 25.36 30 VAL B N 1
ATOM 2716 C CA . VAL B 1 30 ? -10.688 4.055 50.188 1 25.36 30 VAL B CA 1
ATOM 2717 C C . VAL B 1 30 ? -9.18 3.969 49.938 1 25.36 30 VAL B C 1
ATOM 2719 O O . VAL B 1 30 ? -8.484 4.984 49.969 1 25.36 30 VAL B O 1
ATOM 2722 N N . LEU B 1 31 ? -8.555 2.807 50.219 1 25.62 31 LEU B N 1
ATOM 2723 C CA . LEU B 1 31 ? -7.191 2.467 49.844 1 25.62 31 LEU B CA 1
ATOM 2724 C C . LEU B 1 31 ? -6.973 2.689 48.344 1 25.62 31 LEU B C 1
ATOM 2726 O O . LEU B 1 31 ? -7.664 2.092 47.531 1 25.62 31 LEU B O 1
ATOM 2730 N N . PHE B 1 32 ? -6.691 3.934 48 1 25.17 32 PHE B N 1
ATOM 2731 C CA . PHE B 1 32 ? -6.223 4.219 46.656 1 25.17 32 PHE B CA 1
ATOM 2732 C C . PHE B 1 32 ? -5.051 3.316 46.281 1 25.17 32 PHE B C 1
ATOM 2734 O O . PHE B 1 32 ? -3.961 3.449 46.844 1 25.17 32 PHE B O 1
ATOM 2741 N N . THR B 1 33 ? -5.305 1.999 46.125 1 27.95 33 THR B N 1
ATOM 2742 C CA . THR B 1 33 ? -4.188 1.221 45.594 1 27.95 33 THR B CA 1
ATOM 2743 C C . THR B 1 33 ? -3.605 1.881 44.344 1 27.95 33 THR B C 1
ATOM 2745 O O . THR B 1 33 ? -4.348 2.369 43.5 1 27.95 33 THR B O 1
ATOM 2748 N N . ALA B 1 34 ? -2.41 2.461 44.438 1 27.92 34 ALA B N 1
ATOM 2749 C CA . ALA B 1 34 ? -1.477 2.92 43.406 1 27.92 34 ALA B CA 1
ATOM 2750 C C . ALA B 1 34 ? -1.345 1.896 42.281 1 27.92 34 ALA B C 1
ATOM 2752 O O . ALA B 1 34 ? -0.919 0.761 42.531 1 27.92 34 ALA B O 1
ATOM 2753 N N . GLY B 1 35 ? -2.281 1.877 41.375 1 24.8 35 GLY B N 1
ATOM 2754 C CA . GLY B 1 35 ? -2.104 1.056 40.188 1 24.8 35 GLY B CA 1
ATOM 2755 C C . GLY B 1 35 ? -0.701 1.129 39.594 1 24.8 35 GLY B C 1
ATOM 2756 O O . GLY B 1 35 ? -0.19 2.219 39.344 1 24.8 35 GLY B O 1
ATOM 2757 N N . ALA B 1 36 ? 0.131 0.167 39.906 1 29.42 36 ALA B N 1
ATOM 2758 C CA . ALA B 1 36 ? 1.434 -0.069 39.312 1 29.42 36 ALA B CA 1
ATOM 2759 C C . ALA B 1 36 ? 1.354 0.079 37.781 1 29.42 36 ALA B C 1
ATOM 2761 O O . ALA B 1 36 ? 0.504 -0.536 37.125 1 29.42 36 ALA B O 1
ATOM 2762 N N . ALA B 1 37 ? 1.913 1.148 37.281 1 32.72 37 ALA B N 1
ATOM 2763 C CA . ALA B 1 37 ? 2.213 1.299 35.875 1 32.72 37 ALA B CA 1
ATOM 2764 C C . ALA B 1 37 ? 2.812 0.017 35.312 1 32.72 37 ALA B C 1
ATOM 2766 O O . ALA B 1 37 ? 3.789 -0.512 35.844 1 32.72 37 ALA B O 1
ATOM 2767 N N . ARG B 1 38 ? 2.068 -0.832 34.656 1 33.5 38 ARG B N 1
ATOM 2768 C CA . ARG B 1 38 ? 2.545 -2.035 33.969 1 33.5 38 ARG B CA 1
ATOM 2769 C C . ARG B 1 38 ? 3.791 -1.74 33.156 1 33.5 38 ARG B C 1
ATOM 2771 O O . ARG B 1 38 ? 3.918 -0.657 32.562 1 33.5 38 ARG B O 1
ATOM 2778 N N . PRO B 1 39 ? 4.863 -2.582 33.25 1 34.59 39 PRO B N 1
ATOM 2779 C CA . PRO B 1 39 ? 6.145 -2.521 32.531 1 34.59 39 PRO B CA 1
ATOM 2780 C C . PRO B 1 39 ? 5.973 -2.49 31.016 1 34.59 39 PRO B C 1
ATOM 2782 O O . PRO B 1 39 ? 6.91 -2.797 30.281 1 34.59 39 PRO B O 1
ATOM 2785 N N . GLY B 1 40 ? 4.887 -2.129 30.609 1 35.31 40 GLY B N 1
ATOM 2786 C CA . GLY B 1 40 ? 4.883 -2.285 29.156 1 35.31 40 GLY B CA 1
ATOM 2787 C C . GLY B 1 40 ? 5.988 -1.502 28.469 1 35.31 40 GLY B C 1
ATOM 2788 O O . GLY B 1 40 ? 5.957 -1.32 27.25 1 35.31 40 GLY B O 1
ATOM 2789 N N . ASP B 1 41 ? 6.535 -0.55 29.172 1 35.09 41 ASP B N 1
ATOM 2790 C CA . ASP B 1 41 ? 7.496 0.202 28.359 1 35.09 41 ASP B CA 1
ATOM 2791 C C . ASP B 1 41 ? 8.656 -0.686 27.922 1 35.09 41 ASP B C 1
ATOM 2793 O O . ASP B 1 41 ? 9.531 -1.02 28.734 1 35.09 41 ASP B O 1
ATOM 2797 N N . ALA B 1 42 ? 8.523 -1.682 27.031 1 38.12 42 ALA B N 1
ATOM 2798 C CA . ALA B 1 42 ? 9.719 -2.281 26.438 1 38.12 42 ALA B CA 1
ATOM 2799 C C . ALA B 1 42 ? 10.875 -1.29 26.406 1 38.12 42 ALA B C 1
ATOM 2801 O O . ALA B 1 42 ? 10.664 -0.084 26.266 1 38.12 42 ALA B O 1
ATOM 2802 N N . HIS B 1 43 ? 12 -1.56 26.859 1 38.22 43 HIS B N 1
ATOM 2803 C CA . HIS B 1 43 ? 13.305 -0.921 26.906 1 38.22 43 HIS B CA 1
ATOM 2804 C C . HIS B 1 43 ? 13.578 -0.13 25.641 1 38.22 43 HIS B C 1
ATOM 2806 O O . HIS B 1 43 ? 13.781 -0.715 24.578 1 38.22 43 HIS B O 1
ATOM 2812 N N . HIS B 1 44 ? 12.891 0.945 25.312 1 47.94 44 HIS B N 1
ATOM 2813 C CA . HIS B 1 44 ? 13.305 2.018 24.406 1 47.94 44 HIS B CA 1
ATOM 2814 C C . HIS B 1 44 ? 14.781 2.354 24.578 1 47.94 44 HIS B C 1
ATOM 2816 O O . HIS B 1 44 ? 15.211 3.459 24.25 1 47.94 44 HIS B O 1
ATOM 2822 N N . ALA B 1 45 ? 15.562 1.494 25.328 1 52.81 45 ALA B N 1
ATOM 2823 C CA . ALA B 1 45 ? 16.922 1.771 25.766 1 52.81 45 ALA B CA 1
ATOM 2824 C C . ALA B 1 45 ? 17.859 1.944 24.578 1 52.81 45 ALA B C 1
ATOM 2826 O O . ALA B 1 45 ? 18.062 1.017 23.797 1 52.81 45 ALA B O 1
ATOM 2827 N N . GLY B 1 46 ? 17.562 3.053 23.547 1 80.44 46 GLY B N 1
ATOM 2828 C CA . GLY B 1 46 ? 18.609 3.367 22.594 1 80.44 46 GLY B CA 1
ATOM 2829 C C . GLY B 1 46 ? 18.125 4.203 21.438 1 80.44 46 GLY B C 1
ATOM 2830 O O . GLY B 1 46 ? 18.891 4.496 20.516 1 80.44 46 GLY B O 1
ATOM 2831 N N . ARG B 1 47 ? 16.859 4.652 21.469 1 94 47 ARG B N 1
ATOM 2832 C CA . ARG B 1 47 ? 16.406 5.48 20.359 1 94 47 ARG B CA 1
ATOM 2833 C C . ARG B 1 47 ? 16.781 6.941 20.578 1 94 47 ARG B C 1
ATOM 2835 O O . ARG B 1 47 ? 16.719 7.445 21.703 1 94 47 ARG B O 1
ATOM 2842 N N . ILE B 1 48 ? 17.109 7.633 19.531 1 97.19 48 ILE B N 1
ATOM 2843 C CA . ILE B 1 48 ? 17.516 9.031 19.594 1 97.19 48 ILE B CA 1
ATOM 2844 C C . ILE B 1 48 ? 16.281 9.93 19.578 1 97.19 48 ILE B C 1
ATOM 2846 O O . ILE B 1 48 ? 15.453 9.828 18.672 1 97.19 48 ILE B O 1
ATOM 2850 N N . GLU B 1 49 ? 16.172 10.812 20.562 1 97.06 49 GLU B N 1
ATOM 2851 C CA . GLU B 1 49 ? 15.062 11.766 20.656 1 97.06 49 GLU B CA 1
ATOM 2852 C C . GLU B 1 49 ? 15.328 13 19.781 1 97.06 49 GLU B C 1
ATOM 2854 O O . GLU B 1 49 ? 16.484 13.422 19.641 1 97.06 49 GLU B O 1
ATOM 2859 N N . PRO B 1 50 ? 14.266 13.586 19.281 1 97.44 50 PRO B N 1
ATOM 2860 C CA . PRO B 1 50 ? 14.453 14.789 18.469 1 97.44 50 PRO B CA 1
ATOM 2861 C C . PRO B 1 50 ? 14.898 15.992 19.281 1 97.44 50 PRO B C 1
ATOM 2863 O O . PRO B 1 50 ? 14.57 16.094 20.469 1 97.44 50 PRO B O 1
ATOM 2866 N N . SER B 1 51 ? 15.562 16.906 18.656 1 97.81 51 SER B N 1
ATOM 2867 C CA . SER B 1 51 ? 15.969 18.172 19.266 1 97.81 51 SER B CA 1
ATOM 2868 C C . SER B 1 51 ? 14.82 19.172 19.281 1 97.81 51 SER B C 1
ATOM 2870 O O . SER B 1 51 ? 13.922 19.109 18.438 1 97.81 51 SER B O 1
ATOM 2872 N N . VAL B 1 52 ? 14.875 20.047 20.25 1 97.75 52 VAL B N 1
ATOM 2873 C CA . VAL B 1 52 ? 14.008 21.219 20.234 1 97.75 52 VAL B CA 1
ATOM 2874 C C . VAL B 1 52 ? 14.562 22.266 19.266 1 97.75 52 VAL B C 1
ATOM 2876 O O . VAL B 1 52 ? 15.766 22.531 19.25 1 97.75 52 VAL B O 1
ATOM 2879 N N . THR B 1 53 ? 13.641 22.781 18.422 1 97.38 53 THR B N 1
ATOM 2880 C CA . THR B 1 53 ? 14.062 23.797 17.469 1 97.38 53 THR B CA 1
ATOM 2881 C C . THR B 1 53 ? 13.125 25 17.516 1 97.38 53 THR B C 1
ATOM 2883 O O . THR B 1 53 ? 12.164 25.016 18.297 1 97.38 53 THR B O 1
ATOM 2886 N N . ARG B 1 54 ? 13.516 26.047 16.797 1 97.38 54 ARG B N 1
ATOM 2887 C CA . ARG B 1 54 ? 12.703 27.234 16.594 1 97.38 54 ARG B CA 1
ATOM 2888 C C . ARG B 1 54 ? 12.453 27.484 15.117 1 97.38 54 ARG B C 1
ATOM 2890 O O . ARG B 1 54 ? 13.148 26.938 14.258 1 97.38 54 ARG B O 1
ATOM 2897 N N . GLU B 1 55 ? 11.445 28.266 14.836 1 95.88 55 GLU B N 1
ATOM 2898 C CA . GLU B 1 55 ? 11.078 28.547 13.453 1 95.88 55 GLU B CA 1
ATOM 2899 C C . GLU B 1 55 ? 12.266 29.109 12.664 1 95.88 55 GLU B C 1
ATOM 2901 O O . GLU B 1 55 ? 12.438 28.781 11.484 1 95.88 55 GLU B O 1
ATOM 2906 N N . SER B 1 56 ? 13.102 29.922 13.312 1 96.81 56 SER B N 1
ATOM 2907 C CA . SER B 1 56 ? 14.227 30.562 12.641 1 96.81 56 SER B CA 1
ATOM 2908 C C . SER B 1 56 ? 15.258 29.531 12.188 1 96.81 56 SER B C 1
ATOM 2910 O O . SER B 1 56 ? 16.016 29.781 11.25 1 96.81 56 SER B O 1
ATOM 2912 N N . ASP B 1 57 ? 15.25 28.344 12.797 1 97.19 57 ASP B N 1
ATOM 2913 C CA . ASP B 1 57 ? 16.188 27.281 12.43 1 97.19 57 ASP B CA 1
ATOM 2914 C C . ASP B 1 57 ? 15.883 26.734 11.039 1 97.19 57 ASP B C 1
ATOM 2916 O O . ASP B 1 57 ? 16.719 26.094 10.422 1 97.19 57 ASP B O 1
ATOM 2920 N N . TRP B 1 58 ? 14.672 27.078 10.555 1 97.69 58 TRP B N 1
ATOM 2921 C CA . TRP B 1 58 ? 14.211 26.438 9.328 1 97.69 58 TRP B CA 1
ATOM 2922 C C . TRP B 1 58 ? 14.023 27.453 8.211 1 97.69 58 TRP B C 1
ATOM 2924 O O . TRP B 1 58 ? 13.422 27.156 7.176 1 97.69 58 TRP B O 1
ATOM 2934 N N . ARG B 1 59 ? 14.547 28.672 8.383 1 96.62 59 ARG B N 1
ATOM 2935 C CA . ARG B 1 59 ? 14.344 29.75 7.418 1 96.62 59 ARG B CA 1
ATOM 2936 C C . ARG B 1 59 ? 14.922 29.375 6.059 1 96.62 59 ARG B C 1
ATOM 2938 O O . ARG B 1 59 ? 14.289 29.609 5.023 1 96.62 59 ARG B O 1
ATOM 2945 N N . ASP B 1 60 ? 16.125 28.812 6.07 1 97.25 60 ASP B N 1
ATOM 2946 C CA . ASP B 1 60 ? 16.766 28.453 4.812 1 97.25 60 ASP B CA 1
ATOM 2947 C C . ASP B 1 60 ? 16.016 27.328 4.102 1 97.25 60 ASP B C 1
ATOM 2949 O O . ASP B 1 60 ? 15.945 27.312 2.873 1 97.25 60 ASP B O 1
ATOM 2953 N N . VAL B 1 61 ? 15.508 26.406 4.879 1 97.81 61 VAL B N 1
ATOM 2954 C CA . VAL B 1 61 ? 14.711 25.312 4.328 1 97.81 61 VAL B CA 1
ATOM 2955 C C . VAL B 1 61 ? 13.445 25.875 3.682 1 97.81 61 VAL B C 1
ATOM 2957 O O . VAL B 1 61 ? 13.117 25.531 2.543 1 97.81 61 VAL B O 1
ATOM 2960 N N . ALA B 1 62 ? 12.781 26.734 4.379 1 95.81 62 ALA B N 1
ATOM 2961 C CA . ALA B 1 62 ? 11.562 27.359 3.861 1 95.81 62 ALA B CA 1
ATOM 2962 C C . ALA B 1 62 ? 11.844 28.125 2.574 1 95.81 62 ALA B C 1
ATOM 2964 O O . ALA B 1 62 ? 11.078 28.047 1.613 1 95.81 62 ALA B O 1
ATOM 2965 N N . THR B 1 63 ? 12.93 28.828 2.561 1 95.06 63 THR B N 1
ATOM 2966 C CA . THR B 1 63 ? 13.312 29.594 1.387 1 95.06 63 THR B CA 1
ATOM 2967 C C . THR B 1 63 ? 13.602 28.688 0.201 1 95.06 63 THR B C 1
ATOM 2969 O O . THR B 1 63 ? 13.117 28.922 -0.907 1 95.06 63 THR B O 1
ATOM 2972 N N . ALA B 1 64 ? 14.32 27.641 0.438 1 96.69 64 ALA B N 1
ATOM 2973 C CA . ALA B 1 64 ? 14.688 26.703 -0.624 1 96.69 64 ALA B CA 1
ATOM 2974 C C . ALA B 1 64 ? 13.453 26.031 -1.204 1 96.69 64 ALA B C 1
ATOM 2976 O O . ALA B 1 64 ? 13.398 25.734 -2.402 1 96.69 64 ALA B O 1
ATOM 2977 N N . LEU B 1 65 ? 12.492 25.812 -0.34 1 96.75 65 LEU B N 1
ATOM 2978 C CA . LEU B 1 65 ? 11.312 25.078 -0.777 1 96.75 65 LEU B CA 1
ATOM 2979 C C . LEU B 1 65 ? 10.234 26.031 -1.28 1 96.75 65 LEU B C 1
ATOM 2981 O O . LEU B 1 65 ? 9.25 25.609 -1.889 1 96.75 65 LEU B O 1
ATOM 2985 N N . GLY B 1 66 ? 10.383 27.297 -1.018 1 92.25 66 GLY B N 1
ATOM 2986 C CA . GLY B 1 66 ? 9.484 28.312 -1.537 1 92.25 66 GLY B CA 1
ATOM 2987 C C . GLY B 1 66 ? 8.148 28.359 -0.818 1 92.25 66 GLY B C 1
ATOM 2988 O O . GLY B 1 66 ? 7.168 28.891 -1.354 1 92.25 66 GLY B O 1
ATOM 2989 N N . HIS B 1 67 ? 8.023 27.734 0.326 1 90.44 67 HIS B N 1
ATOM 2990 C CA . HIS B 1 67 ? 6.809 27.703 1.135 1 90.44 67 HIS B CA 1
ATOM 2991 C C . HIS B 1 67 ? 7.133 27.812 2.621 1 90.44 67 HIS B C 1
ATOM 2993 O O . HIS B 1 67 ? 8.109 27.234 3.096 1 90.44 67 HIS B O 1
ATOM 2999 N N . GLN B 1 68 ? 6.273 28.562 3.262 1 89.81 68 GLN B N 1
ATOM 3000 C CA . GLN B 1 68 ? 6.391 28.641 4.715 1 89.81 68 GLN B CA 1
ATOM 3001 C C . GLN B 1 68 ? 5.711 27.438 5.375 1 89.81 68 GLN B C 1
ATOM 3003 O O . GLN B 1 68 ? 4.648 27 4.934 1 89.81 68 GLN B O 1
ATOM 3008 N N . GLY B 1 69 ? 6.414 26.953 6.422 1 91.94 69 GLY B N 1
ATOM 3009 C CA . GLY B 1 69 ? 5.863 25.828 7.172 1 91.94 69 GLY B CA 1
ATOM 3010 C C . GLY B 1 69 ? 5.422 26.219 8.57 1 91.94 69 GLY B C 1
ATOM 3011 O O . GLY B 1 69 ? 5.223 27.391 8.867 1 91.94 69 GLY B O 1
ATOM 3012 N N . VAL B 1 70 ? 5.09 25.203 9.273 1 89.94 70 VAL B N 1
ATOM 3013 C CA . VAL B 1 70 ? 4.695 25.344 10.672 1 89.94 70 VAL B CA 1
ATOM 3014 C C . VAL B 1 70 ? 5.527 24.422 11.547 1 89.94 70 VAL B C 1
ATOM 3016 O O . VAL B 1 70 ? 5.773 23.266 11.188 1 89.94 70 VAL B O 1
ATOM 3019 N N . LEU B 1 71 ? 6.027 25 12.633 1 93.88 71 LEU B N 1
ATOM 3020 C CA . LEU B 1 71 ? 6.727 24.172 13.617 1 93.88 71 LEU B CA 1
ATOM 3021 C C . LEU B 1 71 ? 5.742 23.547 14.602 1 93.88 71 LEU B C 1
ATOM 3023 O O . LEU B 1 71 ? 5.004 24.266 15.289 1 93.88 71 LEU B O 1
ATOM 3027 N N . VAL B 1 72 ? 5.742 22.234 14.609 1 88 72 VAL B N 1
ATOM 3028 C CA . VAL B 1 72 ? 4.82 21.5 15.477 1 88 72 VAL B CA 1
ATOM 3029 C C . VAL B 1 72 ? 5.562 21.016 16.719 1 88 72 VAL B C 1
ATOM 3031 O O . VAL B 1 72 ? 6.574 20.312 16.609 1 88 72 VAL B O 1
ATOM 3034 N N . ASP B 1 73 ? 5.074 21.375 17.891 1 88.31 73 ASP B N 1
ATOM 3035 C CA . ASP B 1 73 ? 5.598 20.984 19.188 1 88.31 73 ASP B CA 1
ATOM 3036 C C . ASP B 1 73 ? 7.086 21.297 19.297 1 88.31 73 ASP B C 1
ATOM 3038 O O . ASP B 1 73 ? 7.844 20.562 19.922 1 88.31 73 ASP B O 1
ATOM 3042 N N . ARG B 1 74 ? 7.574 22.156 18.531 1 95.31 74 ARG B N 1
ATOM 3043 C CA . ARG B 1 74 ? 8.945 22.656 18.516 1 95.31 74 ARG B CA 1
ATOM 3044 C C . ARG B 1 74 ? 9.914 21.578 18.062 1 95.31 74 ARG B C 1
ATOM 3046 O O . ARG B 1 74 ? 11.117 21.656 18.312 1 95.31 74 ARG B O 1
ATOM 3053 N N . ARG B 1 75 ? 9.375 20.594 17.391 1 96.12 75 ARG B N 1
ATOM 3054 C CA . ARG B 1 75 ? 10.25 19.469 17.078 1 96.12 75 ARG B CA 1
ATOM 3055 C C . ARG B 1 75 ? 10.188 19.109 15.594 1 96.12 75 ARG B C 1
ATOM 3057 O O . ARG B 1 75 ? 11.156 18.625 15.031 1 96.12 75 ARG B O 1
ATOM 3064 N N . ALA B 1 76 ? 9.102 19.344 15.031 1 96.31 76 ALA B N 1
ATOM 3065 C CA . ALA B 1 76 ? 8.938 18.984 13.625 1 96.31 76 ALA B CA 1
ATOM 3066 C C . ALA B 1 76 ? 8.492 20.172 12.789 1 96.31 76 ALA B C 1
ATOM 3068 O O . ALA B 1 76 ? 7.488 20.828 13.109 1 96.31 76 ALA B O 1
ATOM 3069 N N . TYR B 1 77 ? 9.258 20.5 11.773 1 96.44 77 TYR B N 1
ATOM 3070 C CA . TYR B 1 77 ? 8.891 21.562 10.844 1 96.44 77 TYR B CA 1
ATOM 3071 C C . TYR B 1 77 ? 8.203 21 9.609 1 96.44 77 TYR B C 1
ATOM 3073 O O . TYR B 1 77 ? 8.836 20.312 8.805 1 96.44 77 TYR B O 1
ATOM 3081 N N . GLY B 1 78 ? 6.91 21.297 9.492 1 94.81 78 GLY B N 1
ATOM 3082 C CA . GLY B 1 78 ? 6.102 20.75 8.422 1 94.81 78 GLY B CA 1
ATOM 3083 C C . GLY B 1 78 ? 5.727 21.781 7.367 1 94.81 78 GLY B C 1
ATOM 3084 O O . GLY B 1 78 ? 5.438 22.938 7.695 1 94.81 78 GLY B O 1
ATOM 3085 N N . ILE B 1 79 ? 5.793 21.375 6.113 1 93.88 79 ILE B N 1
ATOM 3086 C CA . ILE B 1 79 ? 5.41 22.219 4.992 1 93.88 79 ILE B CA 1
ATOM 3087 C C . ILE B 1 79 ? 4.465 21.453 4.066 1 93.88 79 ILE B C 1
ATOM 3089 O O . ILE B 1 79 ? 4.746 20.328 3.684 1 93.88 79 ILE B O 1
ATOM 3093 N N . GLY B 1 80 ? 3.314 22.094 3.705 1 92.94 80 GLY B N 1
ATOM 3094 C CA . GLY B 1 80 ? 2.391 21.547 2.725 1 92.94 80 GLY B CA 1
ATOM 3095 C C . GLY B 1 80 ? 2.557 22.156 1.345 1 92.94 80 GLY B C 1
ATOM 3096 O O . GLY B 1 80 ? 2.898 23.344 1.219 1 92.94 80 GLY B O 1
ATOM 3097 N N . PHE B 1 81 ? 2.342 21.328 0.325 1 94.31 81 PHE B N 1
ATOM 3098 C CA . PHE B 1 81 ? 2.395 21.75 -1.072 1 94.31 81 PHE B CA 1
ATOM 3099 C C . PHE B 1 81 ? 1.123 21.328 -1.806 1 94.31 81 PHE B C 1
ATOM 3101 O O . PHE B 1 81 ? 1.069 20.266 -2.418 1 94.31 81 PHE B O 1
ATOM 3108 N N . PRO B 1 82 ? 0.116 22.234 -1.786 1 93.06 82 PRO B N 1
ATOM 3109 C CA . PRO B 1 82 ? -1.132 21.875 -2.465 1 93.06 82 PRO B CA 1
ATOM 3110 C C . PRO B 1 82 ? -0.967 21.75 -3.977 1 93.06 82 PRO B C 1
ATOM 3112 O O . PRO B 1 82 ? -0.228 22.531 -4.586 1 93.06 82 PRO B O 1
ATOM 3115 N N . ARG B 1 83 ? -1.57 20.766 -4.527 1 95.31 83 ARG B N 1
ATOM 3116 C CA . ARG B 1 83 ? -1.643 20.641 -5.98 1 95.31 83 ARG B CA 1
ATOM 3117 C C . ARG B 1 83 ? -2.764 21.516 -6.547 1 95.31 83 ARG B C 1
ATOM 3119 O O . ARG B 1 83 ? -3.686 21 -7.184 1 95.31 83 ARG B O 1
ATOM 3126 N N . ALA B 1 84 ? -2.619 22.781 -6.418 1 92 84 ALA B N 1
ATOM 3127 C CA . ALA B 1 84 ? -3.635 23.734 -6.844 1 92 84 ALA B CA 1
ATOM 3128 C C . ALA B 1 84 ? -3.74 23.781 -8.367 1 92 84 ALA B C 1
ATOM 3130 O O . ALA B 1 84 ? -4.703 24.328 -8.906 1 92 84 ALA B O 1
ATOM 3131 N N . ASP B 1 85 ? -2.842 23.188 -8.992 1 94.62 85 ASP B N 1
ATOM 3132 C CA . ASP B 1 85 ? -2.852 23.125 -10.453 1 94.62 85 ASP B CA 1
ATOM 3133 C C . ASP B 1 85 ? -3.846 22.094 -10.953 1 94.62 85 ASP B C 1
ATOM 3135 O O . ASP B 1 85 ? -4.152 22.031 -12.148 1 94.62 85 ASP B O 1
ATOM 3139 N N . LEU B 1 86 ? -4.348 21.344 -10.055 1 96.81 86 LEU B N 1
ATOM 3140 C CA . LEU B 1 86 ? -5.188 20.234 -10.477 1 96.81 86 LEU B CA 1
ATOM 3141 C C . LEU B 1 86 ? -6.613 20.391 -9.969 1 96.81 86 LEU B C 1
ATOM 3143 O O . LEU B 1 86 ? -6.824 20.906 -8.867 1 96.81 86 LEU B O 1
ATOM 3147 N N . ASP B 1 87 ? -7.562 19.984 -10.758 1 97.62 87 ASP B N 1
ATOM 3148 C CA . ASP B 1 87 ? -8.938 19.734 -10.352 1 97.62 87 ASP B CA 1
ATOM 3149 C C . ASP B 1 87 ? -9.242 18.234 -10.359 1 97.62 87 ASP B C 1
ATOM 3151 O O . ASP B 1 87 ? -9.648 17.688 -11.383 1 97.62 87 ASP B O 1
ATOM 3155 N N . VAL B 1 88 ? -9.102 17.641 -9.219 1 98.31 88 VAL B N 1
ATOM 3156 C CA . VAL B 1 88 ? -9.219 16.188 -9.117 1 98.31 88 VAL B CA 1
ATOM 3157 C C . VAL B 1 88 ? -10.672 15.805 -8.859 1 98.31 88 VAL B C 1
ATOM 3159 O O . VAL B 1 88 ? -11.297 16.297 -7.918 1 98.31 88 VAL B O 1
ATOM 3162 N N . VAL B 1 89 ? -11.18 14.93 -9.719 1 98.75 89 VAL B N 1
ATOM 3163 C CA . VAL B 1 89 ? -12.562 14.484 -9.594 1 98.75 89 VAL B CA 1
ATOM 3164 C C . VAL B 1 89 ? -12.602 12.984 -9.297 1 98.75 89 VAL B C 1
ATOM 3166 O O . VAL B 1 89 ? -11.953 12.195 -9.992 1 98.75 89 VAL B O 1
ATOM 3169 N N . SER B 1 90 ? -13.273 12.648 -8.305 1 98.19 90 SER B N 1
ATOM 3170 C CA . SER B 1 90 ? -13.516 11.258 -7.93 1 98.19 90 SER B CA 1
ATOM 3171 C C . SER B 1 90 ? -14.984 11.016 -7.602 1 98.19 90 SER B C 1
ATOM 3173 O O . SER B 1 90 ? -15.578 11.75 -6.805 1 98.19 90 SER B O 1
ATOM 3175 N N . LYS B 1 91 ? -15.57 10.039 -8.227 1 96.75 91 LYS B N 1
ATOM 3176 C CA . LYS B 1 91 ? -16.969 9.68 -8.008 1 96.75 91 LYS B CA 1
ATOM 3177 C C . LYS B 1 91 ? -17.875 10.898 -8.109 1 96.75 91 LYS B C 1
ATOM 3179 O O . LYS B 1 91 ? -18.766 11.086 -7.273 1 96.75 91 LYS B O 1
ATOM 3184 N N . GLY B 1 92 ? -17.578 11.758 -8.984 1 97.31 92 GLY B N 1
ATOM 3185 C CA . GLY B 1 92 ? -18.406 12.906 -9.273 1 97.31 92 GLY B CA 1
ATOM 3186 C C . GLY B 1 92 ? -18.125 14.094 -8.367 1 97.31 92 GLY B C 1
ATOM 3187 O O . GLY B 1 92 ? -18.75 15.148 -8.508 1 97.31 92 GLY B O 1
ATOM 3188 N N . HIS B 1 93 ? -17.156 14 -7.469 1 98.06 93 HIS B N 1
ATOM 3189 C CA . HIS B 1 93 ? -16.844 15.078 -6.547 1 98.06 93 HIS B CA 1
ATOM 3190 C C . HIS B 1 93 ? -15.484 15.695 -6.867 1 98.06 93 HIS B C 1
ATOM 3192 O O . HIS B 1 93 ? -14.531 14.984 -7.188 1 98.06 93 HIS B O 1
ATOM 3198 N N . HIS B 1 94 ? -15.43 17.016 -6.781 1 98.12 94 HIS B N 1
ATOM 3199 C CA . HIS B 1 94 ? -14.156 17.719 -6.832 1 98.12 94 HIS B CA 1
ATOM 3200 C C . HIS B 1 94 ? -13.438 17.656 -5.488 1 98.12 94 HIS B C 1
ATOM 3202 O O . HIS B 1 94 ? -13.844 18.312 -4.527 1 98.12 94 HIS B O 1
ATOM 3208 N N . VAL B 1 95 ? -12.43 16.875 -5.477 1 98.12 95 VAL B N 1
ATOM 3209 C CA . VAL B 1 95 ? -11.75 16.594 -4.211 1 98.12 95 VAL B CA 1
ATOM 3210 C C . VAL B 1 95 ? -10.789 17.734 -3.883 1 98.12 95 VAL B C 1
ATOM 3212 O O . VAL B 1 95 ? -10 18.156 -4.734 1 98.12 95 VAL B O 1
ATOM 3215 N N . LYS B 1 96 ? -10.867 18.156 -2.654 1 93.94 96 LYS B N 1
ATOM 3216 C CA . LYS B 1 96 ? -10 19.234 -2.186 1 93.94 96 LYS B CA 1
ATOM 3217 C C . LYS B 1 96 ? -8.898 18.688 -1.274 1 93.94 96 LYS B C 1
ATOM 3219 O O . LYS B 1 96 ? -8.883 17.5 -0.944 1 93.94 96 LYS B O 1
ATOM 3224 N N . ALA B 1 97 ? -7.969 19.547 -0.934 1 89.75 97 ALA B N 1
ATOM 3225 C CA . ALA B 1 97 ? -6.879 19.266 -0.001 1 89.75 97 ALA B CA 1
ATOM 3226 C C . ALA B 1 97 ? -5.988 18.141 -0.523 1 89.75 97 ALA B C 1
ATOM 3228 O O . ALA B 1 97 ? -5.574 17.266 0.239 1 89.75 97 ALA B O 1
ATOM 3229 N N . ILE B 1 98 ? -5.828 18.125 -1.841 1 94.44 98 ILE B N 1
ATOM 3230 C CA . ILE B 1 98 ? -4.844 17.234 -2.453 1 94.44 98 ILE B CA 1
ATOM 3231 C C . ILE B 1 98 ? -3.48 17.922 -2.486 1 94.44 98 ILE B C 1
ATOM 3233 O O . ILE B 1 98 ? -3.369 19.078 -2.906 1 94.44 98 ILE B O 1
ATOM 3237 N N . GLY B 1 99 ? -2.494 17.234 -1.983 1 94.75 99 GLY B N 1
ATOM 3238 C CA . GLY B 1 99 ? -1.178 17.859 -2.045 1 94.75 99 GLY B CA 1
ATOM 3239 C C . GLY B 1 99 ? -0.09 17 -1.425 1 94.75 99 GLY B C 1
ATOM 3240 O O . GLY B 1 99 ? -0.335 15.852 -1.045 1 94.75 99 GLY B O 1
ATOM 3241 N N . SER B 1 100 ? 1.09 17.578 -1.448 1 96.69 100 SER B N 1
ATOM 3242 C CA . SER B 1 100 ? 2.285 16.984 -0.864 1 96.69 100 SER B CA 1
ATOM 3243 C C . SER B 1 100 ? 2.582 17.578 0.511 1 96.69 100 SER B C 1
ATOM 3245 O O . SER B 1 100 ? 2.047 18.625 0.873 1 96.69 100 SER B O 1
ATOM 3247 N N . PHE B 1 101 ? 3.344 16.844 1.251 1 95 101 PHE B N 1
ATOM 3248 C CA . PHE B 1 101 ? 3.711 17.281 2.592 1 95 101 PHE B CA 1
ATOM 3249 C C . PHE B 1 101 ? 5.094 16.766 2.973 1 95 101 PHE B C 1
ATOM 3251 O O . PHE B 1 101 ? 5.48 15.664 2.568 1 95 101 PHE B O 1
ATOM 3258 N N . VAL B 1 102 ? 5.82 17.625 3.76 1 96.75 102 VAL B N 1
ATOM 3259 C CA . VAL B 1 102 ? 7.121 17.188 4.266 1 96.75 102 VAL B CA 1
ATOM 3260 C C . VAL B 1 102 ? 7.273 17.609 5.723 1 96.75 102 VAL B C 1
ATOM 3262 O O . VAL B 1 102 ? 6.703 18.625 6.148 1 96.75 102 VAL B O 1
ATOM 3265 N N . SER B 1 103 ? 7.992 16.844 6.465 1 96.94 103 SER B N 1
ATOM 3266 C CA . SER B 1 103 ? 8.453 17.172 7.809 1 96.94 103 SER B CA 1
ATOM 3267 C C . SER B 1 103 ? 9.977 17.094 7.898 1 96.94 103 SER B C 1
ATOM 3269 O O . SER B 1 103 ? 10.594 16.188 7.352 1 96.94 103 SER B O 1
ATOM 3271 N N . PHE B 1 104 ? 10.555 18.109 8.539 1 98.06 104 PHE B N 1
ATOM 3272 C CA . PHE B 1 104 ? 11.961 18.109 8.93 1 98.06 104 PHE B CA 1
ATOM 3273 C C . PHE B 1 104 ? 12.109 17.984 10.438 1 98.06 104 PHE B C 1
ATOM 3275 O O . PHE B 1 104 ? 11.469 18.719 11.195 1 98.06 104 PHE B O 1
ATOM 3282 N N . ILE B 1 105 ? 12.922 17.047 10.883 1 98.06 105 ILE B N 1
ATOM 3283 C CA . ILE B 1 105 ? 13.164 16.781 12.297 1 98.06 105 ILE B CA 1
ATOM 3284 C C . ILE B 1 105 ? 14.672 16.75 12.562 1 98.06 105 ILE B C 1
ATOM 3286 O O . ILE B 1 105 ? 15.391 15.93 11.969 1 98.06 105 ILE B O 1
ATOM 3290 N N . ARG B 1 106 ? 15.117 17.594 13.438 1 98.12 106 ARG B N 1
ATOM 3291 C CA . ARG B 1 106 ? 16.531 17.609 13.812 1 98.12 106 ARG B CA 1
ATOM 3292 C C . ARG B 1 106 ? 16.797 16.734 15.039 1 98.12 106 ARG B C 1
ATOM 3294 O O . ARG B 1 106 ? 15.984 16.703 15.969 1 98.12 106 ARG B O 1
ATOM 3301 N N . TYR B 1 107 ? 17.922 16.094 14.992 1 98.06 107 TYR B N 1
ATOM 3302 C CA . TYR B 1 107 ? 18.328 15.258 16.109 1 98.06 107 TYR B CA 1
ATOM 3303 C C . TYR B 1 107 ? 19.672 15.734 16.672 1 98.06 107 TYR B C 1
ATOM 3305 O O . TYR B 1 107 ? 20.391 16.484 16.016 1 98.06 107 TYR B O 1
ATOM 3313 N N . PRO B 1 108 ? 20.047 15.258 17.859 1 97.31 108 PRO B N 1
ATOM 3314 C CA . PRO B 1 108 ? 21.219 15.797 18.547 1 97.31 108 PRO B CA 1
ATOM 3315 C C . PRO B 1 108 ? 22.531 15.367 17.891 1 97.31 108 PRO B C 1
ATOM 3317 O O . PRO B 1 108 ? 23.578 15.984 18.125 1 97.31 108 PRO B O 1
ATOM 3320 N N . ASP B 1 109 ? 22.562 14.336 17.094 1 96.44 109 ASP B N 1
ATOM 3321 C CA . ASP B 1 109 ? 23.781 13.867 16.453 1 96.44 109 ASP B CA 1
ATOM 3322 C C . ASP B 1 109 ? 24 14.594 15.117 1 96.44 109 ASP B C 1
ATOM 3324 O O . ASP B 1 109 ? 24.641 14.055 14.211 1 96.44 109 ASP B O 1
ATOM 3328 N N . ARG B 1 110 ? 23.391 15.688 14.938 1 94.88 110 ARG B N 1
ATOM 3329 C CA . ARG B 1 110 ? 23.531 16.594 13.805 1 94.88 110 ARG B CA 1
ATOM 3330 C C . ARG B 1 110 ? 22.812 16.047 12.57 1 94.88 110 ARG B C 1
ATOM 3332 O O . ARG B 1 110 ? 22.938 16.594 11.477 1 94.88 110 ARG B O 1
ATOM 3339 N N . GLN B 1 111 ? 22.094 15.039 12.812 1 97.69 111 GLN B N 1
ATOM 3340 C CA . GLN B 1 111 ? 21.297 14.516 11.711 1 97.69 111 GLN B CA 1
ATOM 3341 C C . GLN B 1 111 ? 19.922 15.188 11.648 1 97.69 111 GLN B C 1
ATOM 3343 O O . GLN B 1 111 ? 19.359 15.539 12.68 1 97.69 111 GLN B O 1
ATOM 3348 N N . THR B 1 112 ? 19.5 15.367 10.461 1 98.38 112 THR B N 1
ATOM 3349 C CA . THR B 1 112 ? 18.125 15.781 10.18 1 98.38 112 THR B CA 1
ATOM 3350 C C . THR B 1 112 ? 17.391 14.719 9.359 1 98.38 112 THR B C 1
ATOM 3352 O O . THR B 1 112 ? 17.953 14.18 8.406 1 98.38 112 THR B O 1
ATOM 3355 N N . MET B 1 113 ? 16.234 14.477 9.836 1 98.06 113 MET B N 1
ATOM 3356 C CA . MET B 1 113 ? 15.352 13.609 9.07 1 98.06 113 MET B CA 1
ATOM 3357 C C . MET B 1 113 ? 14.391 14.422 8.211 1 98.06 113 MET B C 1
ATOM 3359 O O . MET B 1 113 ? 13.812 15.406 8.68 1 98.06 113 MET B O 1
ATOM 3363 N N . MET B 1 114 ? 14.328 14.102 6.961 1 98.25 114 MET B N 1
ATOM 3364 C CA . MET B 1 114 ? 13.273 14.578 6.066 1 98.25 114 MET B CA 1
ATOM 3365 C C . MET B 1 114 ? 12.352 13.43 5.652 1 98.25 114 MET B C 1
ATOM 3367 O O . MET B 1 114 ? 12.82 12.391 5.18 1 98.25 114 MET B O 1
ATOM 3371 N N . MET B 1 115 ? 11.055 13.578 5.883 1 97.62 115 MET B N 1
ATOM 3372 C CA . MET B 1 115 ? 10.102 12.555 5.461 1 97.62 115 MET B CA 1
ATOM 3373 C C . MET B 1 115 ? 8.773 13.18 5.047 1 97.62 115 MET B C 1
ATOM 3375 O O . MET B 1 115 ? 8.43 14.273 5.508 1 97.62 115 MET B O 1
ATOM 3379 N N . GLY B 1 116 ? 8.102 12.547 4.145 1 97.06 116 GLY B N 1
ATOM 3380 C CA . GLY B 1 116 ? 6.816 13.055 3.689 1 97.06 116 GLY B CA 1
ATOM 3381 C C . GLY B 1 116 ? 6.238 12.258 2.535 1 97.06 116 GLY B C 1
ATOM 3382 O O . GLY B 1 116 ? 6.465 11.047 2.436 1 97.06 116 GLY B O 1
ATOM 3383 N N . GLU B 1 117 ? 5.328 12.914 1.891 1 97.62 117 GLU B N 1
ATOM 3384 C CA . GLU B 1 117 ? 4.676 12.312 0.729 1 97.62 117 GLU B CA 1
ATOM 3385 C C . GLU B 1 117 ? 4.492 13.336 -0.388 1 97.62 117 GLU B C 1
ATOM 3387 O O . GLU B 1 117 ? 4.238 14.516 -0.125 1 97.62 117 GLU B O 1
ATOM 3392 N N . LEU B 1 118 ? 4.656 12.906 -1.6 1 98.56 118 LEU B N 1
ATOM 3393 C CA . LEU B 1 118 ? 4.406 13.688 -2.805 1 98.56 118 LEU B CA 1
ATOM 3394 C C . LEU B 1 118 ? 3.158 13.195 -3.527 1 98.56 118 LEU B C 1
ATOM 3396 O O . LEU B 1 118 ? 3.066 12.016 -3.883 1 98.56 118 LEU B O 1
ATOM 3400 N N . ALA B 1 119 ? 2.188 14.07 -3.672 1 98.38 119 ALA B N 1
ATOM 3401 C CA . ALA B 1 119 ? 1.08 13.789 -4.582 1 98.38 119 ALA B CA 1
ATOM 3402 C C . ALA B 1 119 ? 1.487 14.031 -6.031 1 98.38 119 ALA B C 1
ATOM 3404 O O . ALA B 1 119 ? 1.759 15.164 -6.426 1 98.38 119 ALA B O 1
ATOM 3405 N N . VAL B 1 120 ? 1.518 13 -6.824 1 98.69 120 VAL B N 1
ATOM 3406 C CA . VAL B 1 120 ? 2.041 13.109 -8.18 1 98.69 120 VAL B CA 1
ATOM 3407 C C . VAL B 1 120 ? 1.055 12.492 -9.172 1 98.69 120 VAL B C 1
ATOM 3409 O O . VAL B 1 120 ? 0.407 11.484 -8.859 1 98.69 120 VAL B O 1
ATOM 3412 N N . THR B 1 121 ? 0.941 13.125 -10.352 1 98.5 121 THR B N 1
ATOM 3413 C CA . THR B 1 121 ? 0.155 12.477 -11.398 1 98.5 121 THR B CA 1
ATOM 3414 C C . THR B 1 121 ? 0.876 11.242 -11.922 1 98.5 121 THR B C 1
ATOM 3416 O O . THR B 1 121 ? 2.096 11.117 -11.781 1 98.5 121 THR B O 1
ATOM 3419 N N . GLU B 1 122 ? 0.103 10.359 -12.43 1 97.69 122 GLU B N 1
ATOM 3420 C CA . GLU B 1 122 ? 0.708 9.141 -12.969 1 97.69 122 GLU B CA 1
ATOM 3421 C C . GLU B 1 122 ? 1.812 9.469 -13.969 1 97.69 122 GLU B C 1
ATOM 3423 O O . GLU B 1 122 ? 2.836 8.781 -14.016 1 97.69 122 GLU B O 1
ATOM 3428 N N . ARG B 1 123 ? 1.689 10.469 -14.758 1 96.94 123 ARG B N 1
ATOM 3429 C CA . ARG B 1 123 ? 2.682 10.859 -15.75 1 96.94 123 ARG B CA 1
ATOM 3430 C C . ARG B 1 123 ? 3.951 11.383 -15.086 1 96.94 123 ARG B C 1
ATOM 3432 O O . ARG B 1 123 ? 5.035 11.32 -15.672 1 96.94 123 ARG B O 1
ATOM 3439 N N . GLU B 1 124 ? 3.777 11.852 -13.922 1 98.31 124 GLU B N 1
ATOM 3440 C CA . GLU B 1 124 ? 4.895 12.477 -13.227 1 98.31 124 GLU B CA 1
ATOM 3441 C C . GLU B 1 124 ? 5.699 11.445 -12.438 1 98.31 124 GLU B C 1
ATOM 3443 O O . GLU B 1 124 ? 6.832 11.711 -12.031 1 98.31 124 GLU B O 1
ATOM 3448 N N . VAL B 1 125 ? 5.18 10.258 -12.18 1 97.94 125 VAL B N 1
ATOM 3449 C CA . VAL B 1 125 ? 5.738 9.305 -11.234 1 97.94 125 VAL B CA 1
ATOM 3450 C C . VAL B 1 125 ? 7.172 8.961 -11.625 1 97.94 125 VAL B C 1
ATOM 3452 O O . VAL B 1 125 ? 8.086 9.047 -10.797 1 97.94 125 VAL B O 1
ATOM 3455 N N . ARG B 1 126 ? 7.34 8.594 -12.852 1 96.19 126 ARG B N 1
ATOM 3456 C CA . ARG B 1 126 ? 8.648 8.141 -13.305 1 96.19 126 ARG B CA 1
ATOM 3457 C C . ARG B 1 126 ? 9.711 9.203 -13.047 1 96.19 126 ARG B C 1
ATOM 3459 O O . ARG B 1 126 ? 10.758 8.922 -12.461 1 96.19 126 ARG B O 1
ATOM 3466 N N . LYS B 1 127 ? 9.453 10.375 -13.531 1 97.75 127 LYS B N 1
ATOM 3467 C CA . LYS B 1 127 ? 10.422 11.461 -13.398 1 97.75 127 LYS B CA 1
ATOM 3468 C C . LYS B 1 127 ? 10.688 11.781 -11.93 1 97.75 127 LYS B C 1
ATOM 3470 O O . LYS B 1 127 ? 11.828 12.008 -11.531 1 97.75 127 LYS B O 1
ATOM 3475 N N . VAL B 1 128 ? 9.664 11.828 -11.109 1 98.5 128 VAL B N 1
ATOM 3476 C CA . VAL B 1 128 ? 9.805 12.133 -9.688 1 98.5 128 VAL B CA 1
ATOM 3477 C C . VAL B 1 128 ? 10.688 11.078 -9.016 1 98.5 128 VAL B C 1
ATOM 3479 O O . VAL B 1 128 ? 11.586 11.414 -8.242 1 98.5 128 VAL B O 1
ATOM 3482 N N . LEU B 1 129 ? 10.406 9.82 -9.305 1 97.62 129 LEU B N 1
ATOM 3483 C CA . LEU B 1 129 ? 11.203 8.75 -8.719 1 97.62 129 LEU B CA 1
ATOM 3484 C C . LEU B 1 129 ? 12.664 8.867 -9.141 1 97.62 129 LEU B C 1
ATOM 3486 O O . LEU B 1 129 ? 13.57 8.664 -8.32 1 97.62 129 LEU B O 1
ATOM 3490 N N . ASP B 1 130 ? 12.922 9.172 -10.391 1 97.94 130 ASP B N 1
ATOM 3491 C CA . ASP B 1 130 ? 14.289 9.336 -10.875 1 97.94 130 ASP B CA 1
ATOM 3492 C C . ASP B 1 130 ? 14.992 10.484 -10.148 1 97.94 130 ASP B C 1
ATOM 3494 O O . ASP B 1 130 ? 16.156 10.359 -9.781 1 97.94 130 ASP B O 1
ATOM 3498 N N . VAL B 1 131 ? 14.312 11.57 -9.938 1 98.38 131 VAL B N 1
ATOM 3499 C CA . VAL B 1 131 ? 14.891 12.734 -9.273 1 98.38 131 VAL B CA 1
ATOM 3500 C C . VAL B 1 131 ? 15.18 12.398 -7.812 1 98.38 131 VAL B C 1
ATOM 3502 O O . VAL B 1 131 ? 16.234 12.758 -7.285 1 98.38 131 VAL B O 1
ATOM 3505 N N . LEU B 1 132 ? 14.211 11.742 -7.137 1 98.12 132 LEU B N 1
ATOM 3506 C CA . LEU B 1 132 ? 14.453 11.336 -5.758 1 98.12 132 LEU B CA 1
ATOM 3507 C C . LEU B 1 132 ? 15.711 10.469 -5.66 1 98.12 132 LEU B C 1
ATOM 3509 O O . LEU B 1 132 ? 16.578 10.711 -4.809 1 98.12 132 LEU B O 1
ATOM 3513 N N . ASN B 1 133 ? 15.781 9.531 -6.535 1 95.69 133 ASN B N 1
ATOM 3514 C CA . ASN B 1 133 ? 16.938 8.648 -6.551 1 95.69 133 ASN B CA 1
ATOM 3515 C C . ASN B 1 133 ? 18.234 9.43 -6.762 1 95.69 133 ASN B C 1
ATOM 3517 O O . ASN B 1 133 ? 19.234 9.18 -6.094 1 95.69 133 ASN B O 1
ATOM 3521 N N . ALA B 1 134 ? 18.25 10.32 -7.656 1 97.06 134 ALA B N 1
ATOM 3522 C CA . ALA B 1 134 ? 19.438 11.109 -7.992 1 97.06 134 ALA B CA 1
ATOM 3523 C C . ALA B 1 134 ? 19.875 11.953 -6.805 1 97.06 134 ALA B C 1
ATOM 3525 O O . ALA B 1 134 ? 21.062 12.297 -6.691 1 97.06 134 ALA B O 1
ATOM 3526 N N . HIS B 1 135 ? 18.984 12.266 -5.918 1 97.88 135 HIS B N 1
ATOM 3527 C CA . HIS B 1 135 ? 19.312 13.133 -4.789 1 97.88 135 HIS B CA 1
ATOM 3528 C C . HIS B 1 135 ? 19.438 12.328 -3.498 1 97.88 135 HIS B C 1
ATOM 3530 O O . HIS B 1 135 ? 19.469 12.906 -2.406 1 97.88 135 HIS B O 1
ATOM 3536 N N . GLY B 1 136 ? 19.406 11.047 -3.605 1 95.94 136 GLY B N 1
ATOM 3537 C CA . GLY B 1 136 ? 19.609 10.195 -2.445 1 95.94 136 GLY B CA 1
ATOM 3538 C C . GLY B 1 136 ? 18.438 10.188 -1.497 1 95.94 136 GLY B C 1
ATOM 3539 O O . GLY B 1 136 ? 18.594 9.984 -0.292 1 95.94 136 GLY B O 1
ATOM 3540 N N . ILE B 1 137 ? 17.266 10.5 -1.989 1 98.06 137 ILE B N 1
ATOM 3541 C CA . ILE B 1 137 ? 16.047 10.438 -1.204 1 98.06 137 ILE B CA 1
ATOM 3542 C C . ILE B 1 137 ? 15.344 9.109 -1.445 1 98.06 137 ILE B C 1
ATOM 3544 O O . ILE B 1 137 ? 14.992 8.781 -2.582 1 98.06 137 ILE B O 1
ATOM 3548 N N . ALA B 1 138 ? 15.117 8.406 -0.394 1 97.19 138 ALA B N 1
ATOM 3549 C CA . ALA B 1 138 ? 14.578 7.055 -0.515 1 97.19 138 ALA B CA 1
ATOM 3550 C C . ALA B 1 138 ? 13.055 7.078 -0.647 1 97.19 138 ALA B C 1
ATOM 3552 O O . ALA B 1 138 ? 12.375 7.816 0.072 1 97.19 138 ALA B O 1
ATOM 3553 N N . GLN B 1 139 ? 12.578 6.289 -1.577 1 97.88 139 GLN B N 1
ATOM 3554 C CA . GLN B 1 139 ? 11.148 6.004 -1.623 1 97.88 139 GLN B CA 1
ATOM 3555 C C . GLN B 1 139 ? 10.773 4.934 -0.601 1 97.88 139 GLN B C 1
ATOM 3557 O O . GLN B 1 139 ? 11.453 3.916 -0.475 1 97.88 139 GLN B O 1
ATOM 3562 N N . THR B 1 140 ? 9.641 5.164 0.129 1 97.69 140 THR B N 1
ATOM 3563 C CA . THR B 1 140 ? 9.281 4.203 1.167 1 97.69 140 THR B CA 1
ATOM 3564 C C . THR B 1 140 ? 7.906 3.602 0.891 1 97.69 140 THR B C 1
ATOM 3566 O O . THR B 1 140 ? 7.527 2.6 1.502 1 97.69 140 THR B O 1
ATOM 3569 N N . SER B 1 141 ? 7.16 4.207 0.027 1 98.19 141 SER B N 1
ATOM 3570 C CA . SER B 1 141 ? 5.867 3.676 -0.393 1 98.19 141 SER B CA 1
ATOM 3571 C C . SER B 1 141 ? 5.359 4.383 -1.646 1 98.19 141 SER B C 1
ATOM 3573 O O . SER B 1 141 ? 5.852 5.457 -2.002 1 98.19 141 SER B O 1
ATOM 3575 N N . LEU B 1 142 ? 4.5 3.805 -2.352 1 98.56 142 LEU B N 1
ATOM 3576 C CA . LEU B 1 142 ? 3.791 4.32 -3.516 1 98.56 142 LEU B CA 1
ATOM 3577 C C . LEU B 1 142 ? 2.406 3.695 -3.631 1 98.56 142 LEU B C 1
ATOM 3579 O O . LEU B 1 142 ? 2.281 2.48 -3.799 1 98.56 142 LEU B O 1
ATOM 3583 N N . HIS B 1 143 ? 1.387 4.527 -3.475 1 98.06 143 HIS B N 1
ATOM 3584 C CA . HIS B 1 143 ? 0.044 3.965 -3.396 1 98.06 143 HIS B CA 1
ATOM 3585 C C . HIS B 1 143 ? -1.016 5.02 -3.689 1 98.06 143 HIS B C 1
ATOM 3587 O O . HIS B 1 143 ? -0.687 6.168 -3.994 1 98.06 143 HIS B O 1
ATOM 3593 N N . LYS B 1 144 ? -2.268 4.617 -3.658 1 97.81 144 LYS B N 1
ATOM 3594 C CA . LYS B 1 144 ? -3.41 5.504 -3.869 1 97.81 144 LYS B CA 1
ATOM 3595 C C . LYS B 1 144 ? -4.023 5.938 -2.541 1 97.81 144 LYS B C 1
ATOM 3597 O O . LYS B 1 144 ? -4.102 5.145 -1.602 1 97.81 144 LYS B O 1
ATOM 3602 N N . HIS B 1 145 ? -4.551 7.219 -2.57 1 97.94 145 HIS B N 1
ATOM 3603 C CA . HIS B 1 145 ? -5.324 7.715 -1.438 1 97.94 145 HIS B CA 1
ATOM 3604 C C . HIS B 1 145 ? -6.816 7.738 -1.757 1 97.94 145 HIS B C 1
ATOM 3606 O O . HIS B 1 145 ? -7.645 7.875 -0.854 1 97.94 145 HIS B O 1
ATOM 3612 N N . LEU B 1 146 ? -7.137 7.66 -3.037 1 98.06 146 LEU B N 1
ATOM 3613 C CA . LEU B 1 146 ? -8.5 7.898 -3.502 1 98.06 146 LEU B CA 1
ATOM 3614 C C . LEU B 1 146 ? -9.008 6.723 -4.332 1 98.06 146 LEU B C 1
ATOM 3616 O O . LEU B 1 146 ? -8.211 5.969 -4.895 1 98.06 146 LEU B O 1
ATOM 3620 N N . PRO B 1 147 ? -10.383 6.629 -4.367 1 97 147 PRO B N 1
ATOM 3621 C CA . PRO B 1 147 ? -10.914 5.758 -5.422 1 97 147 PRO B CA 1
ATOM 3622 C C . PRO B 1 147 ? -10.531 6.227 -6.824 1 97 147 PRO B C 1
ATOM 3624 O O . PRO B 1 147 ? -9.773 7.191 -6.969 1 97 147 PRO B O 1
ATOM 3627 N N . THR B 1 148 ? -11.062 5.484 -7.785 1 97.25 148 THR B N 1
ATOM 3628 C CA . THR B 1 148 ? -10.82 5.922 -9.156 1 97.25 148 THR B CA 1
ATOM 3629 C C . THR B 1 148 ? -11.086 7.418 -9.297 1 97.25 148 THR B C 1
ATOM 3631 O O . THR B 1 148 ? -12.086 7.926 -8.789 1 97.25 148 THR B O 1
ATOM 3634 N N . HIS B 1 149 ? -10.141 8.117 -9.93 1 98.19 149 HIS B N 1
ATOM 3635 C CA . HIS B 1 149 ? -10.227 9.562 -10.094 1 98.19 149 HIS B CA 1
ATOM 3636 C C . HIS B 1 149 ? -9.453 10.031 -11.32 1 98.19 149 HIS B C 1
ATOM 3638 O O . HIS B 1 149 ? -8.711 9.258 -11.922 1 98.19 149 HIS B O 1
ATOM 3644 N N . SER B 1 150 ? -9.703 11.305 -11.633 1 98 150 SER B N 1
ATOM 3645 C CA . SER B 1 150 ? -9.023 11.969 -12.742 1 98 150 SER B CA 1
ATOM 3646 C C . SER B 1 150 ? -8.609 13.391 -12.375 1 98 150 SER B C 1
ATOM 3648 O O . SER B 1 150 ? -9.406 14.141 -11.812 1 98 150 SER B O 1
ATOM 3650 N N . PRO B 1 151 ? -7.406 13.836 -12.789 1 98.19 151 PRO B N 1
ATOM 3651 C CA . PRO B 1 151 ? -6.344 12.953 -13.273 1 98.19 151 PRO B CA 1
ATOM 3652 C C . PRO B 1 151 ? -5.918 11.914 -12.242 1 98.19 151 PRO B C 1
ATOM 3654 O O . PRO B 1 151 ? -6.172 12.086 -11.047 1 98.19 151 PRO B O 1
ATOM 3657 N N . ALA B 1 152 ? -5.328 10.859 -12.75 1 98 152 ALA B N 1
ATOM 3658 C CA . ALA B 1 152 ? -4.848 9.805 -11.859 1 98 152 ALA B CA 1
ATOM 3659 C C . ALA B 1 152 ? -3.646 10.273 -11.047 1 98 152 ALA B C 1
ATOM 3661 O O . ALA B 1 152 ? -2.637 10.711 -11.609 1 98 152 ALA B O 1
ATOM 3662 N N . LEU B 1 153 ? -3.777 10.164 -9.75 1 98.38 153 LEU B N 1
ATOM 3663 C CA . LEU B 1 153 ? -2.711 10.562 -8.836 1 98.38 153 LEU B CA 1
ATOM 3664 C C . LEU B 1 153 ? -2.174 9.352 -8.07 1 98.38 153 LEU B C 1
ATOM 3666 O O . LEU B 1 153 ? -2.883 8.359 -7.891 1 98.38 153 LEU B O 1
ATOM 3670 N N . TRP B 1 154 ? -0.959 9.453 -7.684 1 98.31 154 TRP B N 1
ATOM 3671 C CA . TRP B 1 154 ? -0.257 8.555 -6.77 1 98.31 154 TRP B CA 1
ATOM 3672 C C . TRP B 1 154 ? 0.434 9.344 -5.66 1 98.31 154 TRP B C 1
ATOM 3674 O O . TRP B 1 154 ? 0.826 10.492 -5.859 1 98.31 154 TRP B O 1
ATOM 3684 N N . TRP B 1 155 ? 0.56 8.727 -4.547 1 98.12 155 TRP B N 1
ATOM 3685 C CA . TRP B 1 155 ? 1.32 9.32 -3.453 1 98.12 155 TRP B CA 1
ATOM 3686 C C . TRP B 1 155 ? 2.611 8.547 -3.207 1 98.12 155 TRP B C 1
ATOM 3688 O O . TRP B 1 155 ? 2.582 7.348 -2.93 1 98.12 155 TRP B O 1
ATOM 3698 N N . VAL B 1 156 ? 3.658 9.234 -3.297 1 98.5 156 VAL B N 1
ATOM 3699 C CA . VAL B 1 156 ? 4.996 8.703 -3.061 1 98.5 156 VAL B CA 1
ATOM 3700 C C . VAL B 1 156 ? 5.477 9.109 -1.668 1 98.5 156 VAL B C 1
ATOM 3702 O O . VAL B 1 156 ? 5.707 10.289 -1.406 1 98.5 156 VAL B O 1
ATOM 3705 N N . HIS B 1 157 ? 5.602 8.148 -0.791 1 98.19 157 HIS B N 1
ATOM 3706 C CA . HIS B 1 157 ? 6.25 8.445 0.481 1 98.19 157 HIS B CA 1
ATOM 3707 C C . HIS B 1 157 ? 7.766 8.359 0.36 1 98.19 157 HIS B C 1
ATOM 3709 O O . HIS B 1 157 ? 8.289 7.543 -0.399 1 98.19 157 HIS B O 1
ATOM 3715 N N . PHE B 1 158 ? 8.438 9.211 1.12 1 97.88 158 PHE B N 1
ATOM 3716 C CA . PHE B 1 158 ? 9.891 9.273 1.009 1 97.88 158 PHE B CA 1
ATOM 3717 C C . PHE B 1 158 ? 10.523 9.562 2.365 1 97.88 158 PHE B C 1
ATOM 3719 O O . PHE B 1 158 ? 9.836 9.984 3.301 1 97.88 158 PHE B O 1
ATOM 3726 N N . HIS B 1 159 ? 11.773 9.258 2.42 1 96.81 159 HIS B N 1
ATOM 3727 C CA . HIS B 1 159 ? 12.609 9.461 3.6 1 96.81 159 HIS B CA 1
ATOM 3728 C C . HIS B 1 159 ? 14.047 9.766 3.207 1 96.81 159 HIS B C 1
ATOM 3730 O O . HIS B 1 159 ? 14.578 9.188 2.258 1 96.81 159 HIS B O 1
ATOM 3736 N N . ALA B 1 160 ? 14.633 10.68 3.979 1 98.12 160 ALA B N 1
ATOM 3737 C CA . ALA B 1 160 ? 16.062 10.922 3.846 1 98.12 160 ALA B CA 1
ATOM 3738 C C . ALA B 1 160 ? 16.656 11.422 5.16 1 98.12 160 ALA B C 1
ATOM 3740 O O . ALA B 1 160 ? 15.961 12.047 5.965 1 98.12 160 ALA B O 1
ATOM 3741 N N . MET B 1 161 ? 17.906 11.094 5.328 1 97.81 161 MET B N 1
ATOM 3742 C CA . MET B 1 161 ? 18.719 11.602 6.43 1 97.81 161 MET B CA 1
ATOM 3743 C C . MET B 1 161 ? 19.906 12.398 5.91 1 97.81 161 MET B C 1
ATOM 3745 O O . MET B 1 161 ? 20.484 12.062 4.871 1 97.81 161 MET B O 1
ATOM 3749 N N . GLY B 1 162 ? 20.219 13.438 6.66 1 97.81 162 GLY B N 1
ATOM 3750 C CA . GLY B 1 162 ? 21.406 14.172 6.305 1 97.81 162 GLY B CA 1
ATOM 3751 C C . GLY B 1 162 ? 21.844 15.164 7.367 1 97.81 162 GLY B C 1
ATOM 3752 O O . GLY B 1 162 ? 21.062 15.5 8.266 1 97.81 162 GLY B O 1
ATOM 3753 N N . THR B 1 163 ? 23.109 15.656 7.238 1 97.94 163 THR B N 1
ATOM 3754 C CA . THR B 1 163 ? 23.641 16.625 8.188 1 97.94 163 THR B CA 1
ATOM 3755 C C . THR B 1 163 ? 23.344 18.047 7.742 1 97.94 163 THR B C 1
ATOM 3757 O O . THR B 1 163 ? 23.5 18.984 8.523 1 97.94 163 THR B O 1
ATOM 3760 N N . LYS B 1 164 ? 22.984 18.203 6.566 1 97.88 164 LYS B N 1
ATOM 3761 C CA . LYS B 1 164 ? 22.688 19.516 6.004 1 97.88 164 LYS B CA 1
ATOM 3762 C C . LYS B 1 164 ? 21.234 19.594 5.527 1 97.88 164 LYS B C 1
ATOM 3764 O O . LYS B 1 164 ? 20.938 19.266 4.375 1 97.88 164 LYS B O 1
ATOM 3769 N N . PRO B 1 165 ? 20.359 20.156 6.324 1 98.06 165 PRO B N 1
ATOM 3770 C CA . PRO B 1 165 ? 18.938 20.219 5.953 1 98.06 165 PRO B CA 1
ATOM 3771 C C . PRO B 1 165 ? 18.703 20.938 4.629 1 98.06 165 PRO B C 1
ATOM 3773 O O . PRO B 1 165 ? 17.766 20.594 3.893 1 98.06 165 PRO B O 1
ATOM 3776 N N . LEU B 1 166 ? 19.547 21.875 4.332 1 98.31 166 LEU B N 1
ATOM 3777 C CA . LEU B 1 166 ? 19.391 22.625 3.088 1 98.31 166 LEU B CA 1
ATOM 3778 C C . LEU B 1 166 ? 19.594 21.719 1.879 1 98.31 166 LEU B C 1
ATOM 3780 O O . LEU B 1 166 ? 18.906 21.875 0.86 1 98.31 166 LEU B O 1
ATOM 3784 N N . THR B 1 167 ? 20.531 20.797 1.968 1 98.44 167 THR B N 1
ATOM 3785 C CA . THR B 1 167 ? 20.75 19.844 0.89 1 98.44 167 THR B CA 1
ATOM 3786 C C . THR B 1 167 ? 19.531 18.953 0.691 1 98.44 167 THR B C 1
ATOM 3788 O O . THR B 1 167 ? 19.125 18.688 -0.444 1 98.44 167 THR B O 1
ATOM 3791 N N . LEU B 1 168 ? 18.938 18.531 1.796 1 98.69 168 LEU B N 1
ATOM 3792 C CA . LEU B 1 168 ? 17.703 17.75 1.728 1 98.69 168 LEU B CA 1
ATOM 3793 C C . LEU B 1 168 ? 16.594 18.547 1.068 1 98.69 168 LEU B C 1
ATOM 3795 O O . LEU B 1 168 ? 15.898 18.047 0.181 1 98.69 168 LEU B O 1
ATOM 3799 N N . ALA B 1 169 ? 16.484 19.75 1.461 1 98.62 169 ALA B N 1
ATOM 3800 C CA . ALA B 1 169 ? 15.445 20.641 0.936 1 98.62 169 ALA B CA 1
ATOM 3801 C C . ALA B 1 169 ? 15.617 20.859 -0.565 1 98.62 169 ALA B C 1
ATOM 3803 O O . ALA B 1 169 ? 14.641 20.875 -1.312 1 98.62 169 ALA B O 1
ATOM 3804 N N . ARG B 1 170 ? 16.781 21.016 -0.996 1 98.56 170 ARG B N 1
ATOM 3805 C CA . ARG B 1 170 ? 17.047 21.234 -2.416 1 98.56 170 ARG B CA 1
ATOM 3806 C C . ARG B 1 170 ? 16.688 20 -3.23 1 98.56 170 ARG B C 1
ATOM 3808 O O . ARG B 1 170 ? 16.188 20.109 -4.348 1 98.56 170 ARG B O 1
ATOM 3815 N N . GLY B 1 171 ? 17.031 18.844 -2.672 1 98.69 171 GLY B N 1
ATOM 3816 C CA . GLY B 1 171 ? 16.594 17.625 -3.33 1 98.69 171 GLY B CA 1
ATOM 3817 C C . GLY B 1 171 ? 15.086 17.516 -3.459 1 98.69 171 GLY B C 1
ATOM 3818 O O . GLY B 1 171 ? 14.578 17.125 -4.512 1 98.69 171 GLY B O 1
ATOM 3819 N N . LEU B 1 172 ? 14.43 17.891 -2.398 1 98.62 172 LEU B N 1
ATOM 3820 C CA . LEU B 1 172 ? 12.977 17.859 -2.434 1 98.62 172 LEU B CA 1
ATOM 3821 C C . LEU B 1 172 ? 12.43 18.891 -3.412 1 98.62 172 LEU B C 1
ATOM 3823 O O . LEU B 1 172 ? 11.453 18.625 -4.121 1 98.62 172 LEU B O 1
ATOM 3827 N N . ARG B 1 173 ? 13.023 20.078 -3.445 1 98.25 173 ARG B N 1
ATOM 3828 C CA . ARG B 1 173 ? 12.617 21.094 -4.41 1 98.25 173 ARG B CA 1
ATOM 3829 C C . ARG B 1 173 ? 12.734 20.578 -5.836 1 98.25 173 ARG B C 1
ATOM 3831 O O . ARG B 1 173 ? 11.844 20.797 -6.66 1 98.25 173 ARG B O 1
ATOM 3838 N N . ALA B 1 174 ? 13.781 19.875 -6.086 1 98.56 174 ALA B N 1
ATOM 3839 C CA . ALA B 1 174 ? 13.969 19.297 -7.41 1 98.56 174 ALA B CA 1
ATOM 3840 C C . ALA B 1 174 ? 12.836 18.328 -7.742 1 98.56 174 ALA B C 1
ATOM 3842 O O . ALA B 1 174 ? 12.344 18.297 -8.875 1 98.56 174 ALA B O 1
ATOM 3843 N N . ALA B 1 175 ? 12.445 17.547 -6.777 1 98.69 175 ALA B N 1
ATOM 3844 C CA . ALA B 1 175 ? 11.352 16.594 -6.988 1 98.69 175 ALA B CA 1
ATOM 3845 C C . ALA B 1 175 ? 10.031 17.312 -7.219 1 98.69 175 ALA B C 1
ATOM 3847 O O . ALA B 1 175 ? 9.25 16.922 -8.094 1 98.69 175 ALA B O 1
ATOM 3848 N N . LEU B 1 176 ? 9.781 18.328 -6.441 1 98.25 176 LEU B N 1
ATOM 3849 C CA . LEU B 1 176 ? 8.578 19.125 -6.617 1 98.25 176 LEU B CA 1
ATOM 3850 C C . LEU B 1 176 ? 8.555 19.797 -7.992 1 98.25 176 LEU B C 1
ATOM 3852 O O . LEU B 1 176 ? 7.512 19.859 -8.641 1 98.25 176 LEU B O 1
ATOM 3856 N N . ASP B 1 177 ? 9.695 20.203 -8.469 1 97.88 177 ASP B N 1
ATOM 3857 C CA . ASP B 1 177 ? 9.805 20.859 -9.766 1 97.88 177 ASP B CA 1
ATOM 3858 C C . ASP B 1 177 ? 9.531 19.875 -10.906 1 97.88 177 ASP B C 1
ATOM 3860 O O . ASP B 1 177 ? 9.258 20.297 -12.031 1 97.88 177 ASP B O 1
ATOM 3864 N N . ALA B 1 178 ? 9.68 18.656 -10.594 1 98.31 178 ALA B N 1
ATOM 3865 C CA . ALA B 1 178 ? 9.375 17.625 -11.594 1 98.31 178 ALA B CA 1
ATOM 3866 C C . ALA B 1 178 ? 7.875 17.391 -11.695 1 98.31 178 ALA B C 1
ATOM 3868 O O . ALA B 1 178 ? 7.426 16.531 -12.461 1 98.31 178 ALA B O 1
ATOM 3869 N N . THR B 1 179 ? 7.121 18.094 -10.945 1 98.38 179 THR B N 1
ATOM 3870 C CA . THR B 1 179 ? 5.664 18 -10.953 1 98.38 179 THR B CA 1
ATOM 3871 C C . THR B 1 179 ? 5.047 19.344 -11.359 1 98.38 179 THR B C 1
ATOM 3873 O O . THR B 1 179 ? 5.766 20.297 -11.633 1 98.38 179 THR B O 1
ATOM 3876 N N . GLY B 1 180 ? 3.676 19.359 -11.422 1 97.19 180 GLY B N 1
ATOM 3877 C CA . GLY B 1 180 ? 2.963 20.594 -11.672 1 97.19 180 GLY B CA 1
ATOM 3878 C C . GLY B 1 180 ? 2.686 21.406 -10.414 1 97.19 180 GLY B C 1
ATOM 3879 O O . GLY B 1 180 ? 1.951 22.391 -10.453 1 97.19 180 GLY B O 1
ATOM 3880 N N . THR B 1 181 ? 3.271 20.984 -9.289 1 95.69 181 THR B N 1
ATOM 3881 C CA . THR B 1 181 ? 3.027 21.672 -8.016 1 95.69 181 THR B CA 1
ATOM 3882 C C . THR B 1 181 ? 3.43 23.141 -8.109 1 95.69 181 THR B C 1
ATOM 3884 O O . THR B 1 181 ? 4.582 23.453 -8.406 1 95.69 181 THR B O 1
ATOM 3887 N N . PRO B 1 182 ? 2.492 23.984 -7.859 1 92.12 182 PRO B N 1
ATOM 3888 C CA . PRO B 1 182 ? 2.826 25.406 -7.961 1 92.12 182 PRO B CA 1
ATOM 3889 C C . PRO B 1 182 ? 3.74 25.875 -6.832 1 92.12 182 PRO B C 1
ATOM 3891 O O . PRO B 1 182 ? 3.738 25.297 -5.746 1 92.12 182 PRO B O 1
ATOM 3894 N N . ALA B 1 183 ? 4.426 26.891 -7.273 1 80.38 183 ALA B N 1
ATOM 3895 C CA . ALA B 1 183 ? 5.266 27.531 -6.262 1 80.38 183 ALA B CA 1
ATOM 3896 C C . ALA B 1 183 ? 4.441 28.453 -5.375 1 80.38 183 ALA B C 1
ATOM 3898 O O . ALA B 1 183 ? 4.656 29.672 -5.371 1 80.38 183 ALA B O 1
ATOM 3899 N N . VAL B 1 184 ? 3.172 28.234 -5.344 1 65.69 184 VAL B N 1
ATOM 3900 C CA . VAL B 1 184 ? 2.307 29.172 -4.633 1 65.69 184 VAL B CA 1
ATOM 3901 C C . VAL B 1 184 ? 2.578 29.078 -3.131 1 65.69 184 VAL B C 1
ATOM 3903 O O . VAL B 1 184 ? 2.641 27.984 -2.564 1 65.69 184 VAL B O 1
ATOM 3906 N N . SER B 1 185 ? 3.211 30.141 -2.822 1 57.62 185 SER B N 1
ATOM 3907 C CA . SER B 1 185 ? 3.459 30.391 -1.403 1 57.62 185 SER B CA 1
ATOM 3908 C C . SER B 1 185 ? 2.27 31.062 -0.741 1 57.62 185 SER B C 1
ATOM 3910 O O . SER B 1 185 ? 1.481 31.734 -1.411 1 57.62 185 SER B O 1
ATOM 3912 N N . GLY B 1 186 ? 1.528 30.469 0.173 1 55.94 186 GLY B N 1
ATOM 3913 C CA . GLY B 1 186 ? 0.592 31.125 1.063 1 55.94 186 GLY B CA 1
ATOM 3914 C C . GLY B 1 186 ? -0.334 30.172 1.785 1 55.94 186 GLY B C 1
ATOM 3915 O O . GLY B 1 186 ? -0.436 29 1.412 1 55.94 186 GLY B O 1
ATOM 3916 N N . THR B 1 187 ? -0.489 30.516 2.977 1 56.09 187 THR B N 1
ATOM 3917 C CA . THR B 1 187 ? -1.48 29.812 3.787 1 56.09 187 THR B CA 1
ATOM 3918 C C . THR B 1 187 ? -2.865 29.922 3.152 1 56.09 187 THR B C 1
ATOM 3920 O O . THR B 1 187 ? -3.312 31.016 2.797 1 56.09 187 THR B O 1
ATOM 3923 N N . PRO B 1 188 ? -3.369 28.734 2.742 1 58.22 188 PRO B N 1
ATOM 3924 C CA . PRO B 1 188 ? -4.73 28.844 2.213 1 58.22 188 PRO B CA 1
ATOM 3925 C C . PRO B 1 188 ? -5.621 29.766 3.049 1 58.22 188 PRO B C 1
ATOM 3927 O O . PRO B 1 188 ? -5.504 29.797 4.277 1 58.22 188 PRO B O 1
ATOM 3930 N N . ARG B 1 189 ? -6.297 30.75 2.426 1 61.06 189 ARG B N 1
ATOM 3931 C CA . ARG B 1 189 ? -7.234 31.641 3.088 1 61.06 189 ARG B CA 1
ATOM 3932 C C . ARG B 1 189 ? -8.32 30.859 3.814 1 61.06 189 ARG B C 1
ATOM 3934 O O . ARG B 1 189 ? -8.836 29.875 3.291 1 61.06 189 ARG B O 1
ATOM 3941 N N . LYS B 1 190 ? -8.516 31.219 5.062 1 68.25 190 LYS B N 1
ATOM 3942 C CA . LYS B 1 190 ? -9.633 30.672 5.82 1 68.25 190 LYS B CA 1
ATOM 3943 C C . LYS B 1 190 ? -10.961 30.969 5.129 1 68.25 190 LYS B C 1
ATOM 3945 O O . LYS B 1 190 ? -11.273 32.125 4.84 1 68.25 190 LYS B O 1
ATOM 3950 N N . VAL B 1 191 ? -11.539 30 4.672 1 78 191 VAL B N 1
ATOM 3951 C CA . VAL B 1 191 ? -12.867 30.141 4.09 1 78 191 VAL B CA 1
ATOM 3952 C C . VAL B 1 191 ? -13.906 29.516 5.023 1 78 191 VAL B C 1
ATOM 3954 O O . VAL B 1 191 ? -13.633 28.516 5.688 1 78 191 VAL B O 1
ATOM 3957 N N . ALA B 1 192 ? -14.977 30.297 5.176 1 87.44 192 ALA B N 1
ATOM 3958 C CA . ALA B 1 192 ? -16.078 29.719 5.953 1 87.44 192 ALA B CA 1
ATOM 3959 C C . ALA B 1 192 ? -16.578 28.422 5.324 1 87.44 192 ALA B C 1
ATOM 3961 O O . ALA B 1 192 ? -16.875 28.375 4.129 1 87.44 192 ALA B O 1
ATOM 3962 N N . LEU B 1 193 ? -16.594 27.406 6.133 1 93.56 193 LEU B N 1
ATOM 3963 C CA . LEU B 1 193 ? -17.031 26.094 5.656 1 93.56 193 LEU B CA 1
ATOM 3964 C C . LEU B 1 193 ? -18.516 25.891 5.934 1 93.56 193 LEU B C 1
ATOM 3966 O O . LEU B 1 193 ? -19.016 26.266 6.992 1 93.56 193 LEU B O 1
ATOM 3970 N N . ASP B 1 194 ? -19.219 25.375 5.008 1 94.81 194 ASP B N 1
ATOM 3971 C CA . ASP B 1 194 ? -20.594 24.938 5.219 1 94.81 194 ASP B CA 1
ATOM 3972 C C . ASP B 1 194 ? -20.641 23.625 5.988 1 94.81 194 ASP B C 1
ATOM 3974 O O . ASP B 1 194 ? -21 22.578 5.434 1 94.81 194 ASP B O 1
ATOM 3978 N N . LEU B 1 195 ? -20.266 23.703 7.223 1 97.38 195 LEU B N 1
ATOM 3979 C CA . LEU B 1 195 ? -20.156 22.547 8.102 1 97.38 195 LEU B CA 1
ATOM 3980 C C . LEU B 1 195 ? -20.391 22.938 9.555 1 97.38 195 LEU B C 1
ATOM 3982 O O . LEU B 1 195 ? -19.859 23.953 10.023 1 97.38 195 LEU B O 1
ATOM 3986 N N . ASP B 1 196 ? -21.297 22.234 10.219 1 97.19 196 ASP B N 1
ATOM 3987 C CA . ASP B 1 196 ? -21.422 22.406 11.664 1 97.19 196 ASP B CA 1
ATOM 3988 C C . ASP B 1 196 ? -20.234 21.781 12.391 1 97.19 196 ASP B C 1
ATOM 3990 O O . ASP B 1 196 ? -20.328 20.656 12.898 1 97.19 196 ASP B O 1
ATOM 3994 N N . GLN B 1 197 ? -19.156 22.5 12.5 1 96.69 197 GLN B N 1
ATOM 3995 C CA . GLN B 1 197 ? -17.891 22 13.016 1 96.69 197 GLN B CA 1
ATOM 3996 C C . GLN B 1 197 ? -18.047 21.531 14.461 1 96.69 197 GLN B C 1
ATOM 3998 O O . GLN B 1 197 ? -17.609 20.438 14.812 1 96.69 197 GLN B O 1
ATOM 4003 N N . PRO B 1 198 ? -18.734 22.266 15.352 1 97 198 PRO B N 1
ATOM 4004 C CA . PRO B 1 198 ? -18.906 21.812 16.734 1 97 198 PRO B CA 1
ATOM 4005 C C . PRO B 1 198 ? -19.625 20.469 16.812 1 97 198 PRO B C 1
ATOM 4007 O O . PRO B 1 198 ? -19.266 19.625 17.656 1 97 198 PRO B O 1
ATOM 4010 N N . ALA B 1 199 ? -20.594 20.297 15.992 1 98 199 ALA B N 1
ATOM 4011 C CA . ALA B 1 199 ? -21.328 19.031 16 1 98 199 ALA B CA 1
ATOM 4012 C C . ALA B 1 199 ? -20.422 17.875 15.594 1 98 199 ALA B C 1
ATOM 4014 O O . ALA B 1 199 ? -20.5 16.781 16.172 1 98 199 ALA B O 1
ATOM 4015 N N . VAL B 1 200 ? -19.594 18.125 14.57 1 98.5 200 VAL B N 1
ATOM 4016 C CA . VAL B 1 200 ? -18.641 17.109 14.133 1 98.5 200 VAL B CA 1
ATOM 4017 C C . VAL B 1 200 ? -17.641 16.812 15.25 1 98.5 200 VAL B C 1
ATOM 4019 O O . VAL B 1 200 ? -17.359 15.648 15.555 1 98.5 200 VAL B O 1
ATOM 4022 N N . ASP B 1 201 ? -17.172 17.844 15.852 1 98.44 201 ASP B N 1
ATOM 4023 C CA . ASP B 1 201 ? -16.219 17.688 16.953 1 98.44 201 ASP B CA 1
ATOM 4024 C C . ASP B 1 201 ? -16.812 16.844 18.078 1 98.44 201 ASP B C 1
ATOM 4026 O O . ASP B 1 201 ? -16.141 15.938 18.578 1 98.44 201 ASP B O 1
ATOM 4030 N N . LYS B 1 202 ? -17.969 17.188 18.422 1 98 202 LYS B N 1
ATOM 4031 C CA . LYS B 1 202 ? -18.641 16.484 19.5 1 98 202 LYS B CA 1
ATOM 4032 C C . LYS B 1 202 ? -18.844 15.008 19.156 1 98 202 LYS B C 1
ATOM 4034 O O . LYS B 1 202 ? -18.594 14.125 19.984 1 98 202 LYS B O 1
ATOM 4039 N N . ALA B 1 203 ? -19.281 14.75 18.016 1 98.31 203 ALA B N 1
ATOM 4040 C CA . ALA B 1 203 ? -19.531 13.383 17.578 1 98.31 203 ALA B CA 1
ATOM 4041 C C . ALA B 1 203 ? -18.25 12.57 17.531 1 98.31 203 ALA B C 1
ATOM 4043 O O . ALA B 1 203 ? -18.234 11.391 17.875 1 98.31 203 ALA B O 1
ATOM 4044 N N . LEU B 1 204 ? -17.188 13.219 17.078 1 98.25 204 LEU B N 1
ATOM 4045 C CA . LEU B 1 204 ? -15.906 12.547 16.891 1 98.25 204 LEU B CA 1
ATOM 4046 C C . LEU B 1 204 ? -15.141 12.477 18.203 1 98.25 204 LEU B C 1
ATOM 4048 O O . LEU B 1 204 ? -14.273 11.617 18.375 1 98.25 204 LEU B O 1
ATOM 4052 N N . GLY B 1 205 ? -15.461 13.367 19.141 1 97.25 205 GLY B N 1
ATOM 4053 C CA . GLY B 1 205 ? -14.719 13.469 20.391 1 97.25 205 GLY B CA 1
ATOM 4054 C C . GLY B 1 205 ? -13.352 14.102 20.219 1 97.25 205 GLY B C 1
ATOM 4055 O O . GLY B 1 205 ? -12.414 13.773 20.953 1 97.25 205 GLY B O 1
ATOM 4056 N N . ALA B 1 206 ? -13.203 14.891 19.281 1 97.81 206 ALA B N 1
ATOM 4057 C CA . ALA B 1 206 ? -11.945 15.555 18.953 1 97.81 206 ALA B CA 1
ATOM 4058 C C . ALA B 1 206 ? -12.195 16.875 18.219 1 97.81 206 ALA B C 1
ATOM 4060 O O . ALA B 1 206 ? -13.141 16.984 17.422 1 97.81 206 ALA B O 1
ATOM 4061 N N . ARG B 1 207 ? -11.344 17.812 18.438 1 96.75 207 ARG B N 1
ATOM 4062 C CA . ARG B 1 207 ? -11.461 19.109 17.781 1 96.75 207 ARG B CA 1
ATOM 4063 C C . ARG B 1 207 ? -10.562 19.172 16.547 1 96.75 207 ARG B C 1
ATOM 4065 O O . ARG B 1 207 ? -9.398 18.75 16.594 1 96.75 207 ARG B O 1
ATOM 4072 N N . GLY B 1 208 ? -11.172 19.656 15.484 1 95.19 208 GLY B N 1
ATOM 4073 C CA . GLY B 1 208 ? -10.398 19.844 14.266 1 95.19 208 GLY B CA 1
ATOM 4074 C C . GLY B 1 208 ? -10.078 21.312 13.984 1 95.19 208 GLY B C 1
ATOM 4075 O O . GLY B 1 208 ? -10.078 22.141 14.898 1 95.19 208 GLY B O 1
ATOM 4076 N N . ARG B 1 209 ? -9.602 21.5 12.797 1 91.44 209 ARG B N 1
ATOM 4077 C CA . ARG B 1 209 ? -9.32 22.844 12.312 1 91.44 209 ARG B CA 1
ATOM 4078 C C . ARG B 1 209 ? -9.672 22.984 10.836 1 91.44 209 ARG B C 1
ATOM 4080 O O . ARG B 1 209 ? -9.461 22.047 10.055 1 91.44 209 ARG B O 1
ATOM 4087 N N . ALA B 1 210 ? -10.172 24.172 10.539 1 92.19 210 ALA B N 1
ATOM 4088 C CA . ALA B 1 210 ? -10.414 24.484 9.133 1 92.19 210 ALA B CA 1
ATOM 4089 C C . ALA B 1 210 ? -9.102 24.734 8.391 1 92.19 210 ALA B C 1
ATOM 4091 O O . ALA B 1 210 ? -8.195 25.375 8.922 1 92.19 210 ALA B O 1
ATOM 4092 N N . GLN B 1 211 ? -8.961 24.141 7.266 1 88.5 211 GLN B N 1
ATOM 4093 C CA . GLN B 1 211 ? -7.828 24.312 6.363 1 88.5 211 GLN B CA 1
ATOM 4094 C C . GLN B 1 211 ? -8.297 24.484 4.918 1 88.5 211 GLN B C 1
ATOM 4096 O O . GLN B 1 211 ? -8.461 23.5 4.195 1 88.5 211 GLN B O 1
ATOM 4101 N N . GLY B 1 212 ? -8.359 25.75 4.547 1 87.81 212 GLY B N 1
ATOM 4102 C CA . GLY B 1 212 ? -8.953 26 3.24 1 87.81 212 GLY B CA 1
ATOM 4103 C C . GLY B 1 212 ? -10.422 25.609 3.168 1 87.81 212 GLY B C 1
ATOM 4104 O O . GLY B 1 212 ? -11.242 26.094 3.943 1 87.81 212 GLY B O 1
ATOM 4105 N N . ARG B 1 213 ? -10.656 24.656 2.32 1 92.25 213 ARG B N 1
ATOM 4106 C CA . ARG B 1 213 ? -12.047 24.281 2.061 1 92.25 213 ARG B CA 1
ATOM 4107 C C . ARG B 1 213 ? -12.398 22.969 2.738 1 92.25 213 ARG B C 1
ATOM 4109 O O . ARG B 1 213 ? -13.398 22.328 2.391 1 92.25 213 ARG B O 1
ATOM 4116 N N . VAL B 1 214 ? -11.531 22.594 3.682 1 95.94 214 VAL B N 1
ATOM 4117 C CA . VAL B 1 214 ? -11.812 21.344 4.379 1 95.94 214 VAL B CA 1
ATOM 4118 C C . VAL B 1 214 ? -11.664 21.547 5.887 1 95.94 214 VAL B C 1
ATOM 4120 O O . VAL B 1 214 ? -11.141 22.578 6.332 1 95.94 214 VAL B O 1
ATOM 4123 N N . TYR B 1 215 ? -12.234 20.625 6.621 1 96.38 215 TYR B N 1
ATOM 4124 C CA . TYR B 1 215 ? -12.062 20.516 8.07 1 96.38 215 TYR B CA 1
ATOM 4125 C C . TYR B 1 215 ? -11.258 19.281 8.43 1 96.38 215 TYR B C 1
ATOM 4127 O O . TYR B 1 215 ? -11.648 18.156 8.086 1 96.38 215 TYR B O 1
ATOM 4135 N N . LYS B 1 216 ? -10.156 19.484 9.086 1 95.12 216 LYS B N 1
ATOM 4136 C CA . LYS B 1 216 ? -9.227 18.375 9.336 1 95.12 216 LYS B CA 1
ATOM 4137 C C . LYS B 1 216 ? -9.141 18.062 10.828 1 95.12 216 LYS B C 1
ATOM 4139 O O . LYS B 1 216 ? -8.992 18.984 11.648 1 95.12 216 LYS B O 1
ATOM 4144 N N . VAL B 1 217 ? -9.289 16.812 11.172 1 96.88 217 VAL B N 1
ATOM 4145 C CA . VAL B 1 217 ? -9.125 16.312 12.531 1 96.88 217 VAL B CA 1
ATOM 4146 C C . VAL B 1 217 ? -8.008 15.266 12.562 1 96.88 217 VAL B C 1
ATOM 4148 O O . VAL B 1 217 ? -7.957 14.391 11.703 1 96.88 217 VAL B O 1
ATOM 4151 N N . THR B 1 218 ? -7.148 15.359 13.555 1 95.88 218 THR B N 1
ATOM 4152 C CA . THR B 1 218 ? -6.016 14.438 13.594 1 95.88 218 THR B CA 1
ATOM 4153 C C . THR B 1 218 ? -5.961 13.719 14.938 1 95.88 218 THR B C 1
ATOM 4155 O O . THR B 1 218 ? -6.402 14.258 15.961 1 95.88 218 THR B O 1
ATOM 4158 N N . PHE B 1 219 ? -5.539 12.523 14.93 1 96.56 219 PHE B N 1
ATOM 4159 C CA . PHE B 1 219 ? -5.254 11.672 16.078 1 96.56 219 PHE B CA 1
ATOM 4160 C C . PHE B 1 219 ? -3.811 11.18 16.047 1 96.56 219 PHE B C 1
ATOM 4162 O O . PHE B 1 219 ? -3.34 10.711 15 1 96.56 219 PHE B O 1
ATOM 4169 N N . ALA B 1 220 ? -3.105 11.312 17.109 1 94.5 220 ALA B N 1
ATOM 4170 C CA . ALA B 1 220 ? -1.738 10.805 17.219 1 94.5 220 ALA B CA 1
ATOM 4171 C C . ALA B 1 220 ? -1.692 9.492 18 1 94.5 220 ALA B C 1
ATOM 4173 O O . ALA B 1 220 ? -2.436 9.312 18.969 1 94.5 220 ALA B O 1
ATOM 4174 N N . ARG B 1 221 ? -0.844 8.625 17.516 1 95.62 221 ARG B N 1
ATOM 4175 C CA . ARG B 1 221 ? -0.619 7.43 18.328 1 95.62 221 ARG B CA 1
ATOM 4176 C C . ARG B 1 221 ? -0.143 7.805 19.734 1 95.62 221 ARG B C 1
ATOM 4178 O O . ARG B 1 221 ? 0.645 8.734 19.891 1 95.62 221 ARG B O 1
ATOM 4185 N N . LYS B 1 222 ? -0.525 7.012 20.688 1 94.38 222 LYS B N 1
ATOM 4186 C CA . LYS B 1 222 ? -0.142 7.281 22.078 1 94.38 222 LYS B CA 1
ATOM 4187 C C . LYS B 1 222 ? 1.247 6.723 22.375 1 94.38 222 LYS B C 1
ATOM 4189 O O . LYS B 1 222 ? 1.979 7.277 23.203 1 94.38 222 LYS B O 1
ATOM 4194 N N . GLU B 1 223 ? 1.53 5.605 21.781 1 94.5 223 GLU B N 1
ATOM 4195 C CA . GLU B 1 223 ? 2.854 5.035 22.016 1 94.5 223 GLU B CA 1
ATOM 4196 C C . GLU B 1 223 ? 3.924 5.773 21.219 1 94.5 223 GLU B C 1
ATOM 4198 O O . GLU B 1 223 ? 3.615 6.453 20.234 1 94.5 223 GLU B O 1
ATOM 4203 N N . THR B 1 224 ? 5.129 5.648 21.688 1 94.5 224 THR B N 1
ATOM 4204 C CA . THR B 1 224 ? 6.258 6.211 20.953 1 94.5 224 THR B CA 1
ATOM 4205 C C . THR B 1 224 ? 6.484 5.453 19.656 1 94.5 224 THR B C 1
ATOM 4207 O O . THR B 1 224 ? 6.551 4.223 19.641 1 94.5 224 THR B O 1
ATOM 4210 N N . VAL B 1 225 ? 6.512 6.23 18.594 1 96.19 225 VAL B N 1
ATOM 4211 C CA . VAL B 1 225 ? 6.832 5.66 17.281 1 96.19 225 VAL B CA 1
ATOM 4212 C C . VAL B 1 225 ? 8.227 6.113 16.844 1 96.19 225 VAL B C 1
ATOM 4214 O O . VAL B 1 225 ? 8.578 7.281 17 1 96.19 225 VAL B O 1
ATOM 4217 N N . ALA B 1 226 ? 9 5.125 16.422 1 97 226 ALA B N 1
ATOM 4218 C CA . ALA B 1 226 ? 10.328 5.426 15.914 1 97 226 ALA B CA 1
ATOM 4219 C C . ALA B 1 226 ? 10.492 4.926 14.484 1 97 226 ALA B C 1
ATOM 4221 O O . ALA B 1 226 ? 9.766 4.035 14.039 1 97 226 ALA B O 1
ATOM 4222 N N . ASP B 1 227 ? 11.305 5.582 13.758 1 95.94 227 ASP B N 1
ATOM 4223 C CA . ASP B 1 227 ? 11.75 5.172 12.43 1 95.94 227 ASP B CA 1
ATOM 4224 C C . ASP B 1 227 ? 13.258 5.363 12.273 1 95.94 227 ASP B C 1
ATOM 4226 O O . ASP B 1 227 ? 13.805 6.395 12.672 1 95.94 227 ASP B O 1
ATOM 4230 N N . HIS B 1 228 ? 13.922 4.332 11.727 1 93.25 228 HIS B N 1
ATOM 4231 C CA . HIS B 1 228 ? 15.375 4.367 11.578 1 93.25 228 HIS B CA 1
ATOM 4232 C C . HIS B 1 228 ? 16.062 4.637 12.914 1 93.25 228 HIS B C 1
ATOM 4234 O O . HIS B 1 228 ? 17 5.434 12.984 1 93.25 228 HIS B O 1
ATOM 4240 N N . GLY B 1 229 ? 15.531 4.082 13.977 1 94.75 229 GLY B N 1
ATOM 4241 C CA . GLY B 1 229 ? 16.125 4.203 15.297 1 94.75 229 GLY B CA 1
ATOM 4242 C C . GLY B 1 229 ? 15.938 5.578 15.914 1 94.75 229 GLY B C 1
ATOM 4243 O O . GLY B 1 229 ? 16.625 5.934 16.875 1 94.75 229 GLY B O 1
ATOM 4244 N N . ARG B 1 230 ? 15.047 6.344 15.352 1 97.19 230 ARG B N 1
ATOM 4245 C CA . ARG B 1 230 ? 14.82 7.711 15.805 1 97.19 230 ARG B CA 1
ATOM 4246 C C . ARG B 1 230 ? 13.344 7.938 16.125 1 97.19 230 ARG B C 1
ATOM 4248 O O . ARG B 1 230 ? 12.469 7.566 15.344 1 97.19 230 ARG B O 1
ATOM 4255 N N . VAL B 1 231 ? 13.18 8.594 17.266 1 97 231 VAL B N 1
ATOM 4256 C CA . VAL B 1 231 ? 11.812 8.859 17.688 1 97 231 VAL B CA 1
ATOM 4257 C C . VAL B 1 231 ? 11.172 9.906 16.781 1 97 231 VAL B C 1
ATOM 4259 O O . VAL B 1 231 ? 11.789 10.922 16.453 1 97 231 VAL B O 1
ATOM 4262 N N . LEU B 1 232 ? 10 9.594 16.344 1 96.38 232 LEU B N 1
ATOM 4263 C CA . LEU B 1 232 ? 9.211 10.547 15.578 1 96.38 232 LEU B CA 1
ATOM 4264 C C . LEU B 1 232 ? 8.359 11.406 16.516 1 96.38 232 LEU B C 1
ATOM 4266 O O . LEU B 1 232 ? 7.641 10.875 17.359 1 96.38 232 LEU B O 1
ATOM 4270 N N . PRO B 1 233 ? 8.523 12.742 16.328 1 93.38 233 PRO B N 1
ATOM 4271 C CA . PRO B 1 233 ? 7.598 13.578 17.109 1 93.38 233 PRO B CA 1
ATOM 4272 C C . PRO B 1 233 ? 6.133 13.258 16.828 1 93.38 233 PRO B C 1
ATOM 4274 O O . PRO B 1 233 ? 5.812 12.711 15.766 1 93.38 233 PRO B O 1
ATOM 4277 N N . ARG B 1 234 ? 5.387 13.711 17.734 1 84.12 234 ARG B N 1
ATOM 4278 C CA . ARG B 1 234 ? 3.951 13.547 17.547 1 84.12 234 ARG B CA 1
ATOM 4279 C C . ARG B 1 234 ? 3.482 14.234 16.266 1 84.12 234 ARG B C 1
ATOM 4281 O O . ARG B 1 234 ? 3.982 15.305 15.914 1 84.12 234 ARG B O 1
ATOM 4288 N N . MET B 1 235 ? 2.596 13.688 15.555 1 76.69 235 MET B N 1
ATOM 4289 C CA . MET B 1 235 ? 1.961 14.219 14.352 1 76.69 235 MET B CA 1
ATOM 4290 C C . MET B 1 235 ? 2.879 14.078 13.141 1 76.69 235 MET B C 1
ATOM 4292 O O . MET B 1 235 ? 2.682 14.75 12.125 1 76.69 235 MET B O 1
ATOM 4296 N N . THR B 1 236 ? 4.02 13.344 13.398 1 83.06 236 THR B N 1
ATOM 4297 C CA . THR B 1 236 ? 4.863 13.055 12.242 1 83.06 236 THR B CA 1
ATOM 4298 C C . THR B 1 236 ? 4.824 11.57 11.898 1 83.06 236 THR B C 1
ATOM 4300 O O . THR B 1 236 ? 5.258 10.734 12.695 1 83.06 236 THR B O 1
ATOM 4303 N N . GLY B 1 237 ? 4.32 11.219 10.836 1 77.62 237 GLY B N 1
ATOM 4304 C CA . GLY B 1 237 ? 4.406 9.883 10.273 1 77.62 237 GLY B CA 1
ATOM 4305 C C . GLY B 1 237 ? 3.469 8.891 10.938 1 77.62 237 GLY B C 1
ATOM 4306 O O . GLY B 1 237 ? 3.244 7.797 10.422 1 77.62 237 GLY B O 1
ATOM 4307 N N . ALA B 1 238 ? 3.01 9.18 12.094 1 85.06 238 ALA B N 1
ATOM 4308 C CA . ALA B 1 238 ? 2.193 8.25 12.867 1 85.06 238 ALA B CA 1
ATOM 4309 C C . ALA B 1 238 ? 0.865 8.891 13.266 1 85.06 238 ALA B C 1
ATOM 4311 O O . ALA B 1 238 ? 0.459 8.82 14.43 1 85.06 238 ALA B O 1
ATOM 4312 N N . THR B 1 239 ? 0.281 9.461 12.32 1 91.94 239 THR B N 1
ATOM 4313 C CA . THR B 1 239 ? -0.913 10.25 12.609 1 91.94 239 THR B CA 1
ATOM 4314 C C . THR B 1 239 ? -2.08 9.805 11.734 1 91.94 239 THR B C 1
ATOM 4316 O O . THR B 1 239 ? -1.9 9.539 10.539 1 91.94 239 THR B O 1
ATOM 4319 N N . SER B 1 240 ? -3.191 9.602 12.398 1 97.19 240 SER B N 1
ATOM 4320 C CA . SER B 1 240 ? -4.445 9.492 11.656 1 97.19 240 SER B CA 1
ATOM 4321 C C . SER B 1 240 ? -5.008 10.867 11.32 1 97.19 240 SER B C 1
ATOM 4323 O O . SER B 1 240 ? -5.07 11.75 12.18 1 97.19 240 SER B O 1
ATOM 4325 N N . ALA B 1 241 ? -5.348 11.062 10.117 1 96.88 241 ALA B N 1
ATOM 4326 C CA . ALA B 1 241 ? -5.879 12.344 9.656 1 96.88 241 ALA B CA 1
ATOM 4327 C C . ALA B 1 241 ? -7.219 12.156 8.945 1 96.88 241 ALA B C 1
ATOM 4329 O O . ALA B 1 241 ? -7.312 11.391 7.988 1 96.88 241 ALA B O 1
ATOM 4330 N N . LEU B 1 242 ? -8.211 12.844 9.438 1 98.25 242 LEU B N 1
ATOM 4331 C CA . LEU B 1 242 ? -9.555 12.812 8.867 1 98.25 242 LEU B CA 1
ATOM 4332 C C . LEU B 1 242 ? -9.922 14.156 8.25 1 98.25 242 LEU B C 1
ATOM 4334 O O . LEU B 1 242 ? -9.867 15.188 8.922 1 98.25 242 LEU B O 1
ATOM 4338 N N . ILE B 1 243 ? -10.289 14.133 7 1 98.06 243 ILE B N 1
ATOM 4339 C CA . ILE B 1 243 ? -10.547 15.352 6.25 1 98.06 243 ILE B CA 1
ATOM 4340 C C . ILE B 1 243 ? -12.016 15.391 5.816 1 98.06 243 ILE B C 1
ATOM 4342 O O . ILE B 1 243 ? -12.453 14.562 5.016 1 98.06 243 ILE B O 1
ATOM 4346 N N . PHE B 1 244 ? -12.734 16.359 6.332 1 98.56 244 PHE B N 1
ATOM 4347 C CA . PHE B 1 244 ? -14.133 16.578 5.988 1 98.56 244 PHE B CA 1
ATOM 4348 C C . PHE B 1 244 ? -14.273 17.719 4.988 1 98.56 244 PHE B C 1
ATOM 4350 O O . PHE B 1 244 ? -13.945 18.875 5.297 1 98.56 244 PHE B O 1
ATOM 4357 N N . GLN B 1 245 ? -14.781 17.391 3.824 1 98.25 245 GLN B N 1
ATOM 4358 C CA . GLN B 1 245 ? -15.031 18.391 2.785 1 98.25 245 GLN B CA 1
ATOM 4359 C C . GLN B 1 245 ? -16.531 18.594 2.561 1 98.25 245 GLN B C 1
ATOM 4361 O O . GLN B 1 245 ? -17.203 17.703 2.041 1 98.25 245 GLN B O 1
ATOM 4366 N N . PRO B 1 246 ? -17.031 19.781 2.896 1 98.06 246 PRO B N 1
ATOM 4367 C CA . PRO B 1 246 ? -18.438 20.016 2.516 1 98.06 246 PRO B CA 1
ATOM 4368 C C . PRO B 1 246 ? -18.656 19.875 1.012 1 98.06 246 PRO B C 1
ATOM 4370 O O . PRO B 1 246 ? -17.875 20.391 0.216 1 98.06 246 PRO B O 1
ATOM 4373 N N . VAL B 1 247 ? -19.75 19.156 0.659 1 97.69 247 VAL B N 1
ATOM 4374 C CA . VAL B 1 247 ? -20 18.953 -0.763 1 97.69 247 VAL B CA 1
ATOM 4375 C C . VAL B 1 247 ? -21.422 19.406 -1.102 1 97.69 247 VAL B C 1
ATOM 4377 O O . VAL B 1 247 ? -21.953 19.047 -2.156 1 97.69 247 VAL B O 1
ATOM 4380 N N . GLY B 1 248 ? -22.078 20.109 -0.208 1 95.56 248 GLY B N 1
ATOM 4381 C CA . GLY B 1 248 ? -23.406 20.656 -0.427 1 95.56 248 GLY B CA 1
ATOM 4382 C C . GLY B 1 248 ? -24.5 19.828 0.227 1 95.56 248 GLY B C 1
ATOM 4383 O O . GLY B 1 248 ? -24.281 18.672 0.591 1 95.56 248 GLY B O 1
ATOM 4384 N N . ARG B 1 249 ? -25.609 20.5 0.469 1 95.44 249 ARG B N 1
ATOM 4385 C CA . ARG B 1 249 ? -26.828 19.891 0.992 1 95.44 249 ARG B CA 1
ATOM 4386 C C . ARG B 1 249 ? -26.562 19.219 2.338 1 95.44 249 ARG B C 1
ATOM 4388 O O . ARG B 1 249 ? -27.078 18.125 2.604 1 95.44 249 ARG B O 1
ATOM 4395 N N . GLY B 1 250 ? -25.641 19.781 3.057 1 96.62 250 GLY B N 1
ATOM 4396 C CA . GLY B 1 250 ? -25.391 19.312 4.406 1 96.62 250 GLY B CA 1
ATOM 4397 C C . GLY B 1 250 ? -24.531 18.047 4.441 1 96.62 250 GLY B C 1
ATOM 4398 O O . GLY B 1 250 ? -24.422 17.406 5.484 1 96.62 250 GLY B O 1
ATOM 4399 N N . LYS B 1 251 ? -23.969 17.688 3.324 1 98.38 251 LYS B N 1
ATOM 4400 C CA . LYS B 1 251 ? -23.156 16.484 3.258 1 98.38 251 LYS B CA 1
ATOM 4401 C C . LYS B 1 251 ? -21.672 16.812 3.205 1 98.38 251 LYS B C 1
ATOM 4403 O O . LYS B 1 251 ? -21.297 17.938 2.871 1 98.38 251 LYS B O 1
ATOM 4408 N N . VAL B 1 252 ? -20.922 15.82 3.566 1 98.62 252 VAL B N 1
ATOM 4409 C CA . VAL B 1 252 ? -19.469 15.953 3.447 1 98.62 252 VAL B CA 1
ATOM 4410 C C . VAL B 1 252 ? -18.906 14.758 2.682 1 98.62 252 VAL B C 1
ATOM 4412 O O . VAL B 1 252 ? -19.531 13.695 2.623 1 98.62 252 VAL B O 1
ATOM 4415 N N . LEU B 1 253 ? -17.812 15 2.08 1 98.69 253 LEU B N 1
ATOM 4416 C CA . LEU B 1 253 ? -16.875 13.969 1.622 1 98.69 253 LEU B CA 1
ATOM 4417 C C . LEU B 1 253 ? -15.766 13.742 2.641 1 98.69 253 LEU B C 1
ATOM 4419 O O . LEU B 1 253 ? -15.086 14.688 3.039 1 98.69 253 LEU B O 1
ATOM 4423 N N . LEU B 1 254 ? -15.688 12.516 3.121 1 98.62 254 LEU B N 1
ATOM 4424 C CA . LEU B 1 254 ? -14.594 12.117 4.008 1 98.62 254 LEU B CA 1
ATOM 4425 C C . LEU B 1 254 ? -13.461 11.469 3.219 1 98.62 254 LEU B C 1
ATOM 4427 O O . LEU B 1 254 ? -13.695 10.523 2.457 1 98.62 254 LEU B O 1
ATOM 4431 N N . ASN B 1 255 ? -12.344 11.953 3.283 1 97.62 255 ASN B N 1
ATOM 4432 C CA . ASN B 1 255 ? -11.086 11.297 2.936 1 97.62 255 ASN B CA 1
ATOM 4433 C C . ASN B 1 255 ? -10.102 11.312 4.102 1 97.62 255 ASN B C 1
ATOM 4435 O O . ASN B 1 255 ? -10.391 11.891 5.152 1 97.62 255 ASN B O 1
ATOM 4439 N N . GLY B 1 256 ? -8.984 10.625 3.936 1 97.06 256 GLY B N 1
ATOM 4440 C CA . GLY B 1 256 ? -8 10.523 5.004 1 97.06 256 GLY B CA 1
ATOM 4441 C C . GLY B 1 256 ? -7.57 9.102 5.285 1 97.06 256 GLY B C 1
ATOM 4442 O O . GLY B 1 256 ? -7.656 8.234 4.414 1 97.06 256 GLY B O 1
ATOM 4443 N N . ASP B 1 257 ? -6.941 8.984 6.457 1 97.56 257 ASP B N 1
ATOM 4444 C CA . ASP B 1 257 ? -6.445 7.645 6.777 1 97.56 257 ASP B CA 1
ATOM 4445 C C . ASP B 1 257 ? -6.359 7.438 8.289 1 97.56 257 ASP B C 1
ATOM 4447 O O . ASP B 1 257 ? -6.355 8.398 9.055 1 97.56 257 ASP B O 1
ATOM 4451 N N . ILE B 1 258 ? -6.461 6.27 8.727 1 98.62 258 ILE B N 1
ATOM 4452 C CA . ILE B 1 258 ? -6.277 5.836 10.109 1 98.62 258 ILE B CA 1
ATOM 4453 C C . ILE B 1 258 ? -5.055 4.926 10.203 1 98.62 258 ILE B C 1
ATOM 4455 O O . ILE B 1 258 ? -4.945 3.941 9.469 1 98.62 258 ILE B O 1
ATOM 4459 N N . ALA B 1 259 ? -4.148 5.277 11.102 1 98.12 259 ALA B N 1
ATOM 4460 C CA . ALA B 1 259 ? -2.961 4.473 11.367 1 98.12 259 ALA B CA 1
ATOM 4461 C C . ALA B 1 259 ? -3.27 3.342 12.344 1 98.12 259 ALA B C 1
ATOM 4463 O O . ALA B 1 259 ? -3.834 3.578 13.414 1 98.12 259 ALA B O 1
ATOM 4464 N N . VAL B 1 260 ? -2.885 2.123 11.992 1 98.44 260 VAL B N 1
ATOM 4465 C CA . VAL B 1 260 ? -3.137 0.968 12.844 1 98.44 260 VAL B CA 1
ATOM 4466 C C . VAL B 1 260 ? -1.882 0.1 12.922 1 98.44 260 VAL B C 1
ATOM 4468 O O . VAL B 1 260 ? -1.039 0.134 12.023 1 98.44 260 VAL B O 1
ATOM 4471 N N . VAL B 1 261 ? -1.767 -0.604 14.055 1 98 261 VAL B N 1
ATOM 4472 C CA . VAL B 1 261 ? -0.849 -1.736 14.094 1 98 261 VAL B CA 1
ATOM 4473 C C . VAL B 1 261 ? -1.593 -3.018 13.727 1 98 261 VAL B C 1
ATOM 4475 O O . VAL B 1 261 ? -2.824 -3.027 13.648 1 98 261 VAL B O 1
ATOM 4478 N N . ALA B 1 262 ? -0.887 -4.055 13.547 1 97.75 262 ALA B N 1
ATOM 4479 C CA . ALA B 1 262 ? -1.427 -5.305 13.016 1 97.75 262 ALA B CA 1
ATOM 4480 C C . ALA B 1 262 ? -2.625 -5.777 13.836 1 97.75 262 ALA B C 1
ATOM 4482 O O . ALA B 1 262 ? -3.666 -6.129 13.273 1 97.75 262 ALA B O 1
ATOM 4483 N N . LYS B 1 263 ? -2.553 -5.781 15.133 1 97.25 263 LYS B N 1
ATOM 4484 C CA . LYS B 1 263 ? -3.588 -6.355 15.992 1 97.25 263 LYS B CA 1
ATOM 4485 C C . LYS B 1 263 ? -4.844 -5.488 15.992 1 97.25 263 LYS B C 1
ATOM 4487 O O . LYS B 1 263 ? -5.93 -5.957 16.344 1 97.25 263 LYS B O 1
ATOM 4492 N N . GLU B 1 264 ? -4.703 -4.262 15.555 1 98.44 264 GLU B N 1
ATOM 4493 C CA . GLU B 1 264 ? -5.812 -3.312 15.578 1 98.44 264 GLU B CA 1
ATOM 4494 C C . GLU B 1 264 ? -6.617 -3.371 14.281 1 98.44 264 GLU B C 1
ATOM 4496 O O . GLU B 1 264 ? -7.789 -2.994 14.258 1 98.44 264 GLU B O 1
ATOM 4501 N N . ALA B 1 265 ? -6.008 -3.816 13.242 1 97.81 265 ALA B N 1
ATOM 4502 C CA . ALA B 1 265 ? -6.516 -3.641 11.883 1 97.81 265 ALA B CA 1
ATOM 4503 C C . ALA B 1 265 ? -7.879 -4.309 11.719 1 97.81 265 ALA B C 1
ATOM 4505 O O . ALA B 1 265 ? -8.836 -3.672 11.273 1 97.81 265 ALA B O 1
ATOM 4506 N N . PRO B 1 266 ? -8.039 -5.574 12.148 1 95.81 266 PRO B N 1
ATOM 4507 C CA . PRO B 1 266 ? -9.32 -6.234 11.875 1 95.81 266 PRO B CA 1
ATOM 4508 C C . PRO B 1 266 ? -10.5 -5.523 12.531 1 95.81 266 PRO B C 1
ATOM 4510 O O . PRO B 1 266 ? -11.516 -5.262 11.875 1 95.81 266 PRO B O 1
ATOM 4513 N N . ALA B 1 267 ? -10.375 -5.18 13.781 1 97.5 267 ALA B N 1
ATOM 4514 C CA . ALA B 1 267 ? -11.484 -4.543 14.492 1 97.5 267 ALA B CA 1
ATOM 4515 C C . ALA B 1 267 ? -11.758 -3.15 13.93 1 97.5 267 ALA B C 1
ATOM 4517 O O . ALA B 1 267 ? -12.914 -2.729 13.844 1 97.5 267 ALA B O 1
ATOM 4518 N N . THR B 1 268 ? -10.734 -2.43 13.594 1 98.44 268 THR B N 1
ATOM 4519 C CA . THR B 1 268 ? -10.891 -1.098 13.023 1 98.44 268 THR B CA 1
ATOM 4520 C C . THR B 1 268 ? -11.633 -1.165 11.688 1 98.44 268 THR B C 1
ATOM 4522 O O . THR B 1 268 ? -12.562 -0.389 11.445 1 98.44 268 THR B O 1
ATOM 4525 N N . MET B 1 269 ? -11.234 -2.102 10.867 1 97.69 269 MET B N 1
ATOM 4526 C CA . MET B 1 269 ? -11.859 -2.25 9.555 1 97.69 269 MET B CA 1
ATOM 4527 C C . MET B 1 269 ? -13.336 -2.629 9.688 1 97.69 269 MET B C 1
ATOM 4529 O O . MET B 1 269 ? -14.18 -2.109 8.961 1 97.69 269 MET B O 1
ATOM 4533 N N . LYS B 1 270 ? -13.578 -3.508 10.578 1 96.69 270 LYS B N 1
ATOM 4534 C CA . LYS B 1 270 ? -14.961 -3.912 10.82 1 96.69 270 LYS B CA 1
ATOM 4535 C C . LYS B 1 270 ? -15.812 -2.725 11.258 1 96.69 270 LYS B C 1
ATOM 4537 O O . LYS B 1 270 ? -16.938 -2.549 10.781 1 96.69 270 LYS B O 1
ATOM 4542 N N . ALA B 1 271 ? -15.297 -1.946 12.141 1 97.81 271 ALA B N 1
ATOM 4543 C CA . ALA B 1 271 ? -16.016 -0.774 12.625 1 97.81 271 ALA B CA 1
ATOM 4544 C C . ALA B 1 271 ? -16.297 0.215 11.5 1 97.81 271 ALA B C 1
ATOM 4546 O O . ALA B 1 271 ? -17.391 0.765 11.391 1 97.81 271 ALA B O 1
ATOM 4547 N N . LEU B 1 272 ? -15.297 0.455 10.68 1 98.38 272 LEU B N 1
ATOM 4548 C CA . LEU B 1 272 ? -15.453 1.368 9.555 1 98.38 272 LEU B CA 1
ATOM 4549 C C . LEU B 1 272 ? -16.578 0.902 8.633 1 98.38 272 LEU B C 1
ATOM 4551 O O . LEU B 1 272 ? -17.484 1.676 8.305 1 98.38 272 LEU B O 1
ATOM 4555 N N . ARG B 1 273 ? -16.531 -0.316 8.336 1 96.62 273 ARG B N 1
ATOM 4556 C CA . ARG B 1 273 ? -17.469 -0.863 7.359 1 96.62 273 ARG B CA 1
ATOM 4557 C C . ARG B 1 273 ? -18.891 -0.914 7.926 1 96.62 273 ARG B C 1
ATOM 4559 O O . ARG B 1 273 ? -19.859 -0.73 7.195 1 96.62 273 ARG B O 1
ATOM 4566 N N . ARG B 1 274 ? -19 -1.108 9.141 1 94.44 274 ARG B N 1
ATOM 4567 C CA . ARG B 1 274 ? -20.312 -1.102 9.781 1 94.44 274 ARG B CA 1
ATOM 4568 C C . ARG B 1 274 ? -20.969 0.263 9.648 1 94.44 274 ARG B C 1
ATOM 4570 O O . ARG B 1 274 ? -22.203 0.354 9.562 1 94.44 274 ARG B O 1
ATOM 4577 N N . GLY B 1 275 ? -20.156 1.254 9.594 1 94.69 275 GLY B N 1
ATOM 4578 C CA . GLY B 1 275 ? -20.688 2.602 9.469 1 94.69 275 GLY B CA 1
ATOM 4579 C C . GLY B 1 275 ? -20.766 3.082 8.031 1 94.69 275 GLY B C 1
ATOM 4580 O O . GLY B 1 275 ? -21.141 4.23 7.777 1 94.69 275 GLY B O 1
ATOM 4581 N N . GLY B 1 276 ? -20.375 2.26 7.164 1 93.56 276 GLY B N 1
ATOM 4582 C CA . GLY B 1 276 ? -20.5 2.594 5.758 1 93.56 276 GLY B CA 1
ATOM 4583 C C . GLY B 1 276 ? -19.312 3.355 5.207 1 93.56 276 GLY B C 1
ATOM 4584 O O . GLY B 1 276 ? -19.391 3.949 4.129 1 93.56 276 GLY B O 1
ATOM 4585 N N . VAL B 1 277 ? -18.281 3.455 5.941 1 98 277 VAL B N 1
ATOM 4586 C CA . VAL B 1 277 ? -17.062 4.078 5.445 1 98 277 VAL B CA 1
ATOM 4587 C C . VAL B 1 277 ? -16.266 3.076 4.605 1 98 277 VAL B C 1
ATOM 4589 O O . VAL B 1 277 ? -16.016 1.948 5.043 1 98 277 VAL B O 1
ATOM 4592 N N . ASP B 1 278 ? -15.891 3.533 3.428 1 97.81 278 ASP B N 1
ATOM 4593 C CA . ASP B 1 278 ? -15.148 2.668 2.52 1 97.81 278 ASP B CA 1
ATOM 4594 C C . ASP B 1 278 ? -13.648 2.699 2.834 1 97.81 278 ASP B C 1
ATOM 4596 O O . ASP B 1 278 ? -13.102 3.752 3.172 1 97.81 278 ASP B O 1
ATOM 4600 N N . ILE B 1 279 ? -13.047 1.545 2.686 1 98.06 279 ILE B N 1
ATOM 4601 C CA . ILE B 1 279 ? -11.594 1.423 2.713 1 98.06 279 ILE B CA 1
ATOM 4602 C C . ILE B 1 279 ? -11.055 1.39 1.284 1 98.06 279 ILE B C 1
ATOM 4604 O O . ILE B 1 279 ? -11.367 0.477 0.517 1 98.06 279 ILE B O 1
ATOM 4608 N N . ILE B 1 280 ? -10.203 2.318 0.961 1 96.88 280 ILE B N 1
ATOM 4609 C CA . ILE B 1 280 ? -9.742 2.512 -0.407 1 96.88 280 ILE B CA 1
ATOM 4610 C C . ILE B 1 280 ? -8.406 1.791 -0.606 1 96.88 280 ILE B C 1
ATOM 4612 O O . ILE B 1 280 ? -8.148 1.236 -1.677 1 96.88 280 ILE B O 1
ATOM 4616 N N . SER B 1 281 ? -7.586 1.902 0.281 1 97.75 281 SER B N 1
ATOM 4617 C CA . SER B 1 281 ? -6.297 1.215 0.298 1 97.75 281 SER B CA 1
ATOM 4618 C C . SER B 1 281 ? -5.836 0.94 1.726 1 97.75 281 SER B C 1
ATOM 4620 O O . SER B 1 281 ? -6.344 1.543 2.674 1 97.75 281 SER B O 1
ATOM 4622 N N . PHE B 1 282 ? -5.066 -0.015 1.879 1 98.56 282 PHE B N 1
ATOM 4623 C CA . PHE B 1 282 ? -4.539 -0.488 3.154 1 98.56 282 PHE B CA 1
ATOM 4624 C C . PHE B 1 282 ? -3.107 -0.986 2.998 1 98.56 282 PHE B C 1
ATOM 4626 O O . PHE B 1 282 ? -2.857 -1.959 2.285 1 98.56 282 PHE B O 1
ATOM 4633 N N . HIS B 1 283 ? -2.119 -0.251 3.578 1 97.19 283 HIS B N 1
ATOM 4634 C CA . HIS B 1 283 ? -0.713 -0.556 3.34 1 97.19 283 HIS B CA 1
ATOM 4635 C C . HIS B 1 283 ? 0.189 0.24 4.277 1 97.19 283 HIS B C 1
ATOM 4637 O O . HIS B 1 283 ? -0.295 1.033 5.086 1 97.19 283 HIS B O 1
ATOM 4643 N N . SER B 1 284 ? 1.453 -0.023 4.172 1 96.44 284 SER B N 1
ATOM 4644 C CA . SER B 1 284 ? 2.457 0.688 4.957 1 96.44 284 SER B CA 1
ATOM 4645 C C . SER B 1 284 ? 2.867 1.992 4.277 1 96.44 284 SER B C 1
ATOM 4647 O O . SER B 1 284 ? 2.736 2.133 3.061 1 96.44 284 SER B O 1
ATOM 4649 N N . HIS B 1 285 ? 3.414 2.916 5.133 1 97.75 285 HIS B N 1
ATOM 4650 C CA . HIS B 1 285 ? 4.004 4.145 4.609 1 97.75 285 HIS B CA 1
ATOM 4651 C C . HIS B 1 285 ? 5.516 4.148 4.785 1 97.75 285 HIS B C 1
ATOM 4653 O O . HIS B 1 285 ? 6.234 4.809 4.027 1 97.75 285 HIS B O 1
ATOM 4659 N N . MET B 1 286 ? 5.988 3.5 5.828 1 97 286 MET B N 1
ATOM 4660 C CA . MET B 1 286 ? 7.402 3.502 6.195 1 97 286 MET B CA 1
ATOM 4661 C C . MET B 1 286 ? 7.988 2.096 6.117 1 97 286 MET B C 1
ATOM 4663 O O . MET B 1 286 ? 7.254 1.124 5.922 1 97 286 MET B O 1
ATOM 4667 N N . LEU B 1 287 ? 9.312 2.021 6.258 1 96.88 287 LEU B N 1
ATOM 4668 C CA . LEU B 1 287 ? 9.961 0.732 6.039 1 96.88 287 LEU B CA 1
ATOM 4669 C C . LEU B 1 287 ? 10.477 0.157 7.355 1 96.88 287 LEU B C 1
ATOM 4671 O O . LEU B 1 287 ? 10.625 -1.061 7.488 1 96.88 287 LEU B O 1
ATOM 4675 N N . THR B 1 288 ? 10.844 1.054 8.336 1 96.25 288 THR B N 1
ATOM 4676 C CA . THR B 1 288 ? 11.523 0.56 9.531 1 96.25 288 THR B CA 1
ATOM 4677 C C . THR B 1 288 ? 10.859 1.113 10.789 1 96.25 288 THR B C 1
ATOM 4679 O O . THR B 1 288 ? 11.5 1.225 11.836 1 96.25 288 THR B O 1
ATOM 4682 N N . ASP B 1 289 ? 9.648 1.56 10.617 1 96.56 289 ASP B N 1
ATOM 4683 C CA . ASP B 1 289 ? 8.945 2.117 11.766 1 96.56 289 ASP B CA 1
ATOM 4684 C C . ASP B 1 289 ? 8.695 1.05 12.828 1 96.56 289 ASP B C 1
ATOM 4686 O O . ASP B 1 289 ? 8.5 -0.124 12.5 1 96.56 289 ASP B O 1
ATOM 4690 N N . GLU B 1 290 ? 8.734 1.571 14.055 1 95.69 290 GLU B N 1
ATOM 4691 C CA . GLU B 1 290 ? 8.445 0.761 15.227 1 95.69 290 GLU B CA 1
ATOM 4692 C C . GLU B 1 290 ? 7.555 1.514 16.219 1 95.69 290 GLU B C 1
ATOM 4694 O O . GLU B 1 290 ? 7.941 2.562 16.734 1 95.69 290 GLU B O 1
ATOM 4699 N N . PRO B 1 291 ? 6.422 0.913 16.609 1 96.06 291 PRO B N 1
ATOM 4700 C CA . PRO B 1 291 ? 5.828 -0.278 15.992 1 96.06 291 PRO B CA 1
ATOM 4701 C C . PRO B 1 291 ? 5.555 -0.098 14.5 1 96.06 291 PRO B C 1
ATOM 4703 O O . PRO B 1 291 ? 5.52 1.033 14.008 1 96.06 291 PRO B O 1
ATOM 4706 N N . ARG B 1 292 ? 5.355 -1.244 13.844 1 96.56 292 ARG B N 1
ATOM 4707 C CA . ARG B 1 292 ? 4.977 -1.246 12.438 1 96.56 292 ARG B CA 1
ATOM 4708 C C . ARG B 1 292 ? 3.576 -0.676 12.25 1 96.56 292 ARG B C 1
ATOM 4710 O O . ARG B 1 292 ? 2.611 -1.18 12.828 1 96.56 292 ARG B O 1
ATOM 4717 N N . LEU B 1 293 ? 3.535 0.348 11.422 1 97.62 293 LEU B N 1
ATOM 4718 C CA . LEU B 1 293 ? 2.238 0.979 11.203 1 97.62 293 LEU B CA 1
ATOM 4719 C C . LEU B 1 293 ? 1.717 0.682 9.805 1 97.62 293 LEU B C 1
ATOM 4721 O O . LEU B 1 293 ? 2.502 0.518 8.867 1 97.62 293 LEU B O 1
ATOM 4725 N N . PHE B 1 294 ? 0.45 0.598 9.727 1 98.38 294 PHE B N 1
ATOM 4726 C CA . PHE B 1 294 ? -0.307 0.498 8.484 1 98.38 294 PHE B CA 1
ATOM 4727 C C . PHE B 1 294 ? -1.393 1.566 8.43 1 98.38 294 PHE B C 1
ATOM 4729 O O . PHE B 1 294 ? -1.86 2.043 9.461 1 98.38 294 PHE B O 1
ATOM 4736 N N . PHE B 1 295 ? -1.782 1.889 7.223 1 98.31 295 PHE B N 1
ATOM 4737 C CA . PHE B 1 295 ? -2.729 2.986 7.066 1 98.31 295 PHE B CA 1
ATOM 4738 C C . PHE B 1 295 ? -3.93 2.555 6.234 1 98.31 295 PHE B C 1
ATOM 4740 O O . PHE B 1 295 ? -3.766 1.997 5.145 1 98.31 295 PHE B O 1
ATOM 4747 N N . LEU B 1 296 ? -5.086 2.807 6.789 1 98.56 296 LEU B N 1
ATOM 4748 C CA . LEU B 1 296 ? -6.352 2.652 6.086 1 98.56 296 LEU B CA 1
ATOM 4749 C C . LEU B 1 296 ? -6.789 3.971 5.457 1 98.56 296 LEU B C 1
ATOM 4751 O O . LEU B 1 296 ? -7.156 4.91 6.164 1 98.56 296 LEU B O 1
ATOM 4755 N N . HIS B 1 297 ? -6.738 4.039 4.168 1 98.5 297 HIS B N 1
ATOM 4756 C CA . HIS B 1 297 ? -7.285 5.215 3.504 1 98.5 297 HIS B CA 1
ATOM 4757 C C . HIS B 1 297 ? -8.789 5.086 3.303 1 98.5 297 HIS B C 1
ATOM 4759 O O . HIS B 1 297 ? -9.281 4.016 2.936 1 98.5 297 HIS B O 1
ATOM 4765 N N . LEU B 1 298 ? -9.5 6.203 3.455 1 98.56 298 LEU B N 1
ATOM 4766 C CA . LEU B 1 298 ? -10.945 6.137 3.643 1 98.56 298 LEU B CA 1
ATOM 4767 C C . LEU B 1 298 ? -11.672 6.984 2.602 1 98.56 298 LEU B C 1
ATOM 4769 O O . LEU B 1 298 ? -11.109 7.965 2.1 1 98.56 298 LEU B O 1
ATOM 4773 N N . TRP B 1 299 ? -12.891 6.609 2.398 1 98.5 299 TRP B N 1
ATOM 4774 C CA . TRP B 1 299 ? -13.805 7.398 1.573 1 98.5 299 TRP B CA 1
ATOM 4775 C C . TRP B 1 299 ? -15.25 7.23 2.043 1 98.5 299 TRP B C 1
ATOM 4777 O O . TRP B 1 299 ? -15.711 6.105 2.26 1 98.5 299 TRP B O 1
ATOM 4787 N N . ALA B 1 300 ? -15.914 8.289 2.17 1 98.5 300 ALA B N 1
ATOM 4788 C CA . ALA B 1 300 ? -17.359 8.289 2.426 1 98.5 300 ALA B CA 1
ATOM 4789 C C . ALA B 1 300 ? -17.984 9.617 2.025 1 98.5 300 ALA B C 1
ATOM 4791 O O . ALA B 1 300 ? -17.344 10.664 2.078 1 98.5 300 ALA B O 1
ATOM 4792 N N . VAL B 1 301 ? -19.219 9.586 1.623 1 98.44 301 VAL B N 1
ATOM 4793 C CA . VAL B 1 301 ? -20.047 10.773 1.405 1 98.44 301 VAL B CA 1
ATOM 4794 C C . VAL B 1 301 ? -21.359 10.641 2.16 1 98.44 301 VAL B C 1
ATOM 4796 O O . VAL B 1 301 ? -22.078 9.656 2.002 1 98.44 301 VAL B O 1
ATOM 4799 N N . GLY B 1 302 ? -21.594 11.617 3.049 1 98.38 302 GLY B N 1
ATOM 4800 C CA . GLY B 1 302 ? -22.828 11.531 3.805 1 98.38 302 GLY B CA 1
ATOM 4801 C C . GLY B 1 302 ? -22.922 12.562 4.914 1 98.38 302 GLY B C 1
ATOM 4802 O O . GLY B 1 302 ? -22.297 13.625 4.84 1 98.38 302 GLY B O 1
ATOM 4803 N N . ASP B 1 303 ? -23.766 12.289 5.855 1 98.5 303 ASP B N 1
ATOM 4804 C CA . ASP B 1 303 ? -23.969 13.164 7 1 98.5 303 ASP B CA 1
ATOM 4805 C C . ASP B 1 303 ? -22.719 13.25 7.867 1 98.5 303 ASP B C 1
ATOM 4807 O O . ASP B 1 303 ? -22.219 12.227 8.352 1 98.5 303 ASP B O 1
ATOM 4811 N N . PRO B 1 304 ? -22.281 14.453 8.039 1 98.38 304 PRO B N 1
ATOM 4812 C CA . PRO B 1 304 ? -21 14.594 8.734 1 98.38 304 PRO B CA 1
ATOM 4813 C C . PRO B 1 304 ? -21.047 14.047 10.164 1 98.38 304 PRO B C 1
ATOM 4815 O O . PRO B 1 304 ? -20.062 13.469 10.641 1 98.38 304 PRO B O 1
ATOM 4818 N N . VAL B 1 305 ? -22.078 14.203 10.844 1 98.62 305 VAL B N 1
ATOM 4819 C CA . VAL B 1 305 ? -22.188 13.766 12.234 1 98.62 305 VAL B CA 1
ATOM 4820 C C . VAL B 1 305 ? -22.219 12.242 12.289 1 98.62 305 VAL B C 1
ATOM 4822 O O . VAL B 1 305 ? -21.578 11.633 13.148 1 98.62 305 VAL B O 1
ATOM 4825 N N . ARG B 1 306 ? -22.953 11.633 11.414 1 98.5 306 ARG B N 1
ATOM 4826 C CA . ARG B 1 306 ? -23 10.172 11.352 1 98.5 306 ARG B CA 1
ATOM 4827 C C . ARG B 1 306 ? -21.625 9.594 11.031 1 98.5 306 ARG B C 1
ATOM 4829 O O . ARG B 1 306 ? -21.188 8.633 11.664 1 98.5 306 ARG B O 1
ATOM 4836 N N . ILE B 1 307 ? -20.984 10.18 10.078 1 98.75 307 ILE B N 1
ATOM 4837 C CA . ILE B 1 307 ? -19.641 9.727 9.703 1 98.75 307 ILE B CA 1
ATOM 4838 C C . ILE B 1 307 ? -18.688 9.891 10.883 1 98.75 307 ILE B C 1
ATOM 4840 O O . ILE B 1 307 ? -17.922 8.977 11.203 1 98.75 307 ILE B O 1
ATOM 4844 N N . ALA B 1 308 ? -18.797 11 11.531 1 98.75 308 ALA B N 1
ATOM 4845 C CA . ALA B 1 308 ? -17.922 11.281 12.672 1 98.75 308 ALA B CA 1
ATOM 4846 C C . ALA B 1 308 ? -18.141 10.273 13.789 1 98.75 308 ALA B C 1
ATOM 4848 O O . ALA B 1 308 ? -17.188 9.797 14.406 1 98.75 308 ALA B O 1
ATOM 4849 N N . LYS B 1 309 ? -19.359 9.953 14.07 1 98.5 309 LYS B N 1
ATOM 4850 C CA . LYS B 1 309 ? -19.656 8.969 15.102 1 98.5 309 LYS B CA 1
ATOM 4851 C C . LYS B 1 309 ? -19.047 7.609 14.766 1 98.5 309 LYS B C 1
ATOM 4853 O O . LYS B 1 309 ? -18.5 6.93 15.641 1 98.5 309 LYS B O 1
ATOM 4858 N N . ASN B 1 310 ? -19.219 7.258 13.57 1 98.31 310 ASN B N 1
ATOM 4859 C CA . ASN B 1 310 ? -18.625 6 13.133 1 98.31 310 ASN B CA 1
ATOM 4860 C C . ASN B 1 310 ? -17.109 6.012 13.281 1 98.31 310 ASN B C 1
ATOM 4862 O O . ASN B 1 310 ? -16.516 5.035 13.758 1 98.31 310 ASN B O 1
ATOM 4866 N N . LEU B 1 311 ? -16.516 7.07 12.844 1 98.75 311 LEU B N 1
ATOM 4867 C CA . LEU B 1 311 ? -15.07 7.195 12.93 1 98.75 311 LEU B CA 1
ATOM 4868 C C . LEU B 1 311 ? -14.594 7.133 14.375 1 98.75 311 LEU B C 1
ATOM 4870 O O . LEU B 1 311 ? -13.539 6.562 14.672 1 98.75 311 LEU B O 1
ATOM 4874 N N . ARG B 1 312 ? -15.344 7.75 15.266 1 98.25 312 ARG B N 1
ATOM 4875 C CA . ARG B 1 312 ? -15.016 7.641 16.688 1 98.25 312 ARG B CA 1
ATOM 4876 C C . ARG B 1 312 ? -14.969 6.184 17.125 1 98.25 312 ARG B C 1
ATOM 4878 O O . ARG B 1 312 ? -14.055 5.777 17.844 1 98.25 312 ARG B O 1
ATOM 4885 N N . GLY B 1 313 ? -15.977 5.441 16.719 1 98.19 313 GLY B N 1
ATOM 4886 C CA . GLY B 1 313 ? -16 4.02 17.016 1 98.19 313 GLY B CA 1
ATOM 4887 C C . GLY B 1 313 ? -14.805 3.271 16.453 1 98.19 313 GLY B C 1
ATOM 4888 O O . GLY B 1 313 ? -14.273 2.367 17.109 1 98.19 313 GLY B O 1
ATOM 4889 N N . ALA B 1 314 ? -14.391 3.607 15.281 1 98.62 314 ALA B N 1
ATOM 4890 C CA . ALA B 1 314 ? -13.25 2.949 14.648 1 98.62 314 ALA B CA 1
ATOM 4891 C C . ALA B 1 314 ? -11.945 3.311 15.359 1 98.62 314 ALA B C 1
ATOM 4893 O O . ALA B 1 314 ? -11.117 2.439 15.633 1 98.62 314 ALA B O 1
ATOM 4894 N N . ILE B 1 315 ? -11.766 4.574 15.688 1 98.44 315 ILE B N 1
ATOM 4895 C CA . ILE B 1 315 ? -10.539 5.07 16.312 1 98.44 315 ILE B CA 1
ATOM 4896 C C . ILE B 1 315 ? -10.367 4.445 17.688 1 98.44 315 ILE B C 1
ATOM 4898 O O . ILE B 1 315 ? -9.242 4.211 18.141 1 98.44 315 ILE B O 1
ATOM 4902 N N . ARG B 1 316 ? -11.422 4.066 18.328 1 97.94 316 ARG B N 1
ATOM 4903 C CA . ARG B 1 316 ? -11.375 3.447 19.641 1 97.94 316 ARG B CA 1
ATOM 4904 C C . ARG B 1 316 ? -10.625 2.123 19.594 1 97.94 316 ARG B C 1
ATOM 4906 O O . ARG B 1 316 ? -10.156 1.632 20.625 1 97.94 316 ARG B O 1
ATOM 4913 N N . HIS B 1 317 ? -10.57 1.551 18.453 1 98.44 317 HIS B N 1
ATOM 4914 C CA . HIS B 1 317 ? -9.852 0.29 18.312 1 98.44 317 HIS B CA 1
ATOM 4915 C C . HIS B 1 317 ? -8.359 0.525 18.078 1 98.44 317 HIS B C 1
ATOM 4917 O O . HIS B 1 317 ? -7.602 -0.423 17.859 1 98.44 317 HIS B O 1
ATOM 4923 N N . THR B 1 318 ? -7.93 1.725 18.078 1 98.38 318 THR B N 1
ATOM 4924 C CA . THR B 1 318 ? -6.527 2.084 17.906 1 98.38 318 THR B CA 1
ATOM 4925 C C . THR B 1 318 ? -5.98 2.742 19.172 1 98.38 318 THR B C 1
ATOM 4927 O O . THR B 1 318 ? -6.746 3.256 19.984 1 98.38 318 THR B O 1
ATOM 4930 N N . ASN B 1 319 ? -4.66 2.691 19.359 1 97.75 319 ASN B N 1
ATOM 4931 C CA . ASN B 1 319 ? -3.996 3.381 20.453 1 97.75 319 ASN B CA 1
ATOM 4932 C C . ASN B 1 319 ? -3.674 4.828 20.094 1 97.75 319 ASN B C 1
ATOM 4934 O O . ASN B 1 319 ? -2.506 5.219 20.078 1 97.75 319 ASN B O 1
ATOM 4938 N N . ALA B 1 320 ? -4.762 5.602 19.906 1 96.62 320 ALA B N 1
ATOM 4939 C CA . ALA B 1 320 ? -4.582 6.973 19.438 1 96.62 320 ALA B CA 1
ATOM 4940 C C . ALA B 1 320 ? -5.363 7.957 20.312 1 96.62 320 ALA B C 1
ATOM 4942 O O . ALA B 1 320 ? -6.328 7.57 20.984 1 96.62 320 ALA B O 1
ATOM 4943 N N . ALA B 1 321 ? -4.867 9.164 20.312 1 94.81 321 ALA B N 1
ATOM 4944 C CA . ALA B 1 321 ? -5.547 10.266 21 1 94.81 321 ALA B CA 1
ATOM 4945 C C . ALA B 1 321 ? -5.68 11.477 20.094 1 94.81 321 ALA B C 1
ATOM 4947 O O . ALA B 1 321 ? -4.809 11.742 19.266 1 94.81 321 ALA B O 1
ATOM 4948 N N . ALA B 1 322 ? -6.742 12.195 20.375 1 94.81 322 ALA B N 1
ATOM 4949 C CA . ALA B 1 322 ? -6.941 13.438 19.641 1 94.81 322 ALA B CA 1
ATOM 4950 C C . ALA B 1 322 ? -5.801 14.422 19.891 1 94.81 322 ALA B C 1
ATOM 4952 O O . ALA B 1 322 ? -5.316 14.539 21.016 1 94.81 322 ALA B O 1
ATOM 4953 N N . THR B 1 323 ? -5.398 15.094 18.844 1 90 323 THR B N 1
ATOM 4954 C CA . THR B 1 323 ? -4.328 16.062 19 1 90 323 THR B CA 1
ATOM 4955 C C . THR B 1 323 ? -4.863 17.359 19.609 1 90 323 THR B C 1
ATOM 4957 O O . THR B 1 323 ? -4.102 18.156 20.156 1 90 323 THR B O 1
ATOM 4960 N N . ALA B 1 324 ? -6.105 17.625 19.391 1 84.5 324 ALA B N 1
ATOM 4961 C CA . ALA B 1 324 ? -6.82 18.719 20.031 1 84.5 324 ALA B CA 1
ATOM 4962 C C . ALA B 1 324 ? -8.164 18.25 20.594 1 84.5 324 ALA B C 1
ATOM 4964 O O . ALA B 1 324 ? -8.898 17.516 19.922 1 84.5 324 ALA B O 1
ATOM 4965 N N . THR B 1 325 ? -8.438 18.594 21.875 1 80.12 325 THR B N 1
ATOM 4966 C CA . THR B 1 325 ? -9.633 18.062 22.516 1 80.12 325 THR B CA 1
ATOM 4967 C C . THR B 1 325 ? -10.742 19.109 22.547 1 80.12 325 THR B C 1
ATOM 4969 O O . THR B 1 325 ? -10.477 20.312 22.438 1 80.12 325 THR B O 1
ATOM 4972 N N . VAL B 1 326 ? -11.938 18.562 22.625 1 75.69 326 VAL B N 1
ATOM 4973 C CA . VAL B 1 326 ? -13.133 19.391 22.719 1 75.69 326 VAL B CA 1
ATOM 4974 C C . VAL B 1 326 ? -13.242 19.984 24.125 1 75.69 326 VAL B C 1
ATOM 4976 O O . VAL B 1 326 ? -12.914 19.312 25.109 1 75.69 326 VAL B O 1
ATOM 4979 N N . SER B 1 327 ? -13.375 21.281 24.234 1 59.62 327 SER B N 1
ATOM 4980 C CA . SER B 1 327 ? -13.625 21.891 25.531 1 59.62 327 SER B CA 1
ATOM 4981 C C . SER B 1 327 ? -15.016 21.531 26.047 1 59.62 327 SER B C 1
ATOM 4983 O O . SER B 1 327 ? -15.945 21.328 25.266 1 59.62 327 SER B O 1
#

Nearest PDB structures (foldseek):
  3s1t-assembly1_B  TM=3.614E-01  e=2.292E-02  Mycobacterium tuberculosis H37Rv
  5fr7-assembly1_B  TM=3.689E-01  e=6.373E-02  Erwinia amylovora CFBP1430
  3bzq-assembly1_A  TM=6.011E-01  e=1.295E+00  Mycobacterium tuberculosis H37Rv
  7qri-assembly1_B  TM=5.036E-01  e=6.186E-01  Homo sapiens
  7a1d-assembly1_A  TM=3.081E-01  e=6.931E-01  Mycolicibacterium smegmatis MC2 155

Sequence (654 aa):
MRDGRLYGADKGRRRAARRSLVAGIALLSVLFTAGAARPGDAHHAGRIEPSVTRESDWRDVATALGHQGVLVDRRAYGIGFPRADLDVVSKGHHVKAIGSFVSFIRYPDRQTMMMGELAVTEREVRKVLDVLNAHGIAQTSLHKHLPTHSPALWWVHFHAMGTKPLTLARGLRAALDATGTPAVSGTPRKVALDLDQPAVDKALGARGRAQGRVYKVTFARKETVADHGRVLPRMTGATSALIFQPVGRGKVLLNGDIAVVAKEAPATMKALRRGGVDIISFHSHMLTDEPRLFFLHLWAVGDPVRIAKNLRGAIRHTNAAATATVSMRDGRLYGADKGRRRAARRSLVAGIALLSVLFTAGAARPGDAHHAGRIEPSVTRESDWRDVATALGHQGVLVDRRAYGIGFPRADLDVVSKGHHVKAIGSFVSFIRYPDRQTMMMGELAVTEREVRKVLDVLNAHGIAQTSLHKHLPTHSPALWWVHFHAMGTKPLTLARGLRAALDATGTPAVSGTPRKVALDLDQPAVDKALGARGRAQGRVYKVTFARKETVADHGRVLPRMTGATSALIFQPVGRGKVLLNGDIAVVAKEAPATMKALRRGGVDIISFHSHMLTDEPRLFFLHLWAVGDPVRIAKNLRGAIRHTNAAATATVS

Foldseek 3Di:
DDDPCVDDDDDDPPDDPPPPPDDPPPPPPPPPPPPPDPPPPPCLPFFFEFDFADLVVCVLLCVLQLAAFDQDPRFKTKTWFFQPVDQKDDPRFRDPPDTWMWIWGHTPVLKIKIKIKGKAFPVLVVVLVVLCVVLVKAWFDKADQGDDMPPHIIMTIIMDMDNDVSSVSNSVSVSCVSGSGDSDYDQQDQDDEPAPQLLLCVLLQAHWDDGHQKTKWKKWFPDFKDDPSYTDDTPPQGMWMWIWGDDDPQKTKIWTKHKAAPVLPPQLVVLCVVLPKDFRDKAFRGDGMPPGIIITIIIDMGHSSSNSNSNSSSCVSHNIDTPGGDD/DPDDDDDDPDDDPPDPCPPPPPPPPPPPPPPPPPPPPPPPPPCLVFFFEFDFADLVVCVLLCVLQLAAFDQDPRFKTKTWFFQPVDQKDDPRFRDPPDTWMWIWGHTPVLKIKIKIKGKAFPVLVVVLVVLCVVLVKAWFDKADQGDDMPPHIIMTIIMDMDNDSNSVSNSVSSSCVSGSGDSDYDQADDDDEPAPQLLLCVLQQAHWDDGHQKTKWKKWFPDFKDDPSYTDDTPPQGMWMWIWGDRDPQKTKIWTKHKAAPVLPPQLVVLCVVLPKDFRDKAFRGDGMPPGIIITIIIDMGHSSSNSNSNSSSCVSHNIGTPGGDD

pLDDT: mean 85.36, std 25.38, range [15.6, 98.75]

InterPro domains:
  IPR011094 Uncharacterised protein family, LppY/LpqO [PF07485] (60-178)
  IPR011094 Uncharacterised protein family, LppY/LpqO [PF07485] (199-316)

Secondary structure (DSSP, 8-state):
--------------------------------------S-S---TTPBPPPP--GGGGHHHHHHHTS--EEETTTEEEEEEE-TT--EEETTEEE---EEEEEEEE-TTS-EEEEEEEEEEHHHHHHHHHHHHHTTPEEEEEE-SSSSEES-EEEEEEEEEES-HHHHHHHHHHHHHTTT-----S-------SS-HHHHHHHHTS--EEETTEEEEEEEESS--EETTEEPPTTSSSEEEEEEEEEETTEEEEEEEEEE-GGGHHHHHHHHHHTTPEEEEEE-S-SS-BS--EEEEEEEEE-HHHHHHHHHHHHTTSSEEESS---/--------------------------------------S-----TTPBPPPP--GGGGHHHHHHHTS--EEETTTEEEEEEE-TT--EEETTEEE---EEEEEEEE-TTS-EEEEEEEEEEHHHHHHHHHHHHHTTPEEEEEE-SSSSEES-EEEEEEEEEES-HHHHHHHHHHHHHTTT-----S-------SS-HHHHHHHHTS--EEETTEEEEEEEESS--EETTEEPPTTSSSEEEEEEEEEETTEEEEEEEEEE-GGGHHHHHHHHHHTTPEEEEEE-S-SS-BS--EEEEEEEEE-HHHHHHHHHHHHTTSSEEESS---